Protein AF-A0A536T1V6-F1 (afdb_monomer)

Sequence (587 aa):
MHSRRGQPLRSVLGFARWPEGGEGLGCRGHSQREQPWLGTDVDAQSDALHQRVPHVQRCKLGYGRRRRRFHQRAQRRSPTVHGDVVHSRPTAVNYPSAQTVIYYGANDGTLRAVDSAAGKELWAYIAPEFYATLPRLRQDSPLVSYSFVNPLSISPPPIPKNYYFDGSIGVYQNSDSSKVWVYPTMRRGGRMIYALDVTTPSAPTLKWKVGCPDLTDDTNCTTGLTAIGQTWSTPNVATLKTGGTAAETPRPIVAVGGGYDNCEDGSPNAACSDAKGSIVYILDAADGSKLASFTTAGRVVMDVVFVDLDGDRIPDLAYAADTRGNIYRINFGYSKSAPLPAASWTSTLIAGTTGSNRKFLYPPALYPGYDSGTGKFYVYLALGTGDREQPLLTQYPYATPILNRFYVFVDDITSTAKADLDDSTAMSDFTAATSCNTSRVLPGSGKSGWFMDLNAYGRGEQTVTSAVIVNGFVAFSTNRAVPPNANVCAPAGEARGYAVNLLNASGVIGVQPNSCGGDRSGTFAGGGLPPSPVVSNVTVNGKVEMIGIGVIDLNGAPISVGVQSQKVFSLPPQPLKRVYWRQEGDN

pLDDT: mean 81.63, std 23.76, range [22.3, 98.75]

Solvent-accessible surface area (backbone atoms only — not comparable to full-atom values): 33266 Å² total; per-residue (Å²): 134,83,89,86,84,83,82,82,86,84,82,88,78,87,83,82,86,79,84,88,82,89,82,88,85,84,88,80,88,82,89,87,80,89,88,89,87,88,84,83,90,82,88,85,90,88,86,83,90,80,94,78,84,82,79,83,81,75,85,75,82,77,84,78,87,73,89,73,85,71,82,75,72,77,75,76,72,71,93,65,93,74,48,62,64,84,61,25,45,74,38,77,46,81,44,97,85,78,47,40,38,34,35,38,21,20,52,68,45,33,36,37,34,27,33,67,86,78,67,45,74,59,51,73,45,67,59,79,79,47,60,85,57,51,60,36,74,77,65,62,48,60,36,68,52,47,98,88,57,66,50,91,80,41,86,63,51,44,40,75,72,78,52,25,28,34,15,32,55,16,64,46,66,49,97,84,51,84,46,27,35,38,27,48,19,10,12,90,35,24,18,38,41,38,32,34,39,41,58,47,76,78,63,64,42,80,62,40,73,45,24,17,66,43,89,88,54,64,65,83,29,35,91,95,30,71,54,42,14,24,21,43,17,30,36,33,62,50,40,42,44,55,82,30,46,58,86,53,77,60,44,55,29,31,30,26,23,17,0,41,38,77,54,69,78,40,60,80,83,49,84,63,75,97,60,34,1,35,26,36,40,31,24,38,57,78,67,58,49,78,60,43,74,45,79,48,95,23,27,12,31,17,37,40,40,73,42,52,84,86,73,83,78,44,53,23,35,32,40,44,41,11,46,56,24,37,33,34,43,33,42,42,31,94,37,80,78,55,29,31,26,44,90,68,46,47,74,41,64,41,31,26,51,84,62,74,66,40,20,24,58,39,35,55,22,74,47,77,46,74,42,83,90,79,72,41,56,34,36,36,36,32,36,39,18,24,54,70,93,34,53,44,61,89,26,36,32,40,58,54,77,29,86,21,37,41,36,34,39,48,43,52,76,86,61,76,64,64,42,54,66,69,38,65,80,45,18,44,78,48,56,62,92,38,40,72,84,45,75,64,56,41,91,86,65,76,37,47,26,35,34,27,60,42,49,92,92,42,76,22,26,26,29,57,32,30,33,35,71,52,81,66,21,34,30,28,35,29,30,22,39,57,88,66,58,88,98,52,95,62,54,75,12,48,14,36,17,33,34,22,16,65,43,43,55,7,5,16,23,55,32,89,78,38,60,42,61,29,44,43,63,47,50,30,63,76,30,20,81,53,56,52,32,47,76,48,77,43,75,56,96,89,38,83,40,41,31,20,31,20,35,45,47,49,78,52,58,92,68,22,48,41,81,41,77,28,80,63,60,71,77,74,90,71,85,84,74,86,81,85,85,80,85,84,76,88,130

Nearest PDB structures (foldseek):
  8ptz-assembly1_B  TM=3.498E-01  e=1.211E-05  Homo sapiens
  5ic7-assembly1_A  TM=4.150E-01  e=1.551E-04  Thermochaetoides thermophila DSM 1495
  5wbl-assembly1_A  TM=5.268E-01  e=3.609E-03  Arabidopsis thaliana
  8pu0-assembly1_B  TM=2.579E-01  e=4.219E-05  Homo sapiens

Radius of gyration: 29.31 Å; Cα contacts (8 Å, |Δi|>4): 1395; chains: 1; bounding box: 100×62×100 Å

Foldseek 3Di:
DDDDDDDDDDDDDDDDDDDDDDDDDDDDDDDDDDDDDDDDDDDDDDDDDDDDDDDDDDPDDDDDDDDPDDPPPPPPPPPDDFADQDQEDWDWDADPVRWIWTWTDGLLQWTWIATPPPRHTLDIDHDPLCPVPNVCVVVCPPPADDPPDDQVVDPPGHDHRAFHQNEYKEWDADPNLCWIKIWTFGQRNDQKIWIWTCSPVNDIDTQDMATASDQPARPPHDPPRSQAHGFQAHFYKAWAQQQFALPGDTFIKTKGFSHDFCQPLDALPRDQPPTHRQKIFIAGPRRRHTLDMGGHPAHFNEYWAFDDQPPPRHGQWIWTFHQQFWIKIWGQHNDSRGGDHSVPIDIAGAEGEPDFSWGFNYFFAWDWDADPVVRFIKIWTWGKTDDLSFQACCGPPNVVPGWIKIWIFIDGVPDRDYYHRPDCQQAPECQDADFPPADWADVVPSHRTYMHTPDPPHTGKTFQAYWHDDPQKIKGKIFHHDDDDPPDPDASGWIKMFIAGRTGRAGQAQDPPSHHGDDGMATEPRGDRAYHKDWDWDQDPNDTFIWIAQHAARNPDNYGHNGDIHRRGDDDDDPDDDDDDDDDDDD

Secondary structure (DSSP, 8-state):
----PPPPPPP-PPP-PPPP-----PPPP-------------------------------------------------SS-----SS---EEEE-TTS-EEEEEE-TTS-EEEEETTT--EEEEE--GGGTTTHHHHHHT-SPBP-TTS-GGGSSSPPBPPP--S-S-EEEEE-TTSS-EEEEEB-BTT-EEEEEEE-SSTTS-EEEEEEEES-SS--TTPPTT-TT--BB-S--EEEEE-SS--TTPPPEEEEEEE--B-GGGGS-TT----S-S--EEEEEETTT--EEEEEE-SS---SPPEEE-SSSSSS-SEEEEE-TTSEEEEEES-S-TTSPPPGGG-EEEEEEE--STT----SPPEEEEEEETTTTEEEEEEEEE---TT--STTSTTTTTT---EEEEEEEETT----EETT-TTTSEE--S---TTSPP--TTSS--EEEEETTTT-TTEEE-S--EEETTEEEEEEEE--PPPTT----SSEEEEEEEETTT--B-BTSTTSSSSBBSEEEBTT-S-PPPPEEEEEEETTEEEEEEES---TT--SSB-TTSEEE---------PPPP---PPP-

Structure (mmCIF, N/CA/C/O backbone):
data_AF-A0A536T1V6-F1
#
_entry.id   AF-A0A536T1V6-F1
#
loop_
_atom_site.group_PDB
_atom_site.id
_atom_site.type_symbol
_atom_site.label_atom_id
_atom_site.label_alt_id
_atom_site.label_comp_id
_atom_site.label_asym_id
_atom_site.label_entity_id
_atom_site.label_seq_id
_atom_site.pdbx_PDB_ins_code
_atom_site.Cartn_x
_atom_site.Cartn_y
_atom_site.Cartn_z
_atom_site.occupancy
_atom_site.B_iso_or_equiv
_atom_site.auth_seq_id
_atom_site.auth_comp_id
_atom_site.auth_asym_id
_atom_site.auth_atom_id
_atom_site.pdbx_PDB_model_num
ATOM 1 N N . MET A 1 1 ? -12.304 -34.717 45.866 1.00 31.33 1 MET A N 1
ATOM 2 C CA . MET A 1 1 ? -12.628 -36.049 45.307 1.00 31.33 1 MET A CA 1
ATOM 3 C C . MET A 1 1 ? -13.192 -35.861 43.898 1.00 31.33 1 MET A C 1
ATOM 5 O O . MET A 1 1 ? -14.054 -35.015 43.746 1.00 31.33 1 MET A O 1
ATOM 9 N N . HIS A 1 2 ? -12.597 -36.561 42.916 1.00 29.30 2 HIS A N 1
ATOM 10 C CA . HIS A 1 2 ? -12.910 -36.752 41.472 1.00 29.30 2 HIS A CA 1
ATOM 11 C C . HIS A 1 2 ? -13.669 -35.646 40.697 1.00 29.30 2 HIS A C 1
ATOM 13 O O . HIS A 1 2 ? -14.827 -35.393 40.976 1.00 29.30 2 HIS A O 1
ATOM 19 N N . SER A 1 3 ? -13.121 -34.915 39.709 1.00 26.44 3 SER A N 1
ATOM 20 C CA . SER A 1 3 ? -12.400 -35.257 38.456 1.00 26.44 3 SER A CA 1
ATOM 21 C C . SER A 1 3 ? -13.133 -36.214 37.505 1.00 26.44 3 SER A C 1
ATOM 23 O O . SER A 1 3 ? -13.015 -37.428 37.655 1.00 26.44 3 SER A O 1
ATOM 25 N N . ARG A 1 4 ? -13.696 -35.671 36.414 1.00 26.98 4 ARG A N 1
ATOM 26 C CA . ARG A 1 4 ? -13.674 -36.311 35.086 1.00 26.98 4 ARG A CA 1
ATOM 27 C C . ARG A 1 4 ? -13.329 -35.284 34.005 1.00 26.98 4 ARG A C 1
ATOM 29 O O . ARG A 1 4 ? -14.087 -34.361 33.736 1.00 26.98 4 ARG A O 1
ATOM 36 N N . ARG A 1 5 ? -12.145 -35.473 33.419 1.00 29.16 5 ARG A N 1
ATOM 37 C CA . ARG A 1 5 ? -11.655 -34.836 32.193 1.00 29.16 5 ARG A CA 1
ATOM 38 C C . ARG A 1 5 ? -12.197 -35.612 30.989 1.00 29.16 5 ARG A C 1
ATOM 40 O O . ARG A 1 5 ? -12.070 -36.834 30.966 1.00 29.16 5 ARG A O 1
ATOM 47 N N . GLY A 1 6 ? -12.736 -34.909 29.997 1.00 25.55 6 GLY A N 1
ATOM 48 C CA . GLY A 1 6 ? -12.929 -35.427 28.641 1.00 25.55 6 GLY A CA 1
ATOM 49 C C . GLY A 1 6 ? -11.661 -35.203 27.814 1.00 25.55 6 GLY A C 1
ATOM 50 O O . GLY A 1 6 ? -11.099 -34.110 27.829 1.00 25.55 6 GLY A O 1
ATOM 51 N N . GLN A 1 7 ? -11.177 -36.255 27.156 1.00 24.48 7 GLN A N 1
ATOM 52 C CA . GLN A 1 7 ? -10.039 -36.226 26.231 1.00 24.48 7 GLN A CA 1
ATOM 53 C C . GLN A 1 7 ? -10.417 -35.564 24.894 1.00 24.48 7 GLN A C 1
ATOM 55 O O . GLN A 1 7 ? -11.545 -35.759 24.444 1.00 24.48 7 GLN A O 1
ATOM 60 N N . PRO A 1 8 ? -9.483 -34.898 24.189 1.00 26.80 8 PRO A N 1
ATOM 61 C CA . PRO A 1 8 ? -9.619 -34.658 22.762 1.00 26.80 8 PRO A CA 1
ATOM 62 C C . PRO A 1 8 ? -8.976 -35.785 21.934 1.00 26.80 8 PRO A C 1
ATOM 64 O O . PRO A 1 8 ? -7.931 -36.344 22.280 1.00 26.80 8 PRO A O 1
ATOM 67 N N . LEU A 1 9 ? -9.655 -36.097 20.831 1.00 24.67 9 LEU A N 1
ATOM 68 C CA . LEU A 1 9 ? -9.325 -37.091 19.814 1.00 24.67 9 LEU A CA 1
ATOM 69 C C . LEU A 1 9 ? -7.958 -36.835 19.160 1.00 24.67 9 LEU A C 1
ATOM 71 O O . LEU A 1 9 ? -7.630 -35.720 18.761 1.00 24.67 9 LEU A O 1
ATOM 75 N N . ARG A 1 10 ? -7.179 -37.912 19.025 1.00 23.83 10 ARG A N 1
ATOM 76 C CA . ARG A 1 10 ? -5.906 -37.974 18.298 1.00 23.83 10 ARG A CA 1
ATOM 77 C C . ARG A 1 10 ? -6.163 -38.062 16.790 1.00 23.83 10 ARG A C 1
ATOM 79 O O . ARG A 1 10 ? -6.783 -39.023 16.344 1.00 23.83 10 ARG A O 1
ATOM 86 N N . SER A 1 11 ? -5.611 -37.140 16.006 1.00 25.17 11 SER A N 1
ATOM 87 C CA . SER A 1 11 ? -5.416 -37.320 14.562 1.00 25.17 11 SER A CA 1
ATOM 88 C C . SER A 1 11 ? -4.045 -37.950 14.304 1.00 25.17 11 SER A C 1
ATOM 90 O O . SER A 1 11 ? -3.013 -37.421 14.718 1.00 25.17 11 SER A O 1
ATOM 92 N N . VAL A 1 12 ? -4.044 -39.099 13.634 1.00 23.59 12 VAL A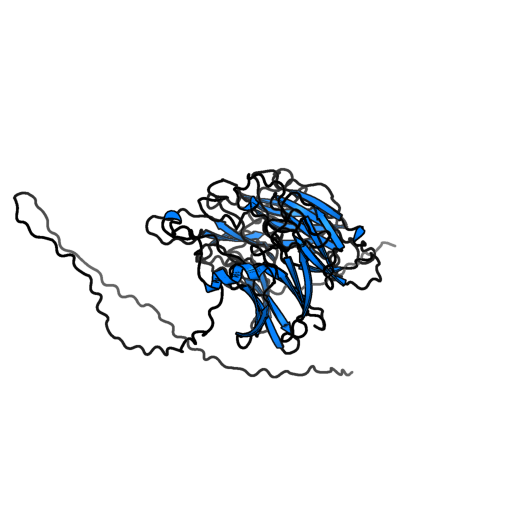 N 1
ATOM 93 C CA . VAL A 1 12 ? -2.853 -39.844 13.212 1.00 23.59 12 VAL A CA 1
ATOM 94 C C . VAL A 1 12 ? -2.268 -39.170 11.966 1.00 23.59 12 VAL A C 1
ATOM 96 O O . VAL A 1 12 ? -2.893 -39.183 10.912 1.00 23.59 12 VAL A O 1
ATOM 99 N N . LEU A 1 13 ? -1.072 -38.588 12.080 1.00 26.09 13 LEU A N 1
ATOM 100 C CA . LEU A 1 13 ? -0.254 -38.142 10.946 1.00 26.09 13 LEU A CA 1
ATOM 101 C C . LEU A 1 13 ? 0.862 -39.169 10.723 1.00 26.09 13 LEU A C 1
ATOM 103 O O . LEU A 1 13 ? 1.678 -39.422 11.610 1.00 26.09 13 LEU A O 1
ATOM 107 N N . GLY A 1 14 ? 0.855 -39.798 9.548 1.00 23.98 14 GLY A N 1
ATOM 108 C CA . GLY A 1 14 ? 1.884 -40.737 9.112 1.00 23.98 14 GLY A CA 1
ATOM 109 C C . GLY A 1 14 ? 3.200 -40.019 8.815 1.00 23.98 14 GLY A C 1
ATOM 110 O O . GLY A 1 14 ? 3.243 -39.073 8.033 1.00 23.98 14 GLY A O 1
ATOM 111 N N . PHE A 1 15 ? 4.273 -40.483 9.451 1.00 23.47 15 PHE A N 1
ATOM 112 C CA . PHE A 1 15 ? 5.637 -39.992 9.281 1.00 23.47 15 PHE A CA 1
ATOM 113 C C . PHE A 1 15 ? 6.278 -40.543 8.001 1.00 23.47 15 PHE A C 1
ATOM 115 O O . PHE A 1 15 ? 6.351 -41.758 7.820 1.00 23.47 15 PHE A O 1
ATOM 122 N N . ALA A 1 16 ? 6.856 -39.666 7.178 1.00 23.84 16 ALA A N 1
ATOM 123 C CA . ALA A 1 16 ? 7.917 -40.033 6.244 1.00 23.84 16 ALA A CA 1
ATOM 124 C C . ALA A 1 16 ? 9.272 -39.663 6.874 1.00 23.84 16 ALA A C 1
ATOM 126 O O . ALA A 1 16 ? 9.569 -38.488 7.088 1.00 23.84 16 ALA A O 1
ATOM 127 N N . ARG A 1 17 ? 10.072 -40.681 7.218 1.00 22.30 17 ARG A N 1
ATOM 128 C CA . ARG A 1 17 ? 11.453 -40.540 7.709 1.00 22.30 17 ARG A CA 1
ATOM 129 C C . ARG A 1 17 ? 12.366 -40.037 6.587 1.00 22.30 17 ARG A C 1
ATOM 131 O O . ARG A 1 17 ? 12.397 -40.635 5.515 1.00 22.30 17 ARG A O 1
ATOM 138 N N . TRP A 1 18 ? 13.167 -39.018 6.880 1.00 23.06 18 TRP A N 1
ATOM 139 C CA . TRP A 1 18 ? 14.381 -38.683 6.132 1.00 23.06 18 TRP A CA 1
ATOM 140 C C . TRP A 1 18 ? 15.593 -39.306 6.847 1.00 23.06 18 TRP A C 1
ATOM 142 O O . TRP A 1 18 ? 15.627 -39.252 8.078 1.00 23.06 18 TRP A O 1
ATOM 152 N N . PRO A 1 19 ? 16.568 -39.913 6.144 1.00 24.73 19 PRO A N 1
ATOM 153 C CA . PRO A 1 19 ? 17.786 -40.401 6.777 1.00 24.73 19 PRO A CA 1
ATOM 154 C C . PRO A 1 19 ? 18.788 -39.262 6.998 1.00 24.73 19 PRO A C 1
ATOM 156 O O . PRO A 1 19 ? 19.098 -38.504 6.079 1.00 24.73 19 PRO A O 1
ATOM 159 N N . GLU A 1 20 ? 19.315 -39.196 8.218 1.00 25.69 20 GLU A N 1
ATOM 160 C CA . GLU A 1 20 ? 20.529 -38.468 8.576 1.00 25.69 20 GLU A CA 1
ATOM 161 C C . GLU A 1 20 ? 21.751 -39.110 7.898 1.00 25.69 20 GLU A C 1
ATOM 163 O O . GLU A 1 20 ? 21.897 -40.332 7.873 1.00 25.69 20 GLU A O 1
ATOM 168 N N . GLY A 1 21 ? 22.644 -38.276 7.371 1.00 24.03 21 GLY A N 1
ATOM 169 C CA . GLY A 1 21 ? 23.949 -38.680 6.857 1.00 24.03 21 GLY A CA 1
ATOM 170 C C . GLY A 1 21 ? 24.900 -37.494 6.930 1.00 24.03 21 GLY A C 1
ATOM 171 O O . GLY A 1 21 ? 24.902 -36.645 6.042 1.00 24.03 21 GLY A O 1
ATOM 172 N N . GLY A 1 22 ? 25.654 -37.409 8.025 1.00 23.33 22 GLY A N 1
ATOM 173 C CA . GLY A 1 22 ? 26.748 -36.461 8.192 1.00 23.33 22 GLY A CA 1
ATOM 174 C C . GLY A 1 22 ? 28.057 -37.051 7.677 1.00 23.33 22 GLY A C 1
ATOM 175 O O . GLY A 1 22 ? 28.428 -38.153 8.064 1.00 23.33 22 GLY A O 1
ATOM 176 N N . GLU A 1 23 ? 28.780 -36.291 6.860 1.00 25.61 23 GLU A N 1
ATOM 177 C CA . GLU A 1 23 ? 30.211 -36.492 6.626 1.00 25.61 23 GLU A CA 1
ATOM 178 C C . GLU A 1 23 ? 30.909 -35.132 6.730 1.00 25.61 23 GLU A C 1
ATOM 180 O O . GLU A 1 23 ? 30.697 -34.230 5.920 1.00 25.61 23 GLU A O 1
ATOM 185 N N . GLY A 1 24 ? 31.710 -34.974 7.786 1.00 24.53 24 GLY A N 1
ATOM 186 C CA . GLY A 1 24 ? 32.626 -33.855 7.961 1.00 24.53 24 GLY A CA 1
ATOM 187 C C . GLY A 1 24 ? 33.925 -34.101 7.197 1.00 24.53 24 GLY A C 1
ATOM 188 O O . GLY A 1 24 ? 34.479 -35.197 7.239 1.00 24.53 24 GLY A O 1
ATOM 189 N N . LEU A 1 25 ? 34.437 -33.069 6.528 1.00 25.69 25 LEU A N 1
ATOM 190 C CA . LEU A 1 25 ? 35.763 -33.075 5.914 1.00 25.69 25 LEU A CA 1
ATOM 191 C C . LEU A 1 25 ? 36.636 -32.036 6.620 1.00 25.69 25 LEU A C 1
ATOM 193 O O . LEU A 1 25 ? 36.442 -30.832 6.471 1.00 25.69 25 LEU A O 1
ATOM 197 N N . GLY A 1 26 ? 37.579 -32.531 7.424 1.00 23.33 26 GLY A N 1
ATOM 198 C CA . GLY A 1 26 ? 38.635 -31.744 8.053 1.00 23.33 26 GLY A CA 1
ATOM 199 C C . GLY A 1 26 ? 39.822 -31.534 7.112 1.00 23.33 26 GLY A C 1
ATOM 200 O O . GLY A 1 26 ? 40.245 -32.452 6.410 1.00 23.33 26 GLY A O 1
ATOM 201 N N . CYS A 1 27 ? 40.390 -30.330 7.133 1.00 22.64 27 CYS A N 1
ATOM 202 C CA . CYS A 1 27 ? 41.631 -29.994 6.440 1.00 22.64 27 CYS A CA 1
ATOM 203 C C . CYS A 1 27 ? 42.835 -30.258 7.361 1.00 22.64 27 CYS A C 1
ATOM 205 O O . CYS A 1 27 ? 42.951 -29.639 8.418 1.00 22.64 27 CYS A O 1
ATOM 207 N N . ARG A 1 28 ? 43.755 -31.143 6.952 1.00 23.27 28 ARG A N 1
ATOM 208 C CA . ARG A 1 28 ? 45.126 -31.208 7.490 1.00 23.27 28 ARG A CA 1
ATOM 209 C C . ARG A 1 28 ? 46.084 -30.562 6.496 1.00 23.27 28 ARG A C 1
ATOM 211 O O . ARG A 1 28 ? 46.051 -30.880 5.311 1.00 23.27 28 ARG A O 1
ATOM 218 N N . GLY A 1 29 ? 46.924 -29.666 7.005 1.00 22.69 29 GLY A N 1
ATOM 219 C CA . GLY A 1 29 ? 48.015 -29.050 6.263 1.00 22.69 29 GLY A CA 1
ATOM 220 C C . GLY A 1 29 ? 49.234 -29.961 6.145 1.00 22.69 29 GLY A C 1
ATOM 221 O O . GLY A 1 29 ? 49.446 -30.852 6.965 1.00 22.69 29 GLY A O 1
ATOM 222 N N . HIS A 1 30 ? 50.059 -29.675 5.143 1.00 25.84 30 HIS A N 1
ATOM 223 C CA . HIS A 1 30 ? 51.461 -30.064 5.122 1.00 25.84 30 HIS A CA 1
ATOM 224 C C . HIS A 1 30 ? 52.290 -28.885 4.618 1.00 25.84 30 HIS A C 1
ATOM 226 O O . HIS A 1 30 ? 52.092 -28.379 3.517 1.00 25.84 30 HIS A O 1
ATOM 232 N N . SER A 1 31 ? 53.203 -28.452 5.480 1.00 24.36 31 SER A N 1
ATOM 233 C CA . SER A 1 31 ? 54.316 -27.559 5.197 1.00 24.36 31 SER A CA 1
ATOM 234 C C . SER A 1 31 ? 55.451 -28.332 4.530 1.00 24.36 31 SER A C 1
ATOM 236 O O . SER A 1 31 ? 55.789 -29.414 5.012 1.00 24.36 31 SER A O 1
ATOM 238 N N . GLN A 1 32 ? 56.122 -27.731 3.551 1.00 26.33 32 GLN A N 1
ATOM 239 C CA . GLN A 1 32 ? 57.576 -27.835 3.423 1.00 26.33 32 GLN A CA 1
ATOM 240 C C . GLN A 1 32 ? 58.155 -26.488 2.984 1.00 26.33 32 GLN A C 1
ATOM 242 O O . GLN A 1 32 ? 57.480 -25.669 2.364 1.00 26.33 32 GLN A O 1
ATOM 247 N N . ARG A 1 33 ? 59.382 -26.256 3.441 1.00 22.73 33 ARG A N 1
ATOM 248 C CA . ARG A 1 33 ? 60.121 -24.998 3.539 1.00 22.73 33 ARG A CA 1
ATOM 249 C C . ARG A 1 33 ? 61.457 -25.176 2.806 1.00 22.73 33 ARG A C 1
ATOM 251 O O . ARG A 1 33 ? 61.941 -26.300 2.760 1.00 22.73 33 ARG A O 1
ATOM 258 N N . GLU A 1 34 ? 62.043 -24.036 2.420 1.00 24.53 34 GLU A N 1
ATOM 259 C CA . GLU A 1 34 ? 63.474 -23.786 2.118 1.00 24.53 34 GLU A CA 1
ATOM 260 C C . GLU A 1 34 ? 63.975 -24.234 0.726 1.00 24.53 34 GLU A C 1
ATOM 262 O O . GLU A 1 34 ? 63.581 -25.286 0.250 1.00 24.53 34 GLU A O 1
ATOM 267 N N . GLN A 1 35 ? 64.847 -23.542 -0.027 1.00 24.95 35 GLN A N 1
ATOM 268 C CA . GLN A 1 35 ? 65.570 -22.245 -0.006 1.00 24.95 35 GLN A CA 1
ATOM 269 C C . GLN A 1 35 ? 66.270 -22.092 -1.408 1.00 24.95 35 GLN A C 1
ATOM 271 O O . GLN A 1 35 ? 66.162 -23.011 -2.222 1.00 24.95 35 GLN A O 1
ATOM 276 N N . PRO A 1 36 ? 66.921 -20.954 -1.743 1.00 35.34 36 PRO A N 1
ATOM 277 C CA . PRO A 1 36 ? 67.066 -20.397 -3.103 1.00 35.34 36 PRO A CA 1
ATOM 278 C C . PRO A 1 36 ? 68.478 -20.519 -3.720 1.00 35.34 36 PRO A C 1
ATOM 280 O O . PRO A 1 36 ? 69.429 -20.833 -3.014 1.00 35.34 36 PRO A O 1
ATOM 283 N N . TRP A 1 37 ? 68.630 -20.165 -5.008 1.00 23.62 37 TRP A N 1
ATOM 284 C CA . TRP A 1 37 ? 69.928 -19.838 -5.628 1.00 23.62 37 TRP A CA 1
ATOM 285 C C . TRP A 1 37 ? 69.848 -18.649 -6.606 1.00 23.62 37 TRP A C 1
ATOM 287 O O . TRP A 1 37 ? 68.852 -18.456 -7.299 1.00 23.62 37 TRP A O 1
ATOM 297 N N . LEU A 1 38 ? 70.924 -17.855 -6.570 1.00 24.12 38 LEU A N 1
ATOM 298 C CA . LEU A 1 38 ? 71.220 -16.550 -7.183 1.00 24.12 38 LEU A CA 1
ATOM 299 C C . LEU A 1 38 ? 71.761 -16.620 -8.632 1.00 24.12 38 LEU A C 1
ATOM 301 O O . LEU A 1 38 ? 72.288 -17.653 -9.034 1.00 24.12 38 LEU A O 1
ATOM 305 N N . GLY A 1 39 ? 71.760 -15.465 -9.324 1.00 24.84 39 GLY A N 1
ATOM 306 C CA . GLY A 1 39 ? 72.655 -15.107 -10.453 1.00 24.84 39 GLY A CA 1
ATOM 307 C C . GLY A 1 39 ? 71.955 -14.246 -11.527 1.00 24.84 39 GLY A C 1
ATOM 308 O O . GLY A 1 39 ? 71.130 -14.785 -12.254 1.00 24.84 39 GLY A O 1
ATOM 309 N N . THR A 1 40 ? 71.983 -12.902 -11.478 1.00 25.14 40 THR A N 1
ATOM 310 C CA . THR A 1 40 ? 72.966 -11.916 -12.029 1.00 25.14 40 THR A CA 1
ATOM 311 C C . THR A 1 40 ? 72.985 -11.752 -13.560 1.00 25.14 40 THR A C 1
ATOM 313 O O . THR A 1 40 ? 73.383 -12.696 -14.232 1.00 25.14 40 THR A O 1
ATOM 316 N N . ASP A 1 41 ? 72.611 -10.531 -14.005 1.00 24.80 41 ASP A N 1
ATOM 317 C CA . ASP A 1 41 ? 73.060 -9.650 -15.125 1.00 24.80 41 ASP A CA 1
ATOM 318 C C . ASP A 1 41 ? 73.313 -10.255 -16.543 1.00 24.80 41 ASP A C 1
ATOM 320 O O . ASP A 1 41 ? 73.619 -11.428 -16.672 1.00 24.80 41 ASP A O 1
ATOM 324 N N . VAL A 1 42 ? 73.230 -9.594 -17.713 1.00 26.09 42 VAL A N 1
ATOM 325 C CA . VAL A 1 42 ? 73.382 -8.193 -18.164 1.00 26.09 42 VAL A CA 1
ATOM 326 C C . VAL A 1 42 ? 72.798 -8.041 -19.603 1.00 26.09 42 VAL A C 1
ATOM 328 O O . VAL A 1 42 ? 72.875 -8.975 -20.395 1.00 26.09 42 VAL A O 1
ATOM 331 N N . ASP A 1 43 ? 72.257 -6.855 -19.908 1.00 24.62 43 ASP A N 1
ATOM 332 C CA . ASP A 1 43 ? 72.293 -6.009 -21.131 1.00 24.62 43 ASP A CA 1
ATOM 333 C C . ASP A 1 43 ? 72.284 -6.478 -22.621 1.00 24.62 43 ASP A C 1
ATOM 335 O O . ASP A 1 43 ? 73.082 -7.282 -23.087 1.00 24.62 43 ASP A O 1
ATOM 339 N N . ALA A 1 44 ? 71.474 -5.701 -23.375 1.00 24.78 44 ALA A N 1
ATOM 340 C CA . ALA A 1 44 ? 71.719 -5.008 -24.664 1.00 24.78 44 ALA A CA 1
ATOM 341 C C . ALA A 1 44 ? 71.514 -5.667 -26.062 1.00 24.78 44 ALA A C 1
ATOM 343 O O . ALA A 1 44 ? 72.297 -6.473 -26.541 1.00 24.78 44 ALA A O 1
ATOM 344 N N . GLN A 1 45 ? 70.488 -5.118 -26.741 1.00 22.88 45 GLN A N 1
ATOM 345 C CA . GLN A 1 45 ? 70.411 -4.535 -28.105 1.00 22.88 45 GLN A CA 1
ATOM 346 C C . GLN A 1 45 ? 70.703 -5.315 -29.421 1.00 22.88 45 GLN A C 1
ATOM 348 O O . GLN A 1 45 ? 71.779 -5.841 -29.653 1.00 22.88 45 GLN A O 1
ATOM 353 N N . SER A 1 46 ? 69.723 -5.118 -30.327 1.00 23.39 46 SER A N 1
ATOM 354 C CA . SER A 1 46 ? 69.754 -4.836 -31.784 1.00 23.39 46 SER A CA 1
ATOM 355 C C . SER A 1 46 ? 69.504 -5.930 -32.846 1.00 23.39 46 SER A C 1
ATOM 357 O O . SER A 1 46 ? 70.071 -7.014 -32.840 1.00 23.39 46 SER A O 1
ATOM 359 N N . ASP A 1 47 ? 68.678 -5.499 -33.81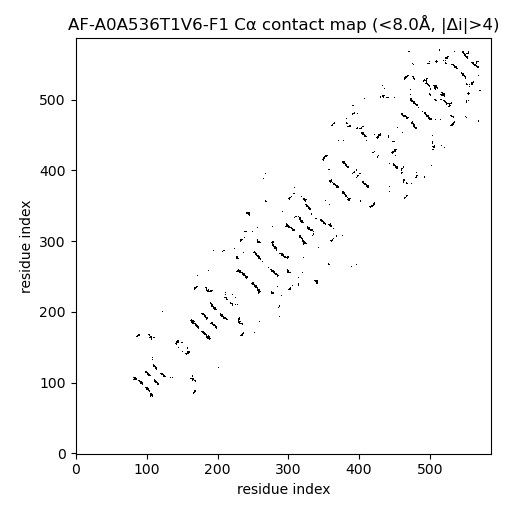3 1.00 25.16 47 ASP A N 1
ATOM 360 C CA . ASP A 1 47 ? 68.523 -5.898 -35.223 1.00 25.16 47 ASP A CA 1
ATOM 361 C C . ASP A 1 47 ? 67.473 -6.937 -35.697 1.00 25.16 47 ASP A C 1
ATOM 363 O O . ASP A 1 47 ? 67.624 -8.150 -35.641 1.00 25.16 47 ASP A O 1
ATOM 367 N N . ALA A 1 48 ? 66.418 -6.346 -36.283 1.00 25.16 48 ALA A N 1
ATOM 368 C CA . ALA A 1 48 ? 65.916 -6.515 -37.654 1.00 25.16 48 ALA A CA 1
ATOM 369 C C . ALA A 1 48 ? 65.246 -7.832 -38.125 1.00 25.16 48 ALA A C 1
ATOM 371 O O . ALA A 1 48 ? 65.872 -8.840 -38.424 1.00 25.16 48 ALA A O 1
ATOM 372 N N . LEU A 1 49 ? 63.937 -7.676 -38.389 1.00 23.16 49 LEU A N 1
ATOM 373 C CA . LEU A 1 49 ? 63.173 -8.158 -39.556 1.00 23.16 49 LEU A CA 1
ATOM 374 C C . LEU A 1 49 ? 63.249 -9.650 -39.925 1.00 23.16 49 LEU A C 1
ATOM 376 O O . LEU A 1 49 ? 64.094 -10.062 -40.711 1.00 23.16 49 LEU A O 1
ATOM 380 N N . HIS A 1 50 ? 62.203 -10.399 -39.550 1.00 25.72 50 HIS A N 1
ATOM 381 C CA . HIS A 1 50 ? 61.546 -11.372 -40.438 1.00 25.72 50 HIS A CA 1
ATOM 382 C C . HIS A 1 50 ? 60.060 -11.529 -40.069 1.00 25.72 50 HIS A C 1
ATOM 384 O O . HIS A 1 50 ? 59.701 -11.803 -38.925 1.00 25.72 50 HIS A O 1
ATOM 390 N N . GLN A 1 51 ? 59.188 -11.354 -41.063 1.00 25.42 51 GLN A N 1
ATOM 391 C CA . GLN A 1 51 ? 57.741 -11.559 -40.981 1.00 25.42 51 GLN A CA 1
ATOM 392 C C . GLN A 1 51 ? 57.397 -12.987 -40.526 1.00 25.42 51 GLN A C 1
ATOM 394 O O . GLN A 1 51 ? 57.743 -13.936 -41.226 1.00 25.42 51 GLN A O 1
ATOM 399 N N . ARG A 1 52 ? 56.634 -13.146 -39.430 1.00 25.48 52 ARG A N 1
ATOM 400 C CA . ARG A 1 52 ? 55.750 -14.307 -39.194 1.00 25.48 52 ARG A CA 1
ATOM 401 C C . ARG A 1 52 ? 54.503 -13.895 -38.407 1.00 25.48 52 ARG A C 1
ATOM 403 O O . ARG A 1 52 ? 54.577 -13.250 -37.369 1.00 25.48 52 ARG A O 1
ATOM 410 N N . VAL A 1 53 ? 53.358 -14.298 -38.941 1.00 26.08 53 VAL A N 1
ATOM 411 C CA . VAL A 1 53 ? 52.000 -14.160 -38.398 1.00 26.08 53 VAL A CA 1
ATOM 412 C C . VAL A 1 53 ? 51.873 -14.902 -37.052 1.00 26.08 53 VAL A C 1
ATOM 414 O O . VAL A 1 53 ? 52.247 -16.076 -37.006 1.00 26.08 53 VAL A O 1
ATOM 417 N N . PRO A 1 54 ? 51.307 -14.320 -35.973 1.00 28.38 54 PRO A N 1
ATOM 418 C CA . PRO A 1 54 ? 51.003 -15.086 -34.769 1.00 28.38 54 PRO A CA 1
ATOM 419 C C . PRO A 1 54 ? 49.673 -15.832 -34.918 1.00 28.38 54 PRO A C 1
ATOM 421 O O . PRO A 1 54 ? 48.594 -15.244 -35.000 1.00 28.38 54 PRO A O 1
ATOM 424 N N . HIS A 1 55 ? 49.763 -17.159 -34.915 1.00 25.12 55 HIS A N 1
ATOM 425 C CA . HIS A 1 55 ? 48.647 -18.054 -34.646 1.00 25.12 55 HIS A CA 1
ATOM 426 C C . HIS A 1 55 ? 48.037 -17.741 -33.271 1.00 25.12 55 HIS A C 1
ATOM 428 O O . HIS A 1 55 ? 48.695 -17.875 -32.241 1.00 25.12 55 HIS A O 1
ATOM 434 N N . VAL A 1 56 ? 46.748 -17.402 -33.250 1.00 26.27 56 VAL A N 1
ATOM 435 C CA . VAL A 1 56 ? 45.935 -17.373 -32.030 1.00 26.27 56 VAL A CA 1
ATOM 436 C C . VAL A 1 56 ? 45.826 -18.802 -31.487 1.00 26.27 56 VAL A C 1
ATOM 438 O O . VAL A 1 56 ? 45.164 -19.662 -32.077 1.00 26.27 56 VAL A O 1
ATOM 441 N N . GLN A 1 57 ? 46.489 -19.066 -30.360 1.00 24.25 57 GLN A N 1
ATOM 442 C CA . GLN A 1 57 ? 46.332 -20.293 -29.584 1.00 24.25 57 GLN A CA 1
ATOM 443 C C . GLN A 1 57 ? 44.888 -20.389 -29.072 1.00 24.25 57 GLN A C 1
ATOM 445 O O . GLN A 1 57 ? 44.462 -19.676 -28.167 1.00 24.25 57 GLN A O 1
ATOM 450 N N . ARG A 1 58 ? 44.118 -21.303 -29.666 1.00 24.38 58 ARG A N 1
ATOM 451 C CA . ARG A 1 58 ? 42.833 -21.752 -29.127 1.00 24.38 58 ARG A CA 1
ATOM 452 C C . ARG A 1 58 ? 43.092 -22.616 -27.891 1.00 24.38 58 ARG A C 1
ATOM 454 O O . ARG A 1 58 ? 43.564 -23.744 -28.027 1.00 24.38 58 ARG A O 1
ATOM 461 N N . CYS A 1 59 ? 42.701 -22.143 -26.711 1.00 23.23 59 CYS A N 1
ATOM 462 C CA . CYS A 1 59 ? 42.516 -23.003 -25.542 1.00 23.23 59 CYS A CA 1
ATOM 463 C C . CYS A 1 59 ? 41.364 -23.988 -25.808 1.00 23.23 59 CYS A C 1
ATOM 465 O O . CYS A 1 59 ? 40.190 -23.668 -25.634 1.00 23.23 59 CYS A O 1
ATOM 467 N N . LYS A 1 60 ? 41.698 -25.205 -26.253 1.00 23.28 60 LYS A N 1
ATOM 468 C CA . LYS A 1 60 ? 40.799 -26.364 -26.203 1.00 23.28 60 LYS A CA 1
ATOM 469 C C . LYS A 1 60 ? 40.798 -26.900 -24.770 1.00 23.28 60 LYS A C 1
ATOM 471 O O . LYS A 1 60 ? 41.741 -27.578 -24.373 1.00 23.28 60 LYS A O 1
ATOM 476 N N . LEU A 1 61 ? 39.739 -26.635 -24.004 1.00 25.02 61 LEU A N 1
ATOM 477 C CA . LEU A 1 61 ? 39.475 -27.392 -22.778 1.00 25.02 61 LEU A CA 1
ATOM 478 C C . LEU A 1 61 ? 39.061 -28.822 -23.157 1.00 25.02 61 LEU A C 1
ATOM 480 O O . LEU A 1 61 ? 37.995 -29.050 -23.732 1.00 25.02 61 LEU A O 1
ATOM 484 N N . GLY A 1 62 ? 39.927 -29.786 -22.846 1.00 23.98 62 GLY A N 1
ATOM 485 C CA . GLY A 1 62 ? 39.635 -31.209 -22.956 1.00 23.98 62 GLY A CA 1
ATOM 486 C C . GLY A 1 62 ? 38.593 -31.632 -21.921 1.00 23.98 62 GLY A C 1
ATOM 487 O O . GLY A 1 62 ? 38.828 -31.560 -20.718 1.00 23.98 62 GLY A O 1
ATOM 488 N N . TYR A 1 63 ? 37.442 -32.109 -22.391 1.00 25.59 63 TYR A N 1
ATOM 489 C CA . TYR A 1 63 ? 36.444 -32.774 -21.556 1.00 25.59 63 TYR A CA 1
ATOM 490 C C . TYR A 1 63 ? 36.961 -34.154 -21.122 1.00 25.59 63 TYR A C 1
ATOM 492 O O . TYR A 1 63 ? 36.846 -35.143 -21.848 1.00 25.59 63 TYR A O 1
ATOM 500 N N . GLY A 1 64 ? 37.506 -34.237 -19.909 1.00 25.17 64 GLY A N 1
ATOM 501 C CA . GLY A 1 64 ? 37.730 -35.503 -19.218 1.00 25.17 64 GLY A CA 1
ATOM 502 C C . GLY A 1 64 ? 36.393 -36.140 -18.827 1.00 25.17 64 GLY A C 1
ATOM 503 O O . GLY A 1 64 ? 35.701 -35.665 -17.928 1.00 25.17 64 GLY A O 1
ATOM 504 N N . ARG A 1 65 ? 36.014 -37.237 -19.495 1.00 30.06 65 ARG A N 1
ATOM 505 C CA . ARG A 1 65 ? 34.837 -38.048 -19.146 1.00 30.06 65 ARG A CA 1
ATOM 506 C C . ARG A 1 65 ? 35.058 -38.775 -17.812 1.00 30.06 65 ARG A C 1
ATOM 508 O O . ARG A 1 65 ? 35.508 -39.916 -17.795 1.00 30.06 65 ARG A O 1
ATOM 515 N N . ARG A 1 66 ? 34.643 -38.174 -16.694 1.00 25.84 66 ARG A N 1
ATOM 516 C CA . ARG A 1 66 ? 34.250 -38.930 -15.490 1.00 25.84 66 ARG A CA 1
ATOM 517 C C . ARG A 1 66 ? 32.729 -39.043 -15.457 1.00 25.84 66 ARG A C 1
ATOM 519 O O . ARG A 1 66 ? 32.027 -38.091 -15.135 1.00 25.84 66 ARG A O 1
ATOM 526 N N . ARG A 1 67 ? 32.214 -40.226 -15.810 1.00 28.67 67 ARG A N 1
ATOM 527 C CA . ARG A 1 67 ? 30.796 -40.590 -15.674 1.00 28.67 67 ARG A CA 1
ATOM 528 C C . ARG A 1 67 ? 30.429 -40.675 -14.186 1.00 28.67 67 ARG A C 1
ATOM 530 O O . ARG A 1 67 ? 30.462 -41.753 -13.604 1.00 28.67 67 ARG A O 1
ATOM 537 N N . ARG A 1 68 ? 30.048 -39.553 -13.572 1.00 29.91 68 ARG A N 1
ATOM 538 C CA . ARG A 1 68 ? 29.163 -39.575 -12.400 1.00 29.91 68 ARG A CA 1
ATOM 539 C C . ARG A 1 68 ? 27.736 -39.678 -12.930 1.00 29.91 68 ARG A C 1
ATOM 541 O O . ARG A 1 68 ? 27.282 -38.791 -13.647 1.00 29.91 68 ARG A O 1
ATOM 548 N N . ARG A 1 69 ? 27.062 -40.797 -12.649 1.00 26.42 69 ARG A N 1
ATOM 549 C CA . ARG A 1 69 ? 25.639 -40.982 -12.961 1.00 26.42 69 ARG A CA 1
ATOM 550 C C . ARG A 1 69 ? 24.842 -39.990 -12.114 1.00 26.42 69 ARG A C 1
ATOM 552 O O . ARG A 1 69 ? 24.505 -40.281 -10.975 1.00 26.42 69 ARG A O 1
ATOM 559 N N . PHE A 1 70 ? 24.564 -38.815 -12.663 1.00 27.94 70 PHE A N 1
ATOM 560 C CA . PHE A 1 70 ? 23.459 -38.002 -12.185 1.00 27.94 70 PHE A CA 1
ATOM 561 C C . PHE A 1 70 ? 22.174 -38.721 -12.591 1.00 27.94 70 PHE A C 1
ATOM 563 O O . PHE A 1 70 ? 21.907 -38.897 -13.781 1.00 27.94 70 PHE A O 1
ATOM 570 N N . HIS A 1 71 ? 21.387 -39.158 -11.609 1.00 28.72 71 HIS A N 1
ATOM 571 C CA . HIS A 1 71 ? 19.978 -39.439 -11.835 1.00 28.72 71 HIS A CA 1
ATOM 572 C C . HIS A 1 71 ? 19.315 -38.126 -12.262 1.00 28.72 71 HIS A C 1
ATOM 574 O O . HIS A 1 71 ? 18.912 -37.318 -11.430 1.00 28.72 71 HIS A O 1
ATOM 580 N N . GLN A 1 72 ? 19.229 -37.896 -13.573 1.00 31.94 72 GLN A N 1
ATOM 581 C CA . GLN A 1 72 ? 18.294 -36.934 -14.134 1.00 31.94 72 GLN A CA 1
ATOM 582 C C . GLN A 1 72 ? 16.892 -37.431 -13.773 1.00 31.94 72 GLN A C 1
ATOM 584 O O . GLN A 1 72 ? 16.325 -38.284 -14.453 1.00 31.94 72 GLN A O 1
ATOM 589 N N . ARG A 1 73 ? 16.319 -36.909 -12.683 1.00 32.91 73 ARG A N 1
ATOM 590 C CA . ARG A 1 73 ? 14.864 -36.785 -12.627 1.00 32.91 73 ARG A CA 1
ATOM 591 C C . ARG A 1 73 ? 14.504 -35.931 -13.831 1.00 32.91 73 ARG A C 1
ATOM 593 O O . ARG A 1 73 ? 14.916 -34.776 -13.902 1.00 32.91 73 ARG A O 1
ATOM 600 N N . ALA A 1 74 ? 13.810 -36.527 -14.794 1.00 34.00 74 ALA A N 1
ATOM 601 C CA . ALA A 1 74 ? 13.195 -35.791 -15.877 1.00 34.00 74 ALA A CA 1
ATOM 602 C C . ALA A 1 74 ? 12.379 -34.657 -15.245 1.00 34.00 74 ALA A C 1
ATOM 604 O O . ALA A 1 74 ? 11.359 -34.907 -14.600 1.00 34.00 74 ALA A O 1
ATOM 605 N N . GLN A 1 75 ? 12.854 -33.417 -15.378 1.00 40.78 75 GLN A N 1
ATOM 606 C CA . GLN A 1 75 ? 11.983 -32.263 -15.249 1.00 40.78 75 GLN A CA 1
ATOM 607 C C . GLN A 1 75 ? 10.870 -32.515 -16.257 1.00 40.78 75 GLN A C 1
ATOM 609 O O . GLN A 1 75 ? 11.113 -32.524 -17.465 1.00 40.78 75 GLN A O 1
ATOM 614 N N . ARG A 1 76 ? 9.660 -32.799 -15.767 1.00 39.31 76 ARG A N 1
ATOM 615 C CA . ARG A 1 76 ? 8.467 -32.682 -16.594 1.00 39.31 76 ARG A CA 1
ATOM 616 C C . ARG A 1 76 ? 8.494 -31.250 -17.117 1.00 39.31 76 ARG A C 1
ATOM 618 O O . ARG A 1 76 ? 8.241 -30.322 -16.357 1.00 39.31 76 ARG A O 1
ATOM 625 N N . ARG A 1 77 ? 8.871 -31.057 -18.385 1.00 38.59 77 ARG A N 1
ATOM 626 C CA . ARG A 1 77 ? 8.532 -29.828 -19.100 1.00 38.59 77 ARG A CA 1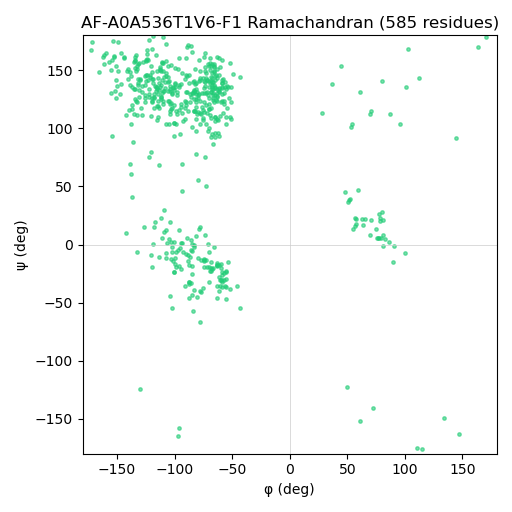
ATOM 627 C C . ARG A 1 77 ? 7.022 -29.709 -18.965 1.00 38.59 77 ARG A C 1
ATOM 629 O O . ARG A 1 77 ? 6.321 -30.617 -19.410 1.00 38.59 77 ARG A O 1
ATOM 636 N N . SER A 1 78 ? 6.537 -28.658 -18.310 1.00 42.72 78 SER A N 1
ATOM 637 C CA . SER A 1 78 ? 5.119 -28.342 -18.420 1.00 42.72 78 SER A CA 1
ATOM 638 C C . SER A 1 78 ? 4.848 -28.117 -19.912 1.00 42.72 78 SER A C 1
ATOM 640 O O . SER A 1 78 ? 5.555 -27.311 -20.520 1.00 42.72 78 SER A O 1
ATOM 642 N N . PRO A 1 79 ? 3.915 -28.846 -20.547 1.00 49.03 79 PRO A N 1
ATOM 643 C CA . PRO A 1 79 ? 3.595 -28.651 -21.960 1.00 49.03 79 PRO A CA 1
ATOM 644 C C . PRO A 1 79 ? 2.849 -27.329 -22.217 1.00 49.03 79 PRO A C 1
ATOM 646 O O . PRO A 1 79 ? 2.518 -27.027 -23.358 1.00 49.03 79 PRO A O 1
ATOM 649 N N . THR A 1 80 ? 2.588 -26.535 -21.176 1.00 55.94 80 THR A N 1
ATOM 650 C CA . THR A 1 80 ? 1.880 -25.259 -21.248 1.00 55.94 80 THR A CA 1
ATOM 651 C C . THR A 1 80 ? 2.855 -24.095 -21.097 1.00 55.94 80 THR A C 1
ATOM 653 O O . THR A 1 80 ? 3.564 -23.992 -20.093 1.00 55.94 80 THR A O 1
ATOM 656 N N . VAL A 1 81 ? 2.872 -23.200 -22.086 1.00 69.69 81 VAL A N 1
ATOM 657 C CA . VAL A 1 81 ? 3.504 -21.881 -21.959 1.00 69.69 81 VAL A CA 1
ATOM 658 C C . VAL A 1 81 ? 2.689 -21.084 -20.941 1.00 69.69 81 VAL A C 1
ATOM 660 O O . VAL A 1 81 ? 1.474 -20.978 -21.074 1.00 69.69 81 VAL A O 1
ATOM 663 N N . HIS A 1 82 ? 3.353 -20.590 -19.901 1.00 81.81 82 HIS A N 1
ATOM 664 C CA . HIS A 1 82 ? 2.760 -19.785 -18.836 1.00 81.81 82 HIS A CA 1
ATOM 665 C C . HIS A 1 82 ? 3.281 -18.352 -18.981 1.00 81.81 82 HIS A C 1
ATOM 667 O O . HIS A 1 82 ? 4.489 -18.169 -19.145 1.00 81.81 82 HIS A O 1
ATOM 673 N N . GLY A 1 83 ? 2.396 -17.353 -18.938 1.00 86.00 83 GLY A N 1
ATOM 674 C CA . GLY A 1 83 ? 2.780 -15.941 -18.999 1.00 86.00 83 GLY A CA 1
ATOM 675 C C . GLY A 1 83 ? 3.647 -15.519 -17.813 1.00 86.00 83 GLY A C 1
ATOM 676 O O . GLY A 1 83 ? 3.690 -16.184 -16.777 1.00 86.00 83 GLY A O 1
ATOM 677 N N . ASP A 1 84 ? 4.356 -14.403 -17.938 1.00 88.88 84 ASP A N 1
ATOM 678 C CA . ASP A 1 84 ? 5.126 -13.853 -16.827 1.00 88.88 84 ASP A CA 1
ATOM 679 C C . ASP A 1 84 ? 4.203 -13.376 -15.695 1.00 88.88 84 ASP A C 1
ATOM 681 O O . ASP A 1 84 ? 3.209 -12.682 -15.919 1.00 88.88 84 ASP A O 1
ATOM 685 N N . VAL A 1 85 ? 4.564 -13.745 -14.464 1.00 90.75 85 VAL A N 1
ATOM 686 C CA . VAL A 1 85 ? 3.985 -13.216 -13.223 1.00 90.75 85 VAL A CA 1
ATOM 687 C C . VAL A 1 85 ? 4.970 -12.184 -12.697 1.00 90.75 85 VAL A C 1
ATOM 689 O O . VAL A 1 85 ? 6.046 -12.544 -12.221 1.00 90.75 85 VAL A O 1
ATOM 692 N N . VAL A 1 86 ? 4.650 -10.901 -12.862 1.00 87.62 86 VAL A N 1
ATOM 693 C CA . VAL A 1 86 ? 5.608 -9.814 -12.599 1.00 87.62 86 VAL A CA 1
ATOM 694 C C . VAL A 1 86 ? 5.326 -9.148 -11.273 1.00 87.62 86 VAL A C 1
ATOM 696 O O . VAL A 1 86 ? 6.214 -9.061 -10.425 1.00 87.62 86 VAL A O 1
ATOM 699 N N . HIS A 1 87 ? 4.094 -8.679 -11.092 1.00 89.75 87 HIS A N 1
ATOM 700 C CA . HIS A 1 87 ? 3.704 -7.977 -9.881 1.00 89.75 87 HIS A CA 1
ATOM 701 C C . HIS A 1 87 ? 2.581 -8.655 -9.114 1.00 89.75 87 HIS A C 1
ATOM 703 O O . HIS A 1 87 ? 2.452 -8.394 -7.915 1.00 89.75 87 HIS A O 1
ATOM 709 N N . SER A 1 88 ? 1.818 -9.538 -9.764 1.00 87.62 88 SER A N 1
ATOM 710 C CA . SER A 1 88 ? 0.803 -10.312 -9.064 1.00 87.62 88 SER A CA 1
ATOM 711 C C . SER A 1 88 ? 1.458 -11.128 -7.951 1.00 87.62 88 SER A C 1
ATOM 713 O O . SER A 1 88 ? 2.463 -11.815 -8.153 1.00 87.62 88 SER A O 1
ATOM 715 N N . ARG A 1 89 ? 0.896 -11.014 -6.749 1.00 86.94 89 ARG A N 1
ATOM 716 C CA . ARG A 1 89 ? 1.310 -11.777 -5.574 1.00 86.94 89 ARG A CA 1
ATOM 717 C C . ARG A 1 89 ? 0.386 -12.984 -5.458 1.00 86.94 89 ARG A C 1
ATOM 719 O O . ARG A 1 89 ? -0.805 -12.773 -5.244 1.00 86.94 89 ARG A O 1
ATOM 726 N N . PRO A 1 90 ? 0.893 -14.224 -5.594 1.00 91.38 90 PRO A N 1
ATOM 727 C CA . PRO A 1 90 ? 0.054 -15.398 -5.435 1.00 91.38 90 PRO A CA 1
ATOM 728 C C . PRO A 1 90 ? -0.577 -15.452 -4.047 1.00 91.38 90 PRO A C 1
ATOM 730 O O . PRO A 1 90 ? 0.120 -15.463 -3.033 1.00 91.38 90 PRO A O 1
ATOM 733 N N . THR A 1 91 ? -1.902 -15.503 -4.020 1.00 94.69 91 THR A N 1
ATOM 734 C CA . THR A 1 91 ? -2.701 -15.480 -2.801 1.00 94.69 91 THR A CA 1
ATOM 735 C C . THR A 1 91 ? -3.219 -16.878 -2.512 1.00 94.69 91 THR A C 1
ATOM 737 O O . THR A 1 91 ? -4.042 -17.415 -3.252 1.00 94.69 91 THR A O 1
ATOM 740 N N . ALA A 1 92 ? -2.727 -17.478 -1.429 1.00 94.81 92 ALA A N 1
ATOM 741 C CA . ALA A 1 92 ? -3.181 -18.782 -0.964 1.00 94.81 92 ALA A CA 1
ATOM 742 C C . ALA A 1 92 ? -4.426 -18.641 -0.077 1.00 94.81 92 ALA A C 1
ATOM 744 O O . ALA A 1 92 ? -4.429 -17.864 0.877 1.00 94.81 92 ALA A O 1
ATOM 745 N N . VAL A 1 93 ? -5.459 -19.431 -0.363 1.00 95.88 93 VAL A N 1
ATOM 746 C CA . VAL A 1 93 ? -6.694 -19.514 0.424 1.00 95.88 93 VAL A CA 1
ATOM 747 C C . VAL A 1 93 ? -6.897 -20.954 0.876 1.00 95.88 93 VAL A C 1
ATOM 749 O O . VAL A 1 93 ? -6.865 -21.876 0.059 1.00 95.88 93 VAL A O 1
ATOM 752 N N . ASN A 1 94 ? -7.095 -21.143 2.179 1.00 94.31 94 ASN A N 1
ATOM 753 C CA . ASN A 1 94 ? -7.248 -22.457 2.801 1.00 94.31 94 ASN A CA 1
ATOM 754 C C . ASN A 1 94 ? -8.731 -22.782 2.997 1.00 94.31 94 ASN A C 1
ATOM 756 O O . ASN A 1 94 ? -9.457 -22.001 3.607 1.00 94.31 94 ASN A O 1
ATOM 760 N N . TYR A 1 95 ? -9.164 -23.952 2.537 1.00 93.00 95 TYR A N 1
ATOM 761 C CA . TYR A 1 95 ? -10.536 -24.441 2.657 1.00 93.00 95 TYR A CA 1
ATOM 762 C C . TYR A 1 95 ? -10.634 -25.541 3.730 1.00 93.00 95 TYR A C 1
ATOM 764 O O . TYR A 1 95 ? -9.656 -26.257 3.969 1.00 93.00 95 TYR A O 1
ATOM 772 N N . PRO A 1 96 ? -11.813 -25.736 4.360 1.00 86.00 96 PRO A N 1
ATOM 773 C CA . PRO A 1 96 ? -12.002 -26.716 5.438 1.00 86.00 96 PRO A CA 1
ATOM 774 C C . PRO A 1 96 ? -11.614 -28.166 5.095 1.00 86.00 96 PRO A C 1
ATOM 776 O O . PRO A 1 96 ? -11.299 -28.946 5.989 1.00 86.00 96 PRO A O 1
ATOM 779 N N . SER A 1 97 ? -11.589 -28.535 3.812 1.00 80.75 97 SER A N 1
ATOM 780 C CA . SER A 1 97 ? -11.200 -29.861 3.304 1.00 80.75 97 SER A CA 1
ATOM 781 C C . SER A 1 97 ? -9.682 -30.108 3.258 1.00 80.75 97 SER A C 1
ATOM 783 O O . SER A 1 97 ? -9.238 -31.031 2.578 1.00 80.75 97 SER A O 1
ATOM 785 N N . ALA A 1 98 ? -8.878 -29.279 3.937 1.00 81.81 98 ALA A N 1
ATOM 786 C CA . ALA A 1 98 ? -7.416 -29.222 3.801 1.00 81.81 98 ALA A CA 1
ATOM 787 C C . ALA A 1 98 ? -6.937 -28.943 2.362 1.00 81.81 98 ALA A C 1
ATOM 789 O O . ALA A 1 98 ? -5.775 -29.175 2.028 1.00 81.81 98 ALA A O 1
ATOM 790 N N . GLN A 1 99 ? -7.830 -28.433 1.512 1.00 90.31 99 GLN A N 1
ATOM 791 C CA . GLN A 1 99 ? -7.484 -27.934 0.195 1.00 90.31 99 GLN A CA 1
ATOM 792 C C . GLN A 1 99 ? -6.984 -26.496 0.319 1.00 90.31 99 GLN A C 1
ATOM 794 O O . GLN A 1 99 ? -7.653 -25.651 0.911 1.00 90.31 99 GLN A O 1
ATOM 799 N N . THR A 1 100 ? -5.844 -26.202 -0.295 1.00 95.44 100 THR A N 1
ATOM 800 C CA . THR A 1 100 ? -5.356 -24.834 -0.464 1.00 95.44 100 THR A CA 1
ATOM 801 C C . THR A 1 100 ? -5.357 -24.501 -1.948 1.00 95.44 100 THR A C 1
ATOM 803 O O . THR A 1 100 ? -4.839 -25.259 -2.771 1.00 95.44 100 THR A O 1
ATOM 806 N N . VAL A 1 101 ? -5.953 -23.363 -2.296 1.00 96.88 101 VAL A N 1
ATOM 807 C CA . VAL A 1 101 ? -5.998 -22.862 -3.673 1.00 96.88 101 VAL A CA 1
ATOM 808 C C . VAL A 1 101 ? -5.215 -21.568 -3.758 1.00 96.88 101 VAL A C 1
ATOM 810 O O . VAL A 1 101 ? -5.345 -20.695 -2.902 1.00 96.88 101 VAL A O 1
ATOM 813 N N . ILE A 1 102 ? -4.378 -21.468 -4.782 1.00 97.00 102 ILE A N 1
ATOM 814 C CA . ILE A 1 102 ? -3.539 -20.312 -5.058 1.00 97.00 102 ILE A CA 1
ATOM 815 C C . ILE A 1 102 ? -4.176 -19.533 -6.204 1.00 97.00 102 ILE A C 1
ATOM 817 O O . ILE A 1 102 ? -4.347 -20.070 -7.300 1.00 97.00 102 ILE A O 1
ATOM 821 N N . TYR A 1 103 ? -4.494 -18.269 -5.947 1.00 97.62 103 TYR A N 1
ATOM 822 C CA . TYR A 1 103 ? -5.015 -17.328 -6.931 1.00 97.62 103 TYR A CA 1
ATOM 823 C C . TYR A 1 103 ? -3.923 -16.352 -7.347 1.00 97.62 103 TYR A C 1
ATOM 825 O O . TYR A 1 103 ? -3.241 -15.790 -6.491 1.00 97.62 103 TYR A O 1
ATOM 833 N N . TYR A 1 104 ? -3.742 -16.143 -8.646 1.00 96.38 104 TYR A N 1
ATOM 834 C CA . TYR A 1 104 ? -2.786 -15.164 -9.166 1.00 96.38 104 TYR A CA 1
ATOM 835 C C . TYR A 1 104 ? -3.107 -14.818 -10.613 1.00 96.38 104 TYR A C 1
ATOM 837 O O . TYR A 1 104 ? -3.714 -15.615 -11.329 1.00 96.38 104 TYR A O 1
ATOM 845 N N . GLY A 1 105 ? -2.695 -13.635 -11.052 1.00 95.50 105 GLY A N 1
ATOM 846 C CA . GLY A 1 105 ? -2.787 -13.254 -12.453 1.00 95.50 105 GLY A CA 1
ATOM 847 C C . GLY A 1 105 ? -1.445 -13.341 -13.171 1.00 95.50 105 GLY A C 1
ATOM 848 O O . GLY A 1 105 ? -0.375 -13.278 -12.560 1.00 95.50 105 GLY A O 1
ATOM 849 N N . ALA A 1 106 ? -1.514 -13.528 -14.484 1.00 92.44 106 ALA A N 1
ATOM 850 C CA . ALA A 1 106 ? -0.361 -13.599 -15.367 1.00 92.44 106 ALA A CA 1
ATOM 851 C C . ALA A 1 106 ? -0.566 -12.706 -16.596 1.00 92.44 106 ALA A C 1
ATOM 853 O O . ALA A 1 106 ? -1.691 -12.434 -17.027 1.00 92.44 106 ALA A O 1
ATOM 854 N N . ASN A 1 107 ? 0.539 -12.277 -17.207 1.00 91.19 107 ASN A N 1
ATOM 855 C CA . ASN A 1 107 ? 0.504 -11.413 -18.389 1.00 91.19 107 ASN A CA 1
ATOM 856 C C . ASN A 1 107 ? 0.193 -12.159 -19.704 1.00 91.19 107 ASN A C 1
ATOM 858 O O . ASN A 1 107 ? 0.344 -11.610 -20.792 1.00 91.19 107 ASN A O 1
ATOM 862 N N . ASP A 1 108 ? -0.278 -13.402 -19.608 1.00 90.38 108 ASP A N 1
ATOM 863 C CA . ASP A 1 108 ? -0.954 -14.109 -20.700 1.00 90.38 108 ASP A CA 1
ATOM 864 C C . ASP A 1 108 ? -2.467 -13.812 -20.756 1.00 90.38 108 ASP A C 1
ATOM 866 O O . ASP A 1 108 ? -3.183 -14.383 -21.577 1.00 90.38 108 ASP A O 1
ATOM 870 N N . GLY A 1 109 ? -2.952 -12.911 -19.895 1.00 91.62 109 GLY A N 1
ATOM 871 C CA . GLY A 1 109 ? -4.335 -12.438 -19.868 1.00 91.62 109 GLY A CA 1
ATOM 872 C C . GLY A 1 109 ? -5.217 -13.083 -18.813 1.00 91.62 109 GLY A C 1
ATOM 873 O O . GLY A 1 109 ? -6.347 -12.636 -18.613 1.00 91.62 109 GLY A O 1
ATOM 874 N N . THR A 1 110 ? -4.717 -14.108 -18.127 1.00 93.31 110 THR A N 1
ATOM 875 C CA . THR A 1 110 ? -5.540 -14.929 -17.242 1.00 93.31 110 THR A CA 1
ATOM 876 C C . THR A 1 110 ? -5.320 -14.612 -15.768 1.00 93.31 110 THR A C 1
ATOM 878 O O . THR A 1 110 ? -4.193 -14.485 -15.290 1.00 93.31 110 THR A O 1
ATOM 881 N N . LEU A 1 111 ? -6.422 -14.535 -15.025 1.00 96.50 111 LEU A N 1
ATOM 882 C CA . LEU A 1 111 ? -6.453 -14.810 -13.594 1.00 96.50 111 LEU A CA 1
ATOM 883 C C . LEU A 1 111 ? -6.646 -16.314 -13.411 1.00 96.50 111 LEU A C 1
ATOM 885 O O . LEU A 1 111 ? -7.587 -16.878 -13.964 1.00 96.50 111 LEU A O 1
ATOM 889 N N . ARG A 1 112 ? -5.785 -16.959 -12.635 1.00 95.75 112 ARG A N 1
ATOM 890 C CA . ARG A 1 112 ? -5.754 -18.412 -12.468 1.00 95.75 112 ARG A CA 1
ATOM 891 C C . ARG A 1 112 ? -6.084 -18.803 -11.037 1.00 95.75 112 ARG A C 1
ATOM 893 O O . ARG A 1 112 ? -5.738 -18.091 -10.094 1.00 95.75 112 ARG A O 1
ATOM 900 N N . ALA A 1 113 ? -6.688 -19.976 -10.897 1.00 97.06 113 ALA A N 1
ATOM 901 C CA . ALA A 1 113 ? -6.797 -20.699 -9.641 1.00 97.06 113 ALA A CA 1
ATOM 902 C C . ALA A 1 113 ? -6.117 -22.053 -9.774 1.00 97.06 113 ALA A C 1
ATOM 904 O O . ALA A 1 113 ? -6.436 -22.833 -10.673 1.00 97.06 113 ALA A O 1
ATOM 905 N N . VAL A 1 114 ? -5.187 -22.341 -8.872 1.00 95.44 114 VAL A N 1
ATOM 906 C CA . VAL A 1 114 ? -4.361 -23.546 -8.927 1.00 95.44 114 VAL A CA 1
ATOM 907 C C . VAL A 1 114 ? -4.423 -24.272 -7.592 1.00 95.44 114 VAL A C 1
ATOM 909 O O . VAL A 1 114 ? -4.229 -23.676 -6.536 1.00 95.44 114 VAL A O 1
ATOM 912 N N . ASP A 1 115 ? -4.677 -25.574 -7.638 1.00 93.62 115 ASP A N 1
ATOM 913 C CA . ASP A 1 115 ? -4.586 -26.444 -6.470 1.00 93.62 115 ASP A CA 1
ATOM 914 C C . ASP A 1 115 ? -3.128 -26.561 -6.006 1.00 93.62 115 ASP A C 1
ATOM 916 O O . ASP A 1 115 ? -2.245 -26.924 -6.790 1.00 93.62 115 ASP A O 1
ATOM 920 N N . SER A 1 116 ? -2.858 -26.270 -4.732 1.00 92.75 116 SER A N 1
ATOM 921 C CA . SER A 1 116 ? -1.485 -26.225 -4.222 1.00 92.75 116 SER A CA 1
ATOM 922 C C . SER A 1 116 ? -0.831 -27.603 -4.084 1.00 92.75 116 SER A C 1
ATOM 924 O O . SER A 1 116 ? 0.392 -27.675 -3.979 1.00 92.75 116 SER A O 1
ATOM 926 N N . ALA A 1 117 ? -1.608 -28.691 -4.033 1.00 89.56 117 ALA A N 1
ATOM 927 C CA . ALA A 1 117 ? -1.075 -30.033 -3.813 1.00 89.56 117 ALA A CA 1
ATOM 928 C C . ALA A 1 117 ? -0.512 -30.628 -5.108 1.00 89.56 117 ALA A C 1
ATOM 930 O O . ALA A 1 117 ? 0.583 -31.192 -5.113 1.00 89.56 117 ALA A O 1
ATOM 931 N N . ALA A 1 118 ? -1.250 -30.490 -6.211 1.00 87.50 118 ALA A N 1
ATOM 932 C CA . ALA A 1 118 ? -0.845 -31.027 -7.510 1.00 87.50 118 ALA A CA 1
ATOM 933 C C . ALA A 1 118 ? -0.286 -29.970 -8.477 1.00 87.50 118 ALA A C 1
ATOM 935 O O . ALA A 1 118 ? 0.252 -30.338 -9.523 1.00 87.50 118 ALA A O 1
ATOM 936 N N . GLY A 1 119 ? -0.446 -28.676 -8.178 1.00 89.06 119 GLY A N 1
ATOM 937 C CA . GLY A 1 119 ? -0.196 -27.602 -9.144 1.00 89.06 119 GLY A CA 1
ATOM 938 C C . GLY A 1 119 ? -1.175 -27.639 -10.323 1.00 89.06 119 GLY A C 1
ATOM 939 O O . GLY A 1 119 ? -0.853 -27.166 -11.411 1.00 89.06 119 GLY A O 1
ATOM 940 N N . LYS A 1 120 ? -2.345 -28.267 -10.142 1.00 91.00 120 LYS A N 1
ATOM 941 C CA . LYS A 1 120 ? -3.356 -28.418 -11.190 1.00 91.00 120 LYS A CA 1
ATOM 942 C C . LYS A 1 120 ? -4.198 -27.149 -11.260 1.00 91.00 120 LYS A C 1
ATOM 944 O O . LYS A 1 120 ? -4.798 -26.757 -10.263 1.00 91.00 120 LYS A O 1
ATOM 949 N N . GLU A 1 121 ? -4.289 -26.553 -12.443 1.00 93.06 121 GLU A N 1
ATOM 950 C CA . GLU A 1 121 ? -5.231 -25.463 -12.693 1.00 93.06 121 GLU A CA 1
ATOM 951 C C . GLU A 1 121 ? -6.677 -25.949 -12.526 1.00 93.06 121 GLU A C 1
ATOM 953 O O . GLU A 1 121 ? -7.079 -26.968 -13.095 1.00 93.06 121 GLU A O 1
ATOM 958 N N . LEU A 1 122 ? -7.439 -25.226 -11.710 1.00 95.06 122 LEU A N 1
ATOM 959 C CA . LEU A 1 122 ? -8.866 -25.441 -11.493 1.00 95.06 122 LEU A CA 1
ATOM 960 C C . LEU A 1 122 ? -9.679 -24.672 -12.531 1.00 95.06 122 LEU A C 1
ATOM 962 O O . LEU A 1 122 ? -10.602 -25.227 -13.123 1.00 95.06 122 LEU A O 1
ATOM 966 N N . TRP A 1 123 ? -9.316 -23.410 -12.756 1.00 96.25 123 TRP A N 1
ATOM 967 C CA . TRP A 1 123 ? -9.936 -22.532 -13.739 1.00 96.25 123 TRP A CA 1
ATOM 968 C C . TRP A 1 123 ? -9.022 -21.351 -14.078 1.00 96.25 123 TRP A C 1
ATOM 970 O O . TRP A 1 123 ? -8.102 -21.011 -13.328 1.00 96.25 123 TRP A O 1
ATOM 980 N N . ALA A 1 124 ? -9.337 -20.701 -15.197 1.00 95.44 124 ALA A N 1
ATOM 981 C CA . ALA A 1 124 ? -8.763 -19.435 -15.622 1.00 95.44 124 ALA A CA 1
ATOM 982 C C . ALA A 1 124 ? -9.885 -18.468 -16.035 1.00 95.44 124 ALA A C 1
ATOM 984 O O . ALA A 1 124 ? -10.877 -18.878 -16.638 1.00 95.44 124 ALA A O 1
ATOM 985 N N . TYR A 1 125 ? -9.725 -17.187 -15.716 1.00 96.44 125 TYR A N 1
ATOM 986 C CA . TYR A 1 125 ? -10.657 -16.112 -16.043 1.00 96.44 125 TYR A CA 1
ATOM 987 C C . TYR A 1 125 ? -9.951 -15.029 -16.860 1.00 96.44 125 TYR A C 1
ATOM 989 O O . TYR A 1 125 ? -8.855 -14.598 -16.504 1.00 96.44 125 TYR A O 1
ATOM 997 N N . ILE A 1 126 ? -10.589 -14.569 -17.938 1.00 96.12 126 ILE A N 1
ATOM 998 C CA . ILE A 1 126 ? -10.106 -13.465 -18.774 1.00 96.12 126 ILE A CA 1
ATOM 999 C C . ILE A 1 126 ? -11.153 -12.357 -18.743 1.00 96.12 126 ILE A C 1
ATOM 1001 O O . ILE A 1 126 ? -12.308 -12.571 -19.124 1.00 96.12 126 ILE A O 1
ATOM 1005 N N . ALA A 1 127 ? -10.730 -11.171 -18.315 1.00 96.69 127 ALA A N 1
ATOM 1006 C CA . ALA A 1 127 ? -11.584 -9.997 -18.256 1.00 96.69 127 ALA A CA 1
ATOM 1007 C C . ALA A 1 127 ? -11.862 -9.437 -19.671 1.00 96.69 127 ALA A C 1
ATOM 1009 O O . ALA A 1 127 ? -10.952 -9.446 -20.507 1.00 96.69 127 ALA A O 1
ATOM 1010 N N . PRO A 1 128 ? -13.075 -8.928 -19.964 1.00 95.75 128 PRO A N 1
ATOM 1011 C CA . PRO A 1 128 ? -13.401 -8.350 -21.271 1.00 95.75 128 PRO A CA 1
ATOM 1012 C C . PRO A 1 128 ? -12.492 -7.198 -21.702 1.00 95.75 128 PRO A C 1
ATOM 1014 O O . PRO A 1 128 ? -12.225 -7.049 -22.893 1.00 95.75 128 PRO A O 1
ATOM 1017 N N . GLU A 1 129 ? -11.967 -6.433 -20.741 1.00 95.50 129 GLU A N 1
ATOM 1018 C CA . GLU A 1 129 ? -11.043 -5.314 -20.970 1.00 95.50 129 GLU A CA 1
ATOM 1019 C C . GLU A 1 129 ? -9.746 -5.765 -21.676 1.00 95.50 129 GLU A C 1
ATOM 1021 O O . GLU A 1 129 ? -9.025 -4.964 -22.265 1.00 95.50 129 GLU A O 1
ATOM 1026 N N . PHE A 1 130 ? -9.456 -7.068 -21.673 1.00 95.19 130 PHE A N 1
ATOM 1027 C CA . PHE A 1 130 ? -8.240 -7.644 -22.234 1.00 95.19 130 PHE A CA 1
ATOM 1028 C C . PHE A 1 130 ? -8.416 -8.243 -23.632 1.00 95.19 130 PHE A C 1
ATOM 1030 O O . PHE A 1 130 ? -7.427 -8.550 -24.292 1.00 95.19 130 PHE A O 1
ATOM 1037 N N . TYR A 1 131 ? -9.643 -8.409 -24.134 1.00 94.94 131 TYR A N 1
ATOM 1038 C CA . TYR A 1 131 ? -9.882 -9.148 -25.383 1.00 94.94 131 TYR A CA 1
ATOM 1039 C C . TYR A 1 131 ? -9.191 -8.527 -26.601 1.00 94.94 131 TYR A C 1
ATOM 1041 O O . TYR A 1 131 ? -8.692 -9.256 -27.458 1.00 94.94 131 TYR A O 1
ATOM 1049 N N . ALA A 1 132 ? -9.106 -7.197 -26.655 1.00 93.12 132 ALA A N 1
ATOM 1050 C CA . ALA A 1 132 ? -8.467 -6.484 -27.758 1.00 93.12 132 ALA A CA 1
ATOM 1051 C C . ALA A 1 132 ? -6.941 -6.685 -27.811 1.00 93.12 132 ALA A C 1
ATOM 1053 O O . ALA A 1 132 ? -6.338 -6.538 -28.874 1.00 93.12 132 ALA A O 1
ATOM 1054 N N . THR A 1 133 ? -6.301 -7.040 -26.692 1.00 92.12 133 THR A N 1
ATOM 1055 C CA . THR A 1 133 ? -4.838 -7.154 -26.594 1.00 92.12 133 THR A CA 1
ATOM 1056 C C . THR A 1 133 ? -4.324 -8.589 -26.726 1.00 92.12 133 THR A C 1
ATOM 1058 O O . THR A 1 133 ? -3.165 -8.782 -27.104 1.00 92.12 133 THR A O 1
ATOM 1061 N N . LEU A 1 134 ? -5.177 -9.602 -26.524 1.00 92.75 134 LEU A N 1
ATOM 1062 C CA . LEU A 1 134 ? -4.817 -11.019 -26.684 1.00 92.75 134 LEU A CA 1
ATOM 1063 C C . LEU A 1 134 ? -4.307 -11.404 -28.088 1.00 92.75 134 LEU A C 1
ATOM 1065 O O . LEU A 1 134 ? -3.379 -12.216 -28.160 1.00 92.75 134 LEU A O 1
ATOM 1069 N N . PRO A 1 135 ? -4.825 -10.856 -29.212 1.00 94.19 135 PRO A N 1
ATOM 1070 C CA . PRO A 1 135 ? -4.294 -11.172 -30.538 1.00 94.19 135 PRO A CA 1
ATOM 1071 C C . PRO A 1 135 ? -2.793 -10.896 -30.668 1.00 94.19 135 PRO A C 1
ATOM 1073 O O . PRO A 1 135 ? -2.091 -11.693 -31.291 1.00 94.19 135 PRO A O 1
ATOM 1076 N N . ARG A 1 136 ? -2.280 -9.843 -30.011 1.00 93.19 136 ARG A N 1
ATOM 1077 C CA . ARG A 1 136 ? -0.845 -9.517 -30.001 1.00 93.19 136 ARG A CA 1
ATOM 1078 C C . ARG A 1 136 ? -0.011 -10.629 -29.368 1.00 93.19 136 ARG A C 1
ATOM 1080 O O . ARG A 1 136 ? 1.044 -10.949 -29.900 1.00 93.19 136 ARG A O 1
ATOM 1087 N N . LEU A 1 137 ? -0.485 -11.250 -28.281 1.00 90.38 137 LEU A N 1
ATOM 1088 C CA . LEU A 1 137 ? 0.220 -12.366 -27.630 1.00 90.38 137 LEU A CA 1
ATOM 1089 C C . LEU A 1 137 ? 0.352 -13.581 -28.555 1.00 90.38 137 LEU A C 1
ATOM 1091 O O . LEU A 1 137 ? 1.358 -14.281 -28.523 1.00 90.38 137 LEU A O 1
ATOM 1095 N N . ARG A 1 138 ? -0.666 -13.836 -29.385 1.00 90.25 138 ARG A N 1
ATOM 1096 C CA . ARG A 1 138 ? -0.660 -14.949 -30.342 1.00 90.25 138 ARG A CA 1
ATOM 1097 C C . ARG A 1 138 ? 0.206 -14.659 -31.566 1.00 90.25 138 ARG A C 1
ATOM 1099 O O . ARG A 1 138 ? 0.835 -15.571 -32.091 1.00 90.25 138 ARG A O 1
ATOM 1106 N N . GLN A 1 139 ? 0.143 -13.429 -32.067 1.00 92.75 139 GLN A N 1
ATOM 1107 C CA . GLN A 1 139 ? 0.800 -13.021 -33.309 1.00 92.75 139 GLN A CA 1
ATOM 1108 C C . GLN A 1 139 ? 2.261 -12.613 -33.104 1.00 92.75 139 GLN A C 1
ATOM 1110 O O . GLN A 1 139 ? 2.997 -12.559 -34.084 1.00 92.75 139 GLN A O 1
ATOM 1115 N N . ASP A 1 140 ? 2.657 -12.307 -31.864 1.00 89.88 140 ASP A N 1
ATOM 1116 C CA . ASP A 1 140 ? 3.960 -11.733 -31.511 1.00 89.88 140 ASP A CA 1
ATOM 1117 C C . ASP A 1 140 ? 4.286 -10.470 -32.333 1.00 89.88 140 ASP A C 1
ATOM 1119 O O . ASP A 1 140 ? 5.396 -10.254 -32.811 1.00 89.88 140 ASP A O 1
ATOM 1123 N N . SER A 1 141 ? 3.267 -9.635 -32.567 1.00 91.12 141 SER A N 1
ATOM 1124 C CA . SER A 1 141 ? 3.385 -8.425 -33.382 1.00 91.12 141 SER A CA 1
ATOM 1125 C C . SER A 1 141 ? 2.372 -7.352 -32.955 1.00 91.12 141 SER A C 1
ATOM 1127 O O . SER A 1 141 ? 1.192 -7.677 -32.793 1.00 91.12 141 SER A O 1
ATOM 1129 N N . PRO A 1 142 ? 2.788 -6.079 -32.769 1.00 91.94 142 PRO A N 1
ATOM 1130 C CA . PRO A 1 142 ? 4.177 -5.606 -32.729 1.00 91.94 142 PRO A CA 1
ATOM 1131 C C . PRO A 1 142 ? 4.966 -6.210 -31.558 1.00 91.94 142 PRO A C 1
ATOM 1133 O O . PRO A 1 142 ? 4.401 -6.497 -30.495 1.00 91.94 142 PRO A O 1
ATOM 1136 N N . LEU A 1 143 ? 6.283 -6.356 -31.737 1.00 90.88 143 LEU A N 1
ATOM 1137 C CA . LEU A 1 143 ? 7.181 -6.901 -30.714 1.00 90.88 143 LEU A CA 1
ATOM 1138 C C . LEU A 1 143 ? 7.152 -6.074 -29.420 1.00 90.88 143 LEU A C 1
ATOM 1140 O O . LEU A 1 143 ? 6.751 -4.905 -29.400 1.00 90.88 143 LEU A O 1
ATOM 1144 N N . VAL A 1 144 ? 7.569 -6.687 -28.313 1.00 90.25 144 VAL A N 1
ATOM 1145 C CA . VAL A 1 144 ? 7.752 -5.984 -27.038 1.00 90.25 144 VAL A CA 1
ATOM 1146 C C . VAL A 1 144 ? 8.998 -5.103 -27.109 1.00 90.25 144 VAL A C 1
ATOM 1148 O O . VAL A 1 144 ? 10.072 -5.550 -27.508 1.00 90.25 144 VAL A O 1
ATOM 1151 N N . SER A 1 145 ? 8.853 -3.841 -26.712 1.00 89.38 145 SER A N 1
ATOM 1152 C CA . SER A 1 145 ? 9.971 -2.908 -26.605 1.00 89.38 145 SER A CA 1
ATOM 1153 C C . SER A 1 145 ? 10.870 -3.266 -25.420 1.00 89.38 145 SER A C 1
ATOM 1155 O O . SER A 1 145 ? 10.402 -3.416 -24.290 1.00 89.38 145 SER A O 1
ATOM 1157 N N . TYR A 1 146 ? 12.170 -3.371 -25.688 1.00 82.38 146 TYR A N 1
ATOM 1158 C CA . TYR A 1 146 ? 13.229 -3.515 -24.692 1.00 82.38 146 TYR A CA 1
ATOM 1159 C C . TYR A 1 146 ? 14.337 -2.505 -24.991 1.00 82.38 146 TYR A C 1
ATOM 1161 O O . TYR A 1 146 ? 14.529 -2.110 -26.139 1.00 82.38 146 TYR A O 1
ATOM 1169 N N . SER A 1 147 ? 15.122 -2.132 -23.978 1.00 73.69 147 SER A N 1
ATOM 1170 C CA . SER A 1 147 ? 16.184 -1.119 -24.098 1.00 73.69 147 SER A CA 1
ATOM 1171 C C . SER A 1 147 ? 17.270 -1.442 -25.133 1.00 73.69 147 SER A C 1
ATOM 1173 O O . SER A 1 147 ? 17.934 -0.535 -25.624 1.00 73.69 147 SER A O 1
ATOM 1175 N N . PHE A 1 148 ? 17.458 -2.718 -25.473 1.00 73.44 148 PHE A N 1
ATOM 1176 C CA . PHE A 1 148 ? 18.435 -3.182 -26.464 1.00 73.44 148 PHE A CA 1
ATOM 1177 C C . PHE A 1 148 ? 17.846 -3.376 -27.870 1.00 73.44 148 PHE A C 1
ATOM 1179 O O . PHE A 1 148 ? 18.574 -3.738 -28.793 1.00 73.44 148 PHE A O 1
ATOM 1186 N N . VAL A 1 149 ? 16.539 -3.170 -28.048 1.00 75.44 149 VAL A N 1
ATOM 1187 C CA . VAL A 1 149 ? 15.878 -3.298 -29.347 1.00 75.44 149 VAL A CA 1
ATOM 1188 C C . VAL A 1 149 ? 15.827 -1.920 -29.994 1.00 75.44 149 VAL A C 1
ATOM 1190 O O . VAL A 1 149 ? 15.209 -1.008 -29.455 1.00 75.44 149 VAL A O 1
ATOM 1193 N N . ASN A 1 150 ? 16.466 -1.758 -31.156 1.00 76.12 150 ASN A N 1
ATOM 1194 C CA . ASN A 1 150 ? 16.379 -0.510 -31.910 1.00 76.12 150 ASN A CA 1
ATOM 1195 C C . ASN A 1 150 ? 15.020 -0.447 -32.640 1.00 76.12 150 ASN A C 1
ATOM 1197 O O . ASN A 1 150 ? 14.794 -1.232 -33.568 1.00 76.12 150 ASN A O 1
ATOM 1201 N N . PRO A 1 151 ? 14.110 0.468 -32.257 1.00 73.81 151 PRO A N 1
ATOM 1202 C CA . PRO A 1 151 ? 12.774 0.523 -32.840 1.00 73.81 151 PRO A CA 1
ATOM 1203 C C . PRO A 1 151 ? 12.783 0.969 -34.306 1.00 73.81 151 PRO A C 1
ATOM 1205 O O . PRO A 1 151 ? 11.835 0.686 -35.028 1.00 73.81 151 PRO A O 1
ATOM 1208 N N . LEU A 1 152 ? 13.856 1.624 -34.764 1.00 76.19 152 LEU A N 1
ATOM 1209 C CA . LEU A 1 152 ? 13.990 2.108 -36.140 1.00 76.19 152 LEU A CA 1
ATOM 1210 C C . LEU A 1 152 ? 14.339 0.995 -37.141 1.00 76.19 152 LEU A C 1
ATOM 1212 O O . LEU A 1 152 ? 14.245 1.214 -38.345 1.00 76.19 152 LEU A O 1
ATOM 1216 N N . SER A 1 153 ? 14.745 -0.188 -36.666 1.00 82.56 153 SER A N 1
ATOM 1217 C CA . SER A 1 153 ? 15.137 -1.324 -37.517 1.00 82.56 153 SER A CA 1
ATOM 1218 C C . SER A 1 153 ? 14.097 -2.447 -37.589 1.00 82.56 153 SER A C 1
ATOM 1220 O O . SER A 1 153 ? 14.374 -3.490 -38.175 1.00 82.56 153 SER A O 1
ATOM 1222 N N . ILE A 1 154 ? 12.923 -2.276 -36.974 1.00 85.19 154 ILE A N 1
ATOM 1223 C CA . ILE A 1 154 ? 11.880 -3.308 -36.881 1.00 85.19 154 ILE A CA 1
ATOM 1224 C C . ILE A 1 154 ? 10.538 -2.704 -37.298 1.00 85.19 154 ILE A C 1
ATOM 1226 O O . ILE A 1 154 ? 10.171 -1.628 -36.835 1.00 85.19 154 ILE A O 1
ATOM 1230 N N . SER A 1 155 ? 9.804 -3.410 -38.163 1.00 87.44 155 SER A N 1
ATOM 1231 C CA . SER A 1 155 ? 8.473 -3.009 -38.625 1.00 87.44 155 SER A CA 1
ATOM 1232 C C . SER A 1 155 ? 7.451 -4.128 -38.378 1.00 87.44 155 SER A C 1
ATOM 1234 O O . SER A 1 155 ? 7.684 -5.248 -38.841 1.00 87.44 155 SER A O 1
ATOM 1236 N N . PRO A 1 156 ? 6.329 -3.856 -37.686 1.00 91.19 156 PRO A N 1
ATOM 1237 C CA . PRO A 1 156 ? 5.994 -2.592 -37.019 1.00 91.19 156 PRO A CA 1
ATOM 1238 C C . PRO A 1 156 ? 6.935 -2.288 -35.833 1.00 91.19 156 PRO A C 1
ATOM 1240 O O . PRO A 1 156 ? 7.465 -3.227 -35.231 1.00 91.19 156 PRO A O 1
ATOM 1243 N N . PRO A 1 157 ? 7.140 -1.003 -35.473 1.00 90.50 157 PRO A N 1
ATOM 1244 C CA . PRO A 1 157 ? 7.984 -0.637 -34.342 1.00 90.50 157 PRO A CA 1
ATOM 1245 C C . PRO A 1 157 ? 7.550 -1.354 -33.053 1.00 90.50 157 PRO A C 1
ATOM 1247 O O . PRO A 1 157 ? 6.349 -1.419 -32.769 1.00 90.50 157 PRO A O 1
ATOM 1250 N N . PRO A 1 158 ? 8.492 -1.884 -32.253 1.00 91.75 158 PRO A N 1
ATOM 1251 C CA . PRO A 1 158 ? 8.185 -2.488 -30.965 1.00 91.75 158 PRO A CA 1
ATOM 1252 C C . PRO A 1 158 ? 7.510 -1.487 -30.025 1.00 91.75 158 PRO A C 1
ATOM 1254 O O . PRO A 1 158 ? 7.910 -0.325 -29.951 1.00 91.75 158 PRO A O 1
ATOM 1257 N N . ILE A 1 159 ? 6.535 -1.954 -29.247 1.00 92.19 159 ILE A N 1
ATOM 1258 C CA . ILE A 1 159 ? 5.808 -1.137 -28.260 1.00 92.19 159 ILE A CA 1
ATOM 1259 C C . ILE A 1 159 ? 5.888 -1.781 -26.869 1.00 92.19 159 ILE A C 1
ATOM 1261 O O . ILE A 1 159 ? 6.114 -2.996 -26.779 1.00 92.19 159 ILE A O 1
ATOM 1265 N N . PRO A 1 160 ? 5.695 -1.029 -25.768 1.00 90.19 160 PRO A N 1
ATOM 1266 C CA . PRO A 1 160 ? 5.647 -1.603 -24.423 1.00 90.19 160 PRO A CA 1
ATOM 1267 C C . PRO A 1 160 ? 4.697 -2.803 -24.341 1.00 90.19 160 PRO A C 1
ATOM 1269 O O . PRO A 1 160 ? 3.703 -2.875 -25.068 1.00 90.19 160 PRO A O 1
ATOM 1272 N N . LYS A 1 161 ? 5.016 -3.786 -23.498 1.00 90.56 161 LYS A N 1
ATOM 1273 C CA . LYS A 1 161 ? 4.133 -4.944 -23.311 1.00 90.56 161 LYS A CA 1
ATOM 1274 C C . LYS A 1 161 ? 2.806 -4.524 -22.674 1.00 90.56 161 LYS A C 1
ATOM 1276 O O . LYS A 1 161 ? 2.755 -3.551 -21.926 1.00 90.56 161 LYS A O 1
ATOM 1281 N N . ASN A 1 162 ? 1.761 -5.303 -22.938 1.00 91.44 162 ASN A N 1
ATOM 1282 C CA . ASN A 1 162 ? 0.499 -5.169 -22.219 1.00 91.44 162 ASN A CA 1
ATOM 1283 C C . ASN A 1 162 ? 0.612 -5.819 -20.836 1.00 91.44 162 ASN A C 1
ATOM 1285 O O . ASN A 1 162 ? 1.332 -6.804 -20.662 1.00 91.44 162 ASN A O 1
ATOM 1289 N N . TYR A 1 163 ? -0.128 -5.268 -19.882 1.00 93.88 163 TYR A N 1
ATOM 1290 C CA . TYR A 1 163 ? -0.343 -5.849 -18.562 1.00 93.88 163 TYR A CA 1
ATOM 1291 C C . TYR A 1 163 ? -1.798 -6.305 -18.454 1.00 93.88 163 TYR A C 1
ATOM 1293 O O . TYR A 1 163 ? -2.662 -5.789 -19.162 1.00 93.88 163 TYR A O 1
ATOM 1301 N N . TYR A 1 164 ? -2.056 -7.268 -17.573 1.00 95.31 164 TYR A N 1
ATOM 1302 C CA . TYR A 1 164 ? -3.377 -7.875 -17.403 1.00 95.31 164 TYR A CA 1
ATOM 1303 C C . TYR A 1 164 ? -3.768 -7.882 -15.918 1.00 95.31 164 TYR A C 1
ATOM 1305 O O . TYR A 1 164 ? -3.746 -6.831 -15.283 1.00 95.31 164 TYR A O 1
ATOM 1313 N N . PHE A 1 165 ? -4.094 -9.033 -15.323 1.00 95.88 165 PHE A N 1
ATOM 1314 C CA . PHE A 1 165 ? -4.218 -9.156 -13.867 1.00 95.88 165 PHE A CA 1
ATOM 1315 C C . PHE A 1 165 ? -2.832 -9.148 -13.206 1.00 95.88 165 PHE A C 1
ATOM 1317 O O . PHE A 1 165 ? -2.302 -10.176 -12.805 1.00 95.88 165 PHE A O 1
ATOM 1324 N N . ASP A 1 166 ? -2.218 -7.974 -13.125 1.00 93.50 166 ASP A N 1
ATOM 1325 C CA . ASP A 1 166 ? -0.867 -7.800 -12.582 1.00 93.50 166 ASP A CA 1
ATOM 1326 C C . ASP A 1 166 ? -0.880 -7.270 -11.132 1.00 93.50 166 ASP A C 1
ATOM 1328 O O . ASP A 1 166 ? 0.162 -7.012 -10.538 1.00 93.50 166 ASP A O 1
ATOM 1332 N N . GLY A 1 167 ? -2.062 -7.086 -10.540 1.00 92.56 167 GLY A N 1
ATOM 1333 C CA . GLY A 1 167 ? -2.224 -6.600 -9.172 1.00 92.56 167 GLY A CA 1
ATOM 1334 C C . GLY A 1 167 ? -2.244 -7.691 -8.102 1.00 92.56 167 GLY A C 1
ATOM 1335 O O . GLY A 1 167 ? -2.305 -8.894 -8.381 1.00 92.56 167 GLY A O 1
ATOM 1336 N N . SER A 1 168 ? -2.181 -7.241 -6.848 1.00 92.25 168 SER A N 1
ATOM 1337 C CA . SER A 1 168 ? -2.438 -8.068 -5.667 1.00 92.25 168 SER A CA 1
ATOM 1338 C C . SER A 1 168 ? -3.923 -8.427 -5.565 1.00 92.25 168 SER A C 1
ATOM 1340 O O . SER A 1 168 ? -4.790 -7.685 -6.021 1.00 92.25 168 SER A O 1
ATOM 1342 N N . ILE A 1 169 ? -4.226 -9.550 -4.918 1.00 97.06 169 ILE A N 1
ATOM 1343 C CA . ILE A 1 169 ? -5.599 -10.033 -4.744 1.00 97.06 169 ILE A CA 1
ATOM 1344 C C . ILE A 1 169 ? -6.001 -9.890 -3.277 1.00 97.06 169 ILE A C 1
ATOM 1346 O O . ILE A 1 169 ? -5.376 -10.498 -2.406 1.00 97.06 169 ILE A O 1
ATOM 1350 N N . GLY A 1 170 ? -7.061 -9.122 -3.020 1.00 97.31 170 GLY A N 1
ATOM 1351 C CA . GLY A 1 170 ? -7.711 -9.064 -1.710 1.00 97.31 170 GLY A CA 1
ATOM 1352 C C . GLY A 1 170 ? -8.521 -10.330 -1.428 1.00 97.31 170 GLY A C 1
ATOM 1353 O O . GLY A 1 170 ? -9.014 -10.964 -2.361 1.00 97.31 170 GLY A O 1
ATOM 1354 N N . VAL A 1 171 ? -8.709 -10.692 -0.156 1.00 97.62 171 VAL A N 1
ATOM 1355 C CA . VAL A 1 171 ? -9.495 -11.875 0.238 1.00 97.62 171 VAL A CA 1
ATOM 1356 C C . VAL A 1 171 ? -10.436 -11.537 1.379 1.00 97.62 171 VAL A C 1
ATOM 1358 O O . VAL A 1 171 ? -10.031 -10.953 2.380 1.00 97.62 171 VAL A O 1
ATOM 1361 N N . TYR A 1 172 ? -11.684 -11.973 1.250 1.00 97.62 172 TYR A N 1
ATOM 1362 C CA . TYR A 1 172 ? -12.604 -12.113 2.367 1.00 97.62 172 TYR A CA 1
ATOM 1363 C C . TYR A 1 172 ? -12.872 -13.595 2.598 1.00 97.62 172 TYR A C 1
ATOM 1365 O O . TYR A 1 172 ? -13.314 -14.293 1.690 1.00 97.62 172 TYR A O 1
ATOM 1373 N N . GLN A 1 173 ? -12.642 -14.062 3.818 1.00 96.25 173 GLN A N 1
ATOM 1374 C CA . GLN A 1 173 ? -13.043 -15.390 4.259 1.00 96.25 173 GLN A CA 1
ATOM 1375 C C . GLN A 1 173 ? -13.623 -15.254 5.660 1.00 96.25 173 GLN A C 1
ATOM 1377 O O . GLN A 1 173 ? -12.932 -14.823 6.584 1.00 96.25 173 GLN A O 1
ATOM 1382 N N . ASN A 1 174 ? -14.904 -15.576 5.820 1.00 93.81 174 ASN A N 1
ATOM 1383 C CA . ASN A 1 174 ? -15.516 -15.584 7.143 1.00 93.81 174 ASN A CA 1
ATOM 1384 C C . ASN A 1 174 ? -15.046 -16.799 7.966 1.00 93.81 174 ASN A C 1
ATOM 1386 O O . ASN A 1 174 ? -14.472 -17.754 7.444 1.00 93.81 174 ASN A O 1
ATOM 1390 N N . SER A 1 175 ? -15.280 -16.761 9.279 1.00 90.06 175 SER A N 1
ATOM 1391 C CA . SER A 1 175 ? -14.707 -17.720 10.235 1.00 90.06 175 SER A CA 1
ATOM 1392 C C . SER A 1 175 ? -15.066 -19.185 9.975 1.00 90.06 175 SER A C 1
ATOM 1394 O O . SER A 1 175 ? -14.270 -20.067 10.279 1.00 90.06 175 SER A O 1
ATOM 1396 N N . ASP A 1 176 ? -16.255 -19.452 9.439 1.00 91.62 176 ASP A N 1
ATOM 1397 C CA . ASP A 1 176 ? -16.725 -20.800 9.096 1.00 91.62 176 ASP A CA 1
ATOM 1398 C C . ASP A 1 176 ? -16.461 -21.167 7.624 1.00 91.62 176 ASP A C 1
ATOM 1400 O O . ASP A 1 176 ? -16.794 -22.269 7.193 1.00 91.62 176 ASP A O 1
ATOM 1404 N N . SER A 1 177 ? -15.828 -20.269 6.858 1.00 93.38 177 SER A N 1
ATOM 1405 C CA . SER A 1 177 ? -15.578 -20.408 5.418 1.00 93.38 177 SER A CA 1
ATOM 1406 C C . SER A 1 177 ? -16.839 -20.620 4.572 1.00 93.38 177 SER A C 1
ATOM 1408 O O . SER A 1 177 ? -16.745 -21.127 3.455 1.00 93.38 177 SER A O 1
ATOM 1410 N N . SER A 1 178 ? -18.019 -20.220 5.061 1.00 95.00 178 SER A N 1
ATOM 1411 C CA . SER A 1 178 ? -19.261 -20.254 4.283 1.00 95.00 178 SER A CA 1
ATOM 1412 C C . SER A 1 178 ? -19.313 -19.177 3.191 1.00 95.00 178 SER A C 1
ATOM 1414 O O . SER A 1 178 ? -20.217 -19.191 2.358 1.00 95.00 178 SER A O 1
ATOM 1416 N N . LYS A 1 179 ? -18.403 -18.198 3.238 1.00 96.25 179 LYS A N 1
ATOM 1417 C CA . LYS A 1 179 ? -18.224 -17.135 2.247 1.00 96.25 179 LYS A CA 1
ATOM 1418 C C . LYS A 1 179 ? -16.735 -16.914 2.034 1.00 96.25 179 LYS A C 1
ATOM 1420 O O . L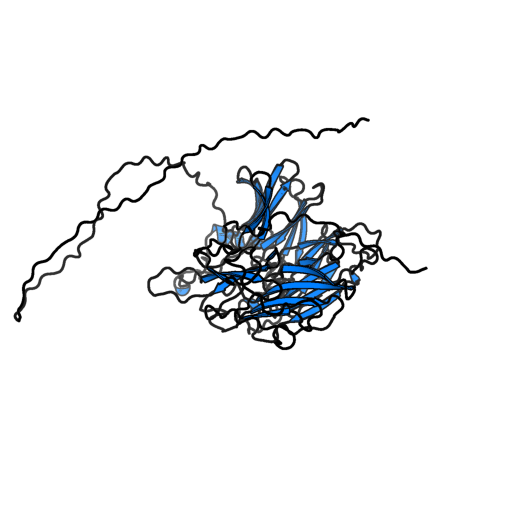YS A 1 179 ? -16.037 -16.476 2.951 1.00 96.25 179 LYS A O 1
ATOM 1425 N N . VAL A 1 180 ? -16.270 -17.189 0.821 1.00 97.94 180 VAL A N 1
ATOM 1426 C CA . VAL A 1 180 ? -14.884 -16.960 0.409 1.00 97.94 180 VAL A CA 1
ATOM 1427 C C . VAL A 1 180 ? -14.883 -16.162 -0.883 1.00 97.94 180 VAL A C 1
ATOM 1429 O O . VAL A 1 180 ? -15.302 -16.661 -1.925 1.00 97.94 180 VAL A O 1
ATOM 1432 N N . TRP A 1 181 ? -14.439 -14.912 -0.820 1.00 98.56 181 TRP A N 1
ATOM 1433 C CA . TRP A 1 181 ? -14.442 -13.982 -1.946 1.00 98.56 181 TRP A CA 1
ATOM 1434 C C . TRP A 1 181 ? -13.030 -13.472 -2.209 1.00 98.56 181 TRP A C 1
ATOM 1436 O O . TRP A 1 181 ? -12.278 -13.203 -1.271 1.00 98.56 181 TRP A O 1
ATOM 1446 N N . VAL A 1 182 ? -12.679 -13.322 -3.483 1.00 98.56 182 VAL A N 1
ATOM 1447 C CA . VAL A 1 182 ? -11.398 -12.746 -3.908 1.00 98.56 182 VAL A CA 1
ATOM 1448 C C . VAL A 1 182 ? -11.626 -11.492 -4.736 1.00 98.56 182 VAL A C 1
ATOM 1450 O O . VAL A 1 182 ? -12.556 -11.444 -5.544 1.00 98.56 182 VAL A O 1
ATOM 1453 N N . TYR A 1 183 ? -10.752 -10.504 -4.552 1.00 98.62 183 TYR A N 1
ATOM 1454 C CA . TYR A 1 183 ? -10.831 -9.193 -5.191 1.00 98.62 183 TYR A CA 1
ATOM 1455 C C . TYR A 1 183 ? -9.582 -8.922 -6.031 1.00 98.62 183 TYR A C 1
ATOM 1457 O O . TYR A 1 183 ? -8.639 -8.284 -5.551 1.00 98.62 183 TYR A O 1
ATOM 1465 N N . PRO A 1 184 ? -9.501 -9.473 -7.250 1.00 97.81 184 PRO A N 1
ATOM 1466 C CA . PRO A 1 184 ? -8.354 -9.258 -8.115 1.00 97.81 184 PRO A CA 1
ATOM 1467 C C . PRO A 1 184 ? -8.352 -7.847 -8.711 1.00 97.81 184 PRO A C 1
ATOM 1469 O O . PRO A 1 184 ? -9.384 -7.325 -9.145 1.00 97.81 184 PRO A O 1
ATOM 1472 N N . THR A 1 185 ? -7.158 -7.258 -8.770 1.00 96.75 185 THR A N 1
ATOM 1473 C CA . THR A 1 185 ? -6.888 -5.968 -9.412 1.00 96.75 185 THR A CA 1
ATOM 1474 C C . THR A 1 185 ? -5.934 -6.124 -10.590 1.00 96.75 185 THR A C 1
ATOM 1476 O O . THR A 1 185 ? -5.262 -7.145 -10.764 1.00 96.75 185 THR A O 1
ATOM 1479 N N . MET A 1 186 ? -5.899 -5.110 -11.448 1.00 96.62 186 MET A N 1
ATOM 1480 C CA . MET A 1 186 ? -5.168 -5.159 -12.713 1.00 96.62 186 MET A CA 1
ATOM 1481 C C . MET A 1 186 ? -3.813 -4.458 -12.643 1.00 96.62 186 MET A C 1
ATOM 1483 O O . MET A 1 186 ? -2.964 -4.676 -13.505 1.00 96.62 186 MET A O 1
ATOM 1487 N N . ARG A 1 187 ? -3.575 -3.617 -11.628 1.00 95.38 187 ARG A N 1
ATOM 1488 C CA . ARG A 1 187 ? -2.385 -2.762 -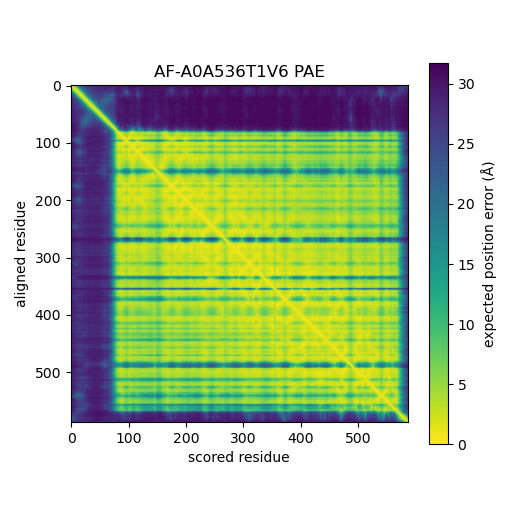11.564 1.00 95.38 187 ARG A CA 1
ATOM 1489 C C . ARG A 1 187 ? -2.203 -2.004 -12.891 1.00 95.38 187 ARG A C 1
ATOM 1491 O O . ARG A 1 187 ? -3.134 -1.332 -13.321 1.00 95.38 187 ARG A O 1
ATOM 1498 N N . ARG A 1 188 ? -1.056 -2.136 -13.575 1.00 94.12 188 ARG A N 1
ATOM 1499 C CA . ARG A 1 188 ? -0.792 -1.497 -14.880 1.00 94.12 188 ARG A CA 1
ATOM 1500 C C . ARG A 1 188 ? -1.725 -1.977 -15.994 1.00 94.12 188 ARG A C 1
ATOM 1502 O O . ARG A 1 188 ? -1.828 -1.307 -17.015 1.00 94.12 188 ARG A O 1
ATOM 1509 N N . GLY A 1 189 ? -2.396 -3.114 -15.813 1.00 94.75 189 GLY A N 1
ATOM 1510 C CA . GLY A 1 189 ? -3.299 -3.677 -16.811 1.00 94.75 189 GLY A CA 1
ATOM 1511 C C . GLY A 1 189 ? -4.637 -2.958 -16.936 1.00 94.75 189 GLY A C 1
ATOM 1512 O O . GLY A 1 189 ? -5.284 -3.100 -17.966 1.00 94.75 189 GLY A O 1
ATOM 1513 N N . GLY A 1 190 ? -5.069 -2.177 -15.939 1.00 95.81 190 GLY A N 1
ATOM 1514 C CA . GLY A 1 190 ? -6.385 -1.546 -16.021 1.00 95.81 190 GLY A CA 1
ATOM 1515 C C . GLY A 1 190 ? -6.883 -0.863 -14.753 1.00 95.81 190 GLY A C 1
ATOM 1516 O O . GLY A 1 190 ? -6.245 -0.867 -13.697 1.00 95.81 190 GLY A O 1
ATOM 1517 N N . ARG A 1 191 ? -8.075 -0.274 -14.877 1.00 97.31 191 ARG A N 1
ATOM 1518 C CA . ARG A 1 191 ? -8.725 0.562 -13.855 1.00 97.31 191 ARG A CA 1
ATOM 1519 C C . ARG A 1 191 ? -9.973 -0.105 -13.262 1.00 97.31 191 ARG A C 1
ATOM 1521 O O . ARG A 1 191 ? -10.853 0.573 -12.737 1.00 97.31 191 ARG A O 1
ATOM 1528 N N . MET A 1 192 ? -10.052 -1.435 -13.356 1.00 97.75 192 MET A N 1
ATOM 1529 C CA . MET A 1 192 ? -11.166 -2.242 -12.853 1.00 97.75 192 MET A CA 1
ATOM 1530 C C . MET A 1 192 ? -10.761 -3.064 -11.629 1.00 97.75 192 MET A C 1
ATOM 1532 O O . MET A 1 192 ? -9.651 -3.597 -11.559 1.00 97.75 192 MET A O 1
ATOM 1536 N N . ILE A 1 193 ? -11.699 -3.207 -10.698 1.00 98.19 193 ILE A N 1
ATOM 1537 C CA . ILE A 1 193 ? -11.658 -4.136 -9.569 1.00 98.19 193 ILE A CA 1
ATOM 1538 C C . ILE A 1 193 ? -12.762 -5.162 -9.789 1.00 98.19 193 ILE A C 1
ATOM 1540 O O . ILE A 1 193 ? -13.902 -4.814 -10.105 1.00 98.19 193 ILE A O 1
ATOM 1544 N N . TYR A 1 194 ? -12.419 -6.429 -9.618 1.00 98.44 194 TYR A N 1
ATOM 1545 C CA . TYR A 1 194 ? -13.343 -7.546 -9.751 1.00 98.44 194 TYR A CA 1
ATOM 1546 C C . TYR A 1 194 ? -13.605 -8.173 -8.385 1.00 98.44 194 TYR A C 1
ATOM 1548 O O . TYR A 1 194 ? -12.757 -8.092 -7.503 1.00 98.44 194 TYR A O 1
ATOM 1556 N N . ALA A 1 195 ? -14.745 -8.841 -8.231 1.00 98.62 195 ALA A N 1
ATOM 1557 C CA . ALA A 1 195 ? -15.012 -9.726 -7.107 1.00 98.62 195 ALA A CA 1
ATOM 1558 C C . ALA A 1 195 ? -15.550 -11.065 -7.599 1.00 98.62 195 ALA A C 1
ATOM 1560 O O . ALA A 1 195 ? -16.539 -11.126 -8.334 1.00 98.62 195 ALA A O 1
ATOM 1561 N N . LEU A 1 196 ? -14.909 -12.145 -7.166 1.00 98.69 196 LEU A N 1
ATOM 1562 C CA . LEU A 1 196 ? -15.312 -13.512 -7.472 1.00 98.69 196 LEU A CA 1
ATOM 1563 C C . LEU A 1 196 ? -15.700 -14.211 -6.175 1.00 98.69 196 LEU A C 1
ATOM 1565 O O . LEU A 1 196 ? -14.957 -14.175 -5.194 1.00 98.69 196 LEU A O 1
ATOM 1569 N N . ASP A 1 197 ? -16.851 -14.870 -6.186 1.00 98.50 197 ASP A N 1
ATOM 1570 C CA . ASP A 1 197 ? -17.204 -15.835 -5.161 1.00 98.50 197 ASP A CA 1
ATOM 1571 C C . ASP A 1 197 ? -16.492 -17.146 -5.470 1.00 98.50 197 ASP A C 1
ATOM 1573 O O . ASP A 1 197 ? -16.750 -17.768 -6.501 1.00 98.50 197 ASP A O 1
ATOM 1577 N N . VAL A 1 198 ? -15.570 -17.530 -4.595 1.00 98.00 198 VAL A N 1
ATOM 1578 C CA . VAL A 1 198 ? -14.754 -18.740 -4.711 1.00 98.00 198 VAL A CA 1
ATOM 1579 C C . VAL A 1 198 ? -15.018 -19.708 -3.560 1.00 98.00 198 VAL A C 1
ATOM 1581 O O . VAL A 1 198 ? -14.224 -20.611 -3.316 1.00 98.00 198 VAL A O 1
ATOM 1584 N N . THR A 1 199 ? -16.158 -19.562 -2.874 1.00 97.25 199 THR A N 1
ATOM 1585 C CA . THR A 1 199 ? -16.584 -20.465 -1.792 1.00 97.25 199 THR A CA 1
ATOM 1586 C C . THR A 1 199 ? -16.550 -21.928 -2.241 1.00 97.25 199 THR A C 1
ATOM 1588 O O . THR A 1 199 ? -16.128 -22.799 -1.485 1.00 97.25 199 THR A O 1
ATOM 1591 N N . THR A 1 200 ? -16.931 -22.188 -3.498 1.00 95.75 200 THR A N 1
ATOM 1592 C CA . THR A 1 200 ? -16.669 -23.462 -4.178 1.00 95.75 200 THR A CA 1
ATOM 1593 C C . THR A 1 200 ? -15.464 -23.291 -5.111 1.00 95.75 200 THR A C 1
ATOM 1595 O O . THR A 1 200 ? -15.622 -22.712 -6.188 1.00 95.75 200 THR A O 1
ATOM 1598 N N . PRO A 1 201 ? -14.267 -23.806 -4.764 1.00 94.25 201 PRO A N 1
ATOM 1599 C CA . PRO A 1 201 ? -13.039 -23.469 -5.490 1.00 94.25 201 PRO A CA 1
ATOM 1600 C C . PRO A 1 201 ? -13.034 -23.867 -6.968 1.00 94.25 201 PRO A C 1
ATOM 1602 O O . PRO A 1 201 ? -12.354 -23.240 -7.776 1.00 94.25 201 PRO A O 1
ATOM 1605 N N . SER A 1 202 ? -13.775 -24.916 -7.332 1.00 93.94 202 SER A N 1
ATOM 1606 C CA . SER A 1 202 ? -13.876 -25.427 -8.704 1.00 93.94 202 SER A CA 1
ATOM 1607 C C . SER A 1 202 ? -14.952 -24.746 -9.554 1.00 93.94 202 SER A C 1
ATOM 1609 O O . SER A 1 202 ? -14.997 -24.987 -10.758 1.00 93.94 202 SER A O 1
ATOM 1611 N N . ALA A 1 203 ? -15.825 -23.934 -8.956 1.00 95.62 203 ALA A N 1
ATOM 1612 C CA . ALA A 1 203 ? -16.971 -23.324 -9.625 1.00 95.62 203 ALA A CA 1
ATOM 1613 C C . ALA A 1 203 ? -17.131 -21.862 -9.173 1.00 95.62 203 ALA A C 1
ATOM 1615 O O . ALA A 1 203 ? -18.064 -21.545 -8.432 1.00 95.62 203 ALA A O 1
ATOM 1616 N N . PRO A 1 204 ? -16.203 -20.973 -9.571 1.00 97.12 204 PRO A N 1
ATOM 1617 C CA . PRO A 1 204 ? -16.262 -19.573 -9.184 1.00 97.12 204 PRO A CA 1
ATOM 1618 C C . PRO A 1 204 ? -17.437 -18.865 -9.867 1.00 97.12 204 PRO A C 1
ATOM 1620 O O . PRO A 1 204 ? -17.795 -19.180 -11.004 1.00 97.12 204 PRO A O 1
ATOM 1623 N N . THR A 1 205 ? -17.988 -17.842 -9.216 1.00 98.00 205 THR A N 1
ATOM 1624 C CA . THR A 1 205 ? -18.994 -16.957 -9.826 1.00 98.00 205 THR A CA 1
ATOM 1625 C C . THR A 1 205 ? -18.575 -15.499 -9.720 1.00 98.00 205 THR A C 1
ATOM 1627 O O . THR A 1 205 ? -18.128 -15.062 -8.662 1.00 98.00 205 THR A O 1
ATOM 1630 N N . LEU A 1 206 ? -18.752 -14.720 -10.790 1.00 98.19 206 LEU A N 1
ATOM 1631 C CA . LEU A 1 206 ? -18.577 -13.268 -10.741 1.00 98.19 206 LEU A CA 1
ATOM 1632 C C . LEU A 1 206 ? -19.648 -12.645 -9.841 1.00 98.19 206 LEU A C 1
ATOM 1634 O O . LEU A 1 206 ? -20.836 -12.820 -10.097 1.00 98.19 206 LEU A O 1
ATOM 1638 N N . LYS A 1 207 ? -19.226 -11.911 -8.806 1.00 97.75 207 LYS A N 1
ATOM 1639 C CA . LYS A 1 207 ? -20.132 -11.133 -7.950 1.00 97.75 207 LYS A CA 1
ATOM 1640 C C . LYS A 1 207 ? -20.413 -9.784 -8.586 1.00 97.75 207 LYS A C 1
ATOM 1642 O O . LYS A 1 207 ? -21.556 -9.444 -8.861 1.00 97.75 207 LYS A O 1
ATOM 1647 N N . TRP A 1 208 ? -19.345 -9.037 -8.836 1.00 98.38 208 TRP A N 1
ATOM 1648 C CA . TRP A 1 208 ? -19.402 -7.695 -9.386 1.00 98.38 208 TRP A CA 1
ATOM 1649 C C . TRP A 1 208 ? -18.063 -7.324 -10.018 1.00 98.38 208 TRP A C 1
ATOM 1651 O O . TRP A 1 208 ? -17.031 -7.960 -9.786 1.00 98.38 208 TRP A O 1
ATOM 1661 N N . LYS A 1 209 ? -18.100 -6.268 -10.825 1.00 97.88 209 LYS A N 1
ATOM 1662 C CA . LYS A 1 209 ? -16.924 -5.547 -11.296 1.00 97.88 209 LYS A CA 1
ATOM 1663 C C . LYS A 1 209 ? -17.225 -4.057 -11.264 1.00 97.88 209 LYS A C 1
ATOM 1665 O O . LYS A 1 209 ? -18.318 -3.656 -11.658 1.00 97.88 209 LYS A O 1
ATOM 1670 N N . VAL A 1 210 ? -16.276 -3.259 -10.795 1.00 98.44 210 VAL A N 1
ATOM 1671 C CA . VAL A 1 210 ? -16.430 -1.807 -10.685 1.00 98.44 210 VAL A CA 1
ATOM 1672 C C . VAL A 1 210 ? -15.139 -1.099 -11.076 1.00 98.44 210 VAL A C 1
ATOM 1674 O O . VAL A 1 210 ? -14.050 -1.646 -10.914 1.00 98.44 210 VAL A O 1
ATOM 1677 N N . GLY A 1 211 ? -15.254 0.118 -11.596 1.00 97.81 211 GLY A N 1
ATOM 1678 C CA . GLY A 1 211 ? -14.120 0.936 -12.022 1.00 97.81 211 GLY A CA 1
ATOM 1679 C C . GLY A 1 211 ? -14.346 1.559 -13.395 1.00 97.81 211 GLY A C 1
ATOM 1680 O O . GLY A 1 211 ? -15.492 1.837 -13.752 1.00 97.81 211 GLY A O 1
ATOM 1681 N N . CYS A 1 212 ? -13.267 1.766 -14.147 1.00 97.31 212 CYS A N 1
ATOM 1682 C CA . CYS A 1 212 ? -13.305 2.257 -15.524 1.00 97.31 212 CYS A CA 1
ATOM 1683 C C . CYS A 1 212 ? -12.717 1.213 -16.490 1.00 97.31 212 CYS A C 1
ATOM 1685 O O . CYS A 1 212 ? -11.599 0.745 -16.255 1.00 97.31 212 CYS A O 1
ATOM 1687 N N . PRO A 1 213 ? -13.441 0.816 -17.551 1.00 95.88 213 PRO A N 1
ATOM 1688 C CA . PRO A 1 213 ? -12.977 -0.232 -18.459 1.00 95.88 213 PRO A CA 1
ATOM 1689 C C . PRO A 1 213 ? -11.795 0.220 -19.325 1.00 95.88 213 PRO A C 1
ATOM 1691 O O . PRO A 1 213 ? -10.909 -0.586 -19.605 1.00 95.88 213 PRO A O 1
ATOM 1694 N N . ASP A 1 214 ? -11.746 1.504 -19.684 1.00 92.00 214 ASP A N 1
ATOM 1695 C CA . ASP A 1 214 ? -10.725 2.064 -20.563 1.00 92.00 214 ASP A CA 1
ATOM 1696 C C . ASP A 1 214 ? -9.617 2.778 -19.780 1.00 92.00 214 ASP A C 1
ATOM 1698 O O . ASP A 1 214 ? -9.854 3.549 -18.846 1.00 92.00 214 ASP A O 1
ATOM 1702 N N . LEU A 1 215 ? -8.364 2.530 -20.171 1.00 89.50 215 LEU A N 1
ATOM 1703 C CA . LEU A 1 215 ? -7.189 3.156 -19.554 1.00 89.50 215 LEU A CA 1
ATOM 1704 C C . LEU A 1 215 ? -7.074 4.656 -19.863 1.00 89.50 215 LEU A C 1
ATOM 1706 O O . LEU A 1 215 ? -6.398 5.364 -19.121 1.00 89.50 215 LEU A O 1
ATOM 1710 N N . THR A 1 216 ? -7.694 5.124 -20.948 1.00 88.62 216 THR A N 1
ATOM 1711 C CA . THR A 1 216 ? -7.455 6.454 -21.533 1.00 88.62 216 THR A CA 1
ATOM 1712 C C . THR A 1 216 ? -8.640 7.408 -21.455 1.00 88.62 216 THR A C 1
ATOM 1714 O O . THR A 1 216 ? -8.468 8.591 -21.733 1.00 88.62 216 THR A O 1
ATOM 1717 N N . ASP A 1 217 ? -9.826 6.929 -21.086 1.00 91.44 217 ASP A N 1
ATOM 1718 C CA . ASP A 1 217 ? -11.025 7.755 -20.955 1.00 91.44 217 ASP A CA 1
ATOM 1719 C C . ASP A 1 217 ? -11.970 7.209 -19.874 1.00 91.44 217 ASP A C 1
ATOM 1721 O O . ASP A 1 217 ? -11.702 6.179 -19.257 1.00 91.44 217 ASP A O 1
ATOM 1725 N N . ASP A 1 218 ? -13.044 7.944 -19.583 1.00 94.94 218 ASP A N 1
ATOM 1726 C CA . ASP A 1 218 ? -14.004 7.596 -18.529 1.00 94.94 218 ASP A CA 1
ATOM 1727 C C . ASP A 1 218 ? -15.324 7.013 -19.073 1.00 94.94 218 ASP A C 1
ATOM 1729 O O . ASP A 1 218 ? -16.358 7.018 -18.391 1.00 94.94 218 ASP A O 1
ATOM 1733 N N . THR A 1 219 ? -15.322 6.517 -20.310 1.00 94.94 219 THR A N 1
ATOM 1734 C CA . THR A 1 219 ? -16.509 5.919 -20.923 1.00 94.94 219 THR A CA 1
ATOM 1735 C C . THR A 1 219 ? -16.891 4.649 -20.166 1.00 94.94 219 THR A C 1
ATOM 1737 O O . THR A 1 219 ? -16.052 3.819 -19.829 1.00 94.94 219 THR A O 1
ATOM 1740 N N . ASN A 1 220 ? -18.184 4.487 -19.871 1.00 95.81 220 ASN A N 1
ATOM 1741 C CA . ASN A 1 220 ? -18.722 3.323 -19.155 1.00 95.81 220 ASN A CA 1
ATOM 1742 C C . ASN A 1 220 ? -18.104 3.066 -17.763 1.00 95.81 220 ASN A C 1
ATOM 1744 O O . ASN A 1 220 ? -18.196 1.948 -17.248 1.00 95.81 220 ASN A O 1
ATOM 1748 N N . CYS A 1 221 ? -17.507 4.077 -17.120 1.00 97.38 221 CYS A N 1
ATOM 1749 C CA . CYS A 1 221 ? -17.106 3.952 -15.722 1.00 97.38 221 CYS A CA 1
ATOM 1750 C C . CYS A 1 221 ? -18.317 3.692 -14.819 1.00 97.38 221 CYS A C 1
ATOM 1752 O O . CYS A 1 221 ? -19.402 4.248 -15.001 1.00 97.38 221 CYS A O 1
ATOM 1754 N N . THR A 1 222 ? -18.103 2.903 -13.769 1.00 97.94 222 THR A N 1
ATOM 1755 C CA . THR A 1 222 ? -19.087 2.724 -12.697 1.00 97.94 222 THR A CA 1
ATOM 1756 C C . THR A 1 222 ? -19.404 4.072 -12.049 1.00 97.94 222 THR A C 1
ATOM 1758 O O . THR A 1 222 ? -18.502 4.864 -11.754 1.00 97.94 222 THR A O 1
ATOM 1761 N N . THR A 1 223 ? -20.688 4.343 -11.803 1.00 96.06 223 THR A N 1
ATOM 1762 C CA . THR A 1 223 ? -21.140 5.600 -11.196 1.00 96.06 223 THR A CA 1
ATOM 1763 C C . THR A 1 223 ? -20.401 5.882 -9.887 1.00 96.06 223 THR A C 1
ATOM 1765 O O . THR A 1 223 ? -20.376 5.064 -8.972 1.00 96.06 223 THR A O 1
ATOM 1768 N N . GLY A 1 224 ? -19.800 7.071 -9.791 1.00 95.19 224 GLY A N 1
ATOM 1769 C CA . GLY A 1 224 ? -19.054 7.503 -8.610 1.00 95.19 224 GLY A CA 1
ATOM 1770 C C . GLY A 1 224 ? -17.604 7.011 -8.526 1.00 95.19 224 GLY A C 1
ATOM 1771 O O . GLY A 1 224 ? -16.969 7.297 -7.508 1.00 95.19 224 GLY A O 1
ATOM 1772 N N . LEU A 1 225 ? -17.091 6.316 -9.554 1.00 97.31 225 LEU A N 1
ATOM 1773 C CA . LEU A 1 225 ? -15.722 5.782 -9.633 1.00 97.31 225 LEU A CA 1
ATOM 1774 C C . LEU A 1 225 ? -14.887 6.362 -10.799 1.00 97.31 225 LEU A C 1
ATOM 1776 O O . LEU A 1 225 ? -13.823 5.845 -11.104 1.00 97.31 225 LEU A O 1
ATOM 1780 N N . THR A 1 226 ? -15.296 7.466 -11.431 1.00 96.44 226 THR A N 1
ATOM 1781 C CA . THR A 1 226 ? -14.553 8.096 -12.554 1.00 96.44 226 THR A CA 1
ATOM 1782 C C . THR A 1 226 ? -13.153 8.613 -12.186 1.00 96.44 226 THR A C 1
ATOM 1784 O O . THR A 1 226 ? -12.327 8.877 -13.061 1.00 96.44 226 THR A O 1
ATOM 1787 N N . ALA A 1 227 ? -12.856 8.765 -10.891 1.00 96.25 227 ALA A N 1
ATOM 1788 C CA . ALA A 1 227 ? -11.535 9.159 -10.401 1.00 96.25 227 ALA A CA 1
ATOM 1789 C C . ALA A 1 227 ? -10.571 7.971 -10.212 1.00 96.25 227 ALA A C 1
ATOM 1791 O O . ALA A 1 227 ? -9.402 8.196 -9.901 1.00 96.25 227 ALA A O 1
ATOM 1792 N N . ILE A 1 228 ? -11.022 6.724 -10.407 1.00 97.62 228 ILE A N 1
ATOM 1793 C CA . ILE A 1 228 ? -10.170 5.539 -10.271 1.00 97.62 228 ILE A CA 1
ATOM 1794 C C . ILE A 1 228 ? -9.089 5.524 -11.359 1.00 97.62 228 ILE A C 1
ATOM 1796 O O . ILE A 1 228 ? -9.363 5.732 -12.543 1.00 97.62 228 ILE A O 1
ATOM 1800 N N . GLY A 1 229 ? -7.846 5.321 -10.944 1.00 97.19 229 GLY A N 1
ATOM 1801 C CA . GLY A 1 229 ? -6.694 5.090 -11.804 1.00 97.19 229 GLY A CA 1
ATOM 1802 C C . GLY A 1 229 ? -6.409 3.601 -11.948 1.00 97.19 229 GLY A C 1
ATOM 1803 O O . GLY A 1 229 ? -7.273 2.747 -11.752 1.00 97.19 229 GLY A O 1
ATOM 1804 N N . GLN A 1 230 ? -5.175 3.276 -12.303 1.00 97.19 230 GLN A N 1
ATOM 1805 C CA . GLN A 1 230 ? -4.703 1.900 -12.347 1.00 97.19 230 GLN A CA 1
ATOM 1806 C C . GLN A 1 230 ? -4.772 1.266 -10.957 1.00 97.19 230 GLN A C 1
ATOM 1808 O O . GLN A 1 230 ? -4.263 1.824 -9.985 1.00 97.19 230 GLN A O 1
ATOM 1813 N N . THR A 1 231 ? -5.345 0.073 -10.848 1.00 97.31 231 THR A N 1
ATOM 1814 C CA . THR A 1 231 ? -5.703 -0.532 -9.553 1.00 97.31 231 THR A CA 1
ATOM 1815 C C . THR A 1 231 ? -4.506 -1.209 -8.874 1.00 97.31 231 THR A C 1
ATOM 1817 O O . THR A 1 231 ? -4.327 -2.420 -8.940 1.00 97.31 231 THR A O 1
ATOM 1820 N N . TRP A 1 232 ? -3.626 -0.406 -8.266 1.00 96.38 232 TRP A N 1
ATOM 1821 C CA . TRP A 1 232 ? -2.368 -0.874 -7.656 1.00 96.38 232 TRP A CA 1
ATOM 1822 C C . TRP A 1 232 ? -2.522 -1.321 -6.204 1.00 96.38 232 TRP A C 1
ATOM 1824 O O . TRP A 1 232 ? -1.844 -2.254 -5.780 1.00 96.38 232 TRP A O 1
ATOM 1834 N N . SER A 1 233 ? -3.419 -0.660 -5.474 1.00 96.94 233 SER A N 1
ATOM 1835 C CA . SER A 1 233 ? -3.725 -0.954 -4.078 1.00 96.94 233 SER A CA 1
ATOM 1836 C C . SER A 1 233 ? -4.404 -2.317 -3.963 1.00 96.94 233 SER A C 1
ATOM 1838 O O . SER A 1 233 ? -5.325 -2.627 -4.726 1.00 96.94 233 SER A O 1
ATOM 1840 N N . THR A 1 234 ? -3.960 -3.137 -3.013 1.00 97.00 234 THR A N 1
ATOM 1841 C CA . THR A 1 234 ? -4.646 -4.380 -2.657 1.00 97.00 234 THR A CA 1
ATOM 1842 C C . THR A 1 234 ? -6.013 -4.026 -2.066 1.00 97.00 234 THR A C 1
ATOM 1844 O O . THR A 1 234 ? -6.068 -3.216 -1.138 1.00 97.00 234 THR A O 1
ATOM 1847 N N . PRO A 1 235 ? -7.122 -4.615 -2.552 1.00 98.00 235 PRO A N 1
ATOM 1848 C CA . PRO A 1 235 ? -8.433 -4.403 -1.949 1.00 98.00 235 PRO A CA 1
ATOM 1849 C C . PRO A 1 235 ? -8.481 -5.036 -0.550 1.00 98.00 235 PRO A C 1
ATOM 1851 O O . PRO A 1 235 ? -8.711 -6.237 -0.398 1.00 98.00 235 PRO A O 1
ATOM 1854 N N . ASN A 1 236 ? -8.220 -4.236 0.482 1.00 97.56 236 ASN A N 1
ATOM 1855 C CA . ASN A 1 236 ? -8.132 -4.716 1.855 1.00 97.56 236 ASN A CA 1
ATOM 1856 C C . ASN A 1 236 ? -9.518 -4.809 2.479 1.00 97.56 236 ASN A C 1
ATOM 1858 O O . ASN A 1 236 ? -10.315 -3.873 2.407 1.00 97.56 236 ASN A O 1
ATOM 1862 N N . VAL A 1 237 ? -9.792 -5.946 3.113 1.00 97.56 237 VAL A N 1
ATOM 1863 C CA . VAL A 1 237 ? -11.104 -6.243 3.682 1.00 97.56 237 VAL A CA 1
ATOM 1864 C C . VAL A 1 237 ? -11.103 -6.018 5.186 1.00 97.56 237 VAL A C 1
ATOM 1866 O O . VAL A 1 237 ? -10.219 -6.498 5.891 1.00 97.56 237 VAL A O 1
ATOM 1869 N N . ALA A 1 238 ? -12.146 -5.356 5.674 1.00 95.25 238 ALA A N 1
ATOM 1870 C CA . ALA A 1 238 ? -12.469 -5.250 7.091 1.00 95.25 238 ALA A CA 1
ATOM 1871 C C . ALA A 1 238 ? -13.963 -5.498 7.306 1.00 95.25 238 ALA A C 1
ATOM 1873 O O . ALA A 1 238 ? -14.756 -5.394 6.373 1.00 95.25 238 ALA A O 1
ATOM 1874 N N . THR A 1 239 ? -14.368 -5.815 8.533 1.00 94.38 239 THR A N 1
ATOM 1875 C CA . THR A 1 239 ? -15.784 -5.867 8.918 1.00 94.38 239 THR A CA 1
ATOM 1876 C C . THR A 1 239 ? -16.137 -4.633 9.731 1.00 94.38 239 THR A C 1
ATOM 1878 O O . THR A 1 239 ? -15.546 -4.432 10.786 1.00 94.38 239 THR A O 1
ATOM 1881 N N . LEU A 1 240 ? -17.099 -3.835 9.260 1.00 93.81 240 LEU A N 1
ATOM 1882 C CA . LEU A 1 240 ? -17.516 -2.578 9.893 1.00 93.81 240 LEU A CA 1
ATOM 1883 C C . LEU A 1 240 ? -19.027 -2.531 10.134 1.00 93.81 240 LEU A C 1
ATOM 1885 O O . LEU A 1 240 ? -19.809 -3.194 9.448 1.00 93.81 240 LEU A O 1
ATOM 1889 N N . LYS A 1 241 ? -19.432 -1.697 11.095 1.00 93.44 241 LYS A N 1
ATOM 1890 C CA . LYS A 1 241 ? -20.821 -1.266 11.298 1.00 93.44 241 LYS A CA 1
ATOM 1891 C C . LYS A 1 241 ? -21.041 0.012 10.494 1.00 93.44 241 LYS A C 1
ATOM 1893 O O . LYS A 1 241 ? -20.484 1.054 10.810 1.00 93.44 241 LYS A O 1
ATOM 1898 N N . THR A 1 242 ? -21.794 -0.089 9.410 1.00 94.19 242 THR A N 1
ATOM 1899 C CA . THR A 1 242 ? -21.945 0.968 8.396 1.00 94.19 242 THR A CA 1
ATOM 1900 C C . THR A 1 242 ? -23.182 1.842 8.600 1.00 94.19 242 THR A C 1
ATOM 1902 O O . THR A 1 242 ? -23.251 2.944 8.061 1.00 94.19 242 THR A O 1
ATOM 1905 N N . GLY A 1 243 ? -24.155 1.372 9.375 1.00 92.88 243 GLY A N 1
ATOM 1906 C CA . GLY A 1 243 ? -25.353 2.097 9.792 1.00 92.88 243 GLY A CA 1
ATOM 1907 C C . GLY A 1 243 ? -25.185 2.876 11.099 1.00 92.88 243 GLY A C 1
ATOM 1908 O O . GLY A 1 243 ? -26.068 3.655 11.445 1.00 92.88 243 GLY A O 1
ATOM 1909 N N . GLY A 1 244 ? -24.066 2.705 11.813 1.00 89.38 244 GLY A N 1
ATOM 1910 C CA . GLY A 1 244 ? -23.706 3.536 12.968 1.00 89.38 244 GLY A CA 1
ATOM 1911 C C . GLY A 1 244 ? -24.458 3.202 14.256 1.00 89.38 244 GLY A C 1
ATOM 1912 O O . GLY A 1 244 ? -24.643 4.067 15.107 1.00 89.38 244 GLY A O 1
ATOM 1913 N N . THR A 1 245 ? -24.920 1.957 14.419 1.00 88.75 245 THR A N 1
ATOM 1914 C CA . THR A 1 245 ? -25.594 1.526 15.657 1.00 88.75 245 THR A CA 1
ATOM 1915 C C . THR A 1 245 ? -24.842 0.391 16.338 1.00 88.75 245 THR A C 1
ATOM 1917 O O . THR A 1 245 ? -24.329 -0.514 15.685 1.00 88.75 245 THR A O 1
ATOM 1920 N N . ALA A 1 246 ? -24.799 0.391 17.673 1.00 86.62 246 ALA A N 1
ATOM 1921 C CA . ALA A 1 246 ? -24.065 -0.625 18.430 1.00 86.62 246 ALA A CA 1
ATOM 1922 C C . ALA A 1 246 ? -24.579 -2.061 18.191 1.00 86.62 246 ALA A C 1
ATOM 1924 O O . ALA A 1 246 ? -23.782 -3.000 18.240 1.00 86.62 246 ALA A O 1
ATOM 1925 N N . ALA A 1 247 ? -25.877 -2.225 17.909 1.00 88.75 247 ALA A N 1
ATOM 1926 C CA . ALA A 1 247 ? -26.530 -3.514 17.661 1.00 88.75 247 ALA A CA 1
ATOM 1927 C C . ALA A 1 247 ? -26.423 -4.002 16.202 1.00 88.75 247 ALA A C 1
ATOM 1929 O O . ALA A 1 247 ? -26.848 -5.117 15.899 1.00 88.75 247 ALA A O 1
ATOM 1930 N N . GLU A 1 248 ? -25.875 -3.189 15.295 1.00 91.12 248 GLU A N 1
ATOM 1931 C CA . GLU A 1 248 ? -25.690 -3.569 13.896 1.00 91.12 248 GLU A CA 1
ATOM 1932 C C . GLU A 1 248 ? -24.762 -4.782 13.774 1.00 91.12 248 GLU A C 1
ATOM 1934 O O . GLU A 1 248 ? -23.695 -4.841 14.393 1.00 91.12 248 GLU A O 1
ATOM 1939 N N . THR A 1 249 ? -25.160 -5.741 12.935 1.00 91.19 249 THR A N 1
ATOM 1940 C CA . THR A 1 249 ? -24.276 -6.839 12.534 1.00 91.19 249 THR A CA 1
ATOM 1941 C C . THR A 1 249 ? -23.221 -6.293 11.570 1.00 91.19 249 THR A C 1
ATOM 1943 O O . THR A 1 249 ? -23.602 -5.800 10.507 1.00 91.19 249 THR A O 1
ATOM 1946 N N . PRO A 1 250 ? -21.916 -6.380 11.893 1.00 91.94 250 PRO A N 1
ATOM 1947 C CA . PRO A 1 250 ? -20.871 -5.886 11.008 1.00 91.94 250 PRO A CA 1
ATOM 1948 C C . PRO A 1 250 ? -20.916 -6.581 9.643 1.00 91.94 250 PRO A C 1
ATOM 1950 O O . PRO A 1 250 ? -21.084 -7.801 9.562 1.00 91.94 250 PRO A O 1
ATOM 1953 N N . ARG A 1 251 ? -20.721 -5.812 8.571 1.00 93.81 251 ARG A N 1
ATOM 1954 C CA . ARG A 1 251 ? -20.637 -6.317 7.191 1.00 93.81 251 ARG A CA 1
ATOM 1955 C C . ARG A 1 251 ? -19.212 -6.156 6.655 1.00 93.81 251 ARG A C 1
ATOM 1957 O O . ARG A 1 251 ? -18.519 -5.223 7.068 1.00 93.81 251 ARG A O 1
ATOM 1964 N N . PRO A 1 252 ? -18.752 -7.044 5.758 1.00 97.06 252 PRO A N 1
ATOM 1965 C CA . PRO A 1 252 ? -17.465 -6.866 5.105 1.00 97.06 252 PRO A CA 1
ATOM 1966 C C . PRO A 1 252 ? -17.497 -5.661 4.164 1.00 97.06 252 PRO A C 1
ATOM 1968 O O . PRO A 1 252 ? -18.443 -5.485 3.399 1.00 97.06 252 PRO A O 1
ATOM 1971 N N . ILE A 1 253 ? -16.433 -4.871 4.195 1.00 97.94 253 ILE A N 1
ATOM 1972 C CA . ILE A 1 253 ? -16.157 -3.775 3.268 1.00 97.94 253 ILE A CA 1
ATOM 1973 C C . ILE A 1 253 ? -14.795 -3.989 2.619 1.00 97.94 253 ILE A C 1
ATOM 1975 O O . ILE A 1 253 ? -13.960 -4.720 3.148 1.00 97.94 253 ILE A O 1
ATOM 1979 N N . VAL A 1 254 ? -14.574 -3.349 1.477 1.00 98.56 254 VAL A N 1
ATOM 1980 C CA . VAL A 1 254 ? -13.284 -3.283 0.788 1.00 98.56 254 VAL A CA 1
ATOM 1981 C C . VAL A 1 254 ? -12.817 -1.835 0.802 1.00 98.56 254 VAL A C 1
ATOM 1983 O O . VAL A 1 254 ? -13.489 -0.970 0.245 1.00 98.56 254 VAL A O 1
ATOM 1986 N N . ALA A 1 255 ? -11.665 -1.566 1.412 1.00 98.62 255 ALA A N 1
ATOM 1987 C CA . ALA A 1 255 ? -10.976 -0.290 1.271 1.00 98.62 255 ALA A CA 1
ATOM 1988 C C . ALA A 1 255 ? -9.826 -0.425 0.275 1.00 98.62 255 ALA A C 1
ATOM 1990 O O . ALA A 1 255 ? -9.031 -1.365 0.333 1.00 98.62 255 ALA A O 1
ATOM 1991 N N . VAL A 1 256 ? -9.744 0.526 -0.648 1.00 98.50 256 VAL A N 1
ATOM 1992 C CA . VAL A 1 256 ? -8.773 0.492 -1.738 1.00 98.50 256 VAL A CA 1
ATOM 1993 C C . VAL A 1 256 ? -8.328 1.904 -2.097 1.00 98.50 256 VAL A C 1
ATOM 1995 O O . VAL A 1 256 ? -9.125 2.845 -2.144 1.00 98.50 256 VAL A O 1
ATOM 1998 N N . GLY A 1 257 ? -7.030 2.058 -2.339 1.00 98.38 257 GLY A N 1
ATOM 1999 C CA . GLY A 1 257 ? -6.474 3.273 -2.912 1.00 98.38 257 GLY A CA 1
ATOM 2000 C C . GLY A 1 257 ? -6.984 3.492 -4.336 1.00 98.38 257 GLY A C 1
ATOM 2001 O O . GLY A 1 257 ? -7.188 2.550 -5.099 1.00 98.38 257 GLY A O 1
ATOM 2002 N N . GLY A 1 258 ? -7.193 4.749 -4.704 1.00 96.88 258 GLY A N 1
ATOM 2003 C CA . GLY A 1 258 ? -7.742 5.160 -5.990 1.00 96.88 258 GLY A CA 1
ATOM 2004 C C . GLY A 1 258 ? -6.862 4.782 -7.169 1.00 96.88 258 GLY A C 1
ATOM 2005 O O . GLY A 1 258 ? -7.368 4.726 -8.285 1.00 96.88 258 GLY A O 1
ATOM 2006 N N . GLY A 1 259 ? -5.581 4.491 -6.941 1.00 95.88 259 GLY A N 1
ATOM 2007 C CA . GLY A 1 259 ? -4.702 3.902 -7.936 1.00 95.88 259 GLY A CA 1
ATOM 2008 C C . GLY A 1 259 ? -3.614 4.829 -8.462 1.00 95.88 259 GLY A C 1
ATOM 2009 O O . GLY A 1 259 ? -3.427 5.943 -7.984 1.00 95.88 259 GLY A O 1
ATOM 2010 N N . TYR A 1 260 ? -2.871 4.325 -9.442 1.00 94.75 260 TYR A N 1
ATOM 2011 C CA . TYR A 1 260 ? -1.771 5.023 -10.108 1.00 94.75 260 TYR A CA 1
ATOM 2012 C C . TYR A 1 260 ? -2.239 5.693 -11.401 1.00 94.75 260 TYR A C 1
ATOM 2014 O O . TYR A 1 260 ? -3.247 5.298 -11.991 1.00 94.75 260 TYR A O 1
ATOM 2022 N N . ASP A 1 261 ? -1.468 6.662 -11.873 1.00 93.00 261 ASP A N 1
ATOM 2023 C CA . ASP A 1 261 ? -1.634 7.269 -13.188 1.00 93.00 261 ASP A CA 1
ATOM 2024 C C . ASP A 1 261 ? -0.280 7.288 -13.898 1.00 93.00 261 ASP A C 1
ATOM 2026 O O . ASP A 1 261 ? 0.738 7.540 -13.260 1.00 93.00 261 ASP A O 1
ATOM 2030 N N . ASN A 1 262 ? -0.257 7.047 -15.210 1.00 89.44 262 ASN A N 1
ATOM 2031 C CA . ASN A 1 262 ? 0.985 7.021 -15.988 1.00 89.44 262 ASN A CA 1
ATOM 2032 C C . ASN A 1 262 ? 1.753 8.352 -15.938 1.00 89.44 262 ASN A C 1
ATOM 2034 O O . ASN A 1 262 ? 2.954 8.362 -16.186 1.00 89.44 262 ASN A O 1
ATOM 2038 N N . CYS A 1 263 ? 1.112 9.474 -15.591 1.00 87.19 263 CYS A N 1
ATOM 2039 C CA . CYS A 1 263 ? 1.825 10.733 -15.372 1.00 87.19 263 CYS A CA 1
ATOM 2040 C C . CYS A 1 263 ? 2.887 10.623 -14.255 1.00 87.19 263 CYS A C 1
ATOM 2042 O O . CYS A 1 263 ? 3.884 11.345 -14.271 1.00 87.19 263 CYS A O 1
ATOM 2044 N N . GLU A 1 264 ? 2.709 9.697 -13.305 1.00 88.00 264 GLU A N 1
ATOM 2045 C CA . GLU A 1 264 ? 3.650 9.435 -12.214 1.00 88.00 264 GLU A CA 1
ATOM 2046 C C . GLU A 1 264 ? 4.907 8.671 -12.674 1.00 88.00 264 GLU A C 1
ATOM 2048 O O . GLU A 1 264 ? 5.870 8.620 -11.906 1.00 88.00 264 GLU A O 1
ATOM 2053 N N . ASP A 1 265 ? 4.924 8.113 -13.898 1.00 85.50 265 ASP A N 1
ATOM 2054 C CA . ASP A 1 265 ? 6.117 7.491 -14.502 1.00 85.50 265 ASP A CA 1
ATOM 2055 C C . ASP A 1 265 ? 7.135 8.557 -14.961 1.00 85.50 265 ASP A C 1
ATOM 2057 O O . ASP A 1 265 ? 8.296 8.248 -15.247 1.00 85.50 265 ASP A O 1
ATOM 2061 N N . GLY A 1 266 ? 6.717 9.827 -15.028 1.00 74.12 266 GLY A N 1
ATOM 2062 C CA . GLY A 1 266 ? 7.620 10.960 -15.187 1.00 74.12 266 GLY A CA 1
ATOM 2063 C C . GLY A 1 266 ? 8.470 11.202 -13.933 1.00 74.12 266 GLY A C 1
ATOM 2064 O O . GLY A 1 266 ? 8.127 10.783 -12.828 1.00 74.12 266 GLY A O 1
ATOM 2065 N N . SER A 1 267 ? 9.588 11.927 -14.091 1.00 65.69 267 SER A N 1
ATOM 2066 C CA . SER A 1 267 ? 10.375 12.469 -12.963 1.00 65.69 267 SER A CA 1
ATOM 2067 C C . SER A 1 267 ? 9.429 13.075 -11.904 1.00 65.69 267 SER A C 1
ATOM 2069 O O . SER A 1 267 ? 8.421 13.658 -12.301 1.00 65.69 267 SER A O 1
ATOM 2071 N N . PRO A 1 268 ? 9.700 12.983 -10.582 1.00 61.91 268 PRO A N 1
ATOM 2072 C CA . PRO A 1 268 ? 8.759 13.359 -9.504 1.00 61.91 268 PRO A CA 1
ATOM 2073 C C . PRO A 1 268 ? 8.171 14.782 -9.596 1.00 61.91 268 PRO A C 1
ATOM 2075 O O . PRO A 1 268 ? 7.173 15.082 -8.939 1.00 61.91 268 PRO A O 1
ATOM 2078 N N . ASN A 1 269 ? 8.771 15.644 -10.421 1.00 58.28 269 ASN A N 1
ATOM 2079 C CA . ASN A 1 269 ? 8.357 17.021 -10.682 1.00 58.28 269 ASN A CA 1
ATOM 2080 C C . ASN A 1 269 ? 7.428 17.163 -11.905 1.00 58.28 269 ASN A C 1
ATOM 2082 O O . ASN A 1 269 ? 7.087 18.285 -12.274 1.00 58.28 269 ASN A O 1
ATOM 2086 N N . ALA A 1 270 ? 7.062 16.068 -12.576 1.00 66.00 270 ALA A N 1
ATOM 2087 C CA . ALA A 1 270 ? 6.174 16.108 -13.728 1.00 66.00 270 ALA A CA 1
ATOM 2088 C C . ALA A 1 270 ? 4.794 16.633 -13.310 1.00 66.00 270 ALA A C 1
ATOM 2090 O O . ALA A 1 270 ? 4.202 16.174 -12.326 1.00 66.00 270 ALA A O 1
ATOM 2091 N N . ALA A 1 271 ? 4.288 17.612 -14.064 1.00 66.31 271 ALA A N 1
ATOM 2092 C CA . ALA A 1 271 ? 2.925 18.086 -13.905 1.00 66.31 271 ALA A CA 1
ATOM 2093 C C . ALA A 1 271 ? 1.966 16.939 -14.248 1.00 66.31 271 ALA A C 1
ATOM 2095 O O . ALA A 1 271 ? 2.026 16.353 -15.325 1.00 66.31 271 ALA A O 1
ATOM 2096 N N . CYS A 1 272 ? 1.098 16.620 -13.299 1.00 76.06 272 CYS A N 1
ATOM 2097 C CA . CYS A 1 272 ? 0.156 15.513 -13.372 1.00 76.06 272 CYS A CA 1
ATOM 2098 C C . CYS A 1 272 ? -1.268 16.095 -13.421 1.00 76.06 272 CYS A C 1
ATOM 2100 O O . CYS A 1 272 ? -2.008 16.009 -12.437 1.00 76.06 272 CYS A O 1
ATOM 2102 N N . SER A 1 273 ? -1.608 16.764 -14.529 1.00 75.81 273 SER A N 1
ATOM 2103 C CA . SER A 1 273 ? -2.931 17.360 -14.782 1.00 75.81 273 SER A CA 1
ATOM 2104 C C . SER A 1 273 ? -3.947 16.300 -15.207 1.00 75.81 273 SER A C 1
ATOM 2106 O O . SER A 1 273 ? -3.581 15.362 -15.907 1.00 75.81 273 SER A O 1
ATOM 2108 N N . ASP A 1 274 ? -5.202 16.438 -14.768 1.00 80.62 274 ASP A N 1
ATOM 2109 C CA . ASP A 1 274 ? -6.338 15.542 -15.078 1.00 80.62 274 ASP A CA 1
ATOM 2110 C C . ASP A 1 274 ? -6.127 14.050 -14.766 1.00 80.62 274 ASP A C 1
ATOM 2112 O O . ASP A 1 274 ? -6.911 13.186 -15.161 1.00 80.62 274 ASP A O 1
ATOM 2116 N N . ALA A 1 275 ? -5.076 13.740 -14.012 1.00 89.50 275 ALA A N 1
ATOM 2117 C CA . ALA A 1 275 ? -4.675 12.375 -13.750 1.00 89.50 275 ALA A CA 1
ATOM 2118 C C . ALA A 1 275 ? -5.485 11.742 -12.616 1.00 89.50 275 ALA A C 1
ATOM 2120 O O . ALA A 1 275 ? -5.943 12.403 -11.680 1.00 89.50 275 ALA A O 1
ATOM 2121 N N . LYS A 1 276 ? -5.631 10.426 -12.703 1.00 94.81 276 LYS A N 1
ATOM 2122 C CA . LYS A 1 276 ? -6.511 9.627 -11.854 1.00 94.81 276 LYS A CA 1
ATOM 2123 C C . LYS A 1 276 ? -5.811 9.163 -10.582 1.00 94.81 276 LYS A C 1
ATOM 2125 O O . LYS A 1 276 ? -4.608 9.346 -10.409 1.00 94.81 276 LYS A O 1
ATOM 2130 N N . GLY A 1 277 ? -6.587 8.579 -9.674 1.00 95.88 277 GLY A N 1
ATOM 2131 C CA . GLY A 1 277 ? -6.095 7.842 -8.513 1.00 95.88 277 GLY A CA 1
ATOM 2132 C C . GLY A 1 277 ? -5.874 8.635 -7.225 1.00 95.88 277 GLY A C 1
ATOM 2133 O O . GLY A 1 277 ? -5.537 8.038 -6.201 1.00 95.88 277 GLY A O 1
ATOM 2134 N N . SER A 1 278 ? -6.121 9.949 -7.230 1.00 95.88 278 SER A N 1
ATOM 2135 C CA . SER A 1 278 ? -6.048 10.809 -6.036 1.00 95.88 278 SER A CA 1
ATOM 2136 C C . SER A 1 278 ? -7.292 10.715 -5.144 1.00 95.88 278 SER A C 1
ATOM 2138 O O . SER A 1 278 ? -7.991 11.698 -4.885 1.00 95.88 278 SER A O 1
ATOM 2140 N N . ILE A 1 279 ? -7.624 9.499 -4.719 1.00 98.06 279 ILE A N 1
ATOM 2141 C CA . ILE A 1 279 ? -8.816 9.203 -3.925 1.00 98.06 279 ILE A CA 1
ATOM 2142 C C . ILE A 1 279 ? -8.621 7.898 -3.146 1.00 98.06 279 ILE A C 1
ATOM 2144 O O . ILE A 1 279 ? -7.826 7.059 -3.544 1.00 98.06 279 ILE A O 1
ATOM 2148 N N . VAL A 1 280 ? -9.347 7.696 -2.053 1.00 98.75 280 VAL A N 1
ATOM 2149 C CA . VAL A 1 280 ? -9.545 6.394 -1.399 1.00 98.75 280 VAL A CA 1
ATOM 2150 C C . VAL A 1 280 ? -11.005 6.003 -1.568 1.00 98.75 280 VAL A C 1
ATOM 2152 O O . VAL A 1 280 ? -11.881 6.841 -1.352 1.00 98.75 280 VAL A O 1
ATOM 2155 N N . TYR A 1 281 ? -11.276 4.751 -1.925 1.00 98.69 281 TYR A N 1
ATOM 2156 C CA . TYR A 1 281 ? -12.627 4.200 -2.005 1.00 98.69 281 TYR A CA 1
ATOM 2157 C C . TYR A 1 281 ? -12.882 3.215 -0.870 1.00 98.69 281 TYR A C 1
ATOM 2159 O O . TYR A 1 281 ? -12.025 2.393 -0.548 1.00 98.69 281 TYR A O 1
ATOM 2167 N N . ILE A 1 282 ? -14.091 3.274 -0.310 1.00 98.56 282 ILE A N 1
ATOM 2168 C CA . ILE A 1 282 ? -14.639 2.220 0.541 1.00 98.56 282 ILE A CA 1
ATOM 2169 C C . ILE A 1 282 ? -15.885 1.680 -0.145 1.00 98.56 282 ILE A C 1
ATOM 2171 O O . ILE A 1 282 ? -16.849 2.413 -0.383 1.00 98.56 282 ILE A O 1
ATOM 2175 N N . LEU A 1 283 ? -15.835 0.401 -0.487 1.00 98.62 283 LEU A N 1
ATOM 2176 C CA . LEU A 1 283 ? -16.863 -0.322 -1.216 1.00 98.62 283 LEU A CA 1
ATOM 2177 C C . LEU A 1 283 ? -17.504 -1.365 -0.307 1.00 98.62 283 LEU A C 1
ATOM 2179 O O . LEU A 1 283 ? -16.861 -1.892 0.605 1.00 98.62 283 LEU A O 1
ATOM 2183 N N . ASP A 1 284 ? -18.753 -1.706 -0.578 1.00 98.06 284 ASP A N 1
ATOM 2184 C CA . ASP A 1 284 ? -19.352 -2.880 0.024 1.00 98.06 284 ASP A CA 1
ATOM 2185 C C . ASP A 1 284 ? -18.708 -4.176 -0.487 1.00 98.06 284 ASP A C 1
ATOM 2187 O O . ASP A 1 284 ? -18.524 -4.385 -1.687 1.00 98.06 284 ASP A O 1
ATOM 2191 N N . ALA A 1 285 ? -18.448 -5.072 0.465 1.00 98.25 285 ALA A N 1
ATOM 2192 C CA . ALA A 1 285 ? -17.975 -6.435 0.291 1.00 98.25 285 ALA A CA 1
ATOM 2193 C C . ALA A 1 285 ? -18.653 -7.232 -0.836 1.00 98.25 285 ALA A C 1
ATOM 2195 O O . ALA A 1 285 ? -18.042 -7.867 -1.701 1.00 98.25 285 ALA A O 1
ATOM 2196 N N . ALA A 1 286 ? -19.976 -7.262 -0.739 1.00 97.31 286 ALA A N 1
ATOM 2197 C CA . ALA A 1 286 ? -20.829 -8.227 -1.396 1.00 97.31 286 ALA A CA 1
ATOM 2198 C C . ALA A 1 286 ? -21.297 -7.759 -2.773 1.00 97.31 286 ALA A C 1
ATOM 2200 O O . ALA A 1 286 ? -21.408 -8.608 -3.661 1.00 97.31 286 ALA A O 1
ATOM 2201 N N . ASP A 1 287 ? -21.546 -6.457 -2.950 1.00 97.44 287 ASP A N 1
ATOM 2202 C CA . ASP A 1 287 ? -22.115 -5.892 -4.183 1.00 97.44 287 ASP A CA 1
ATOM 2203 C C . ASP A 1 287 ? -21.243 -4.835 -4.891 1.00 97.44 287 ASP A C 1
ATOM 2205 O O . ASP A 1 287 ? -21.533 -4.477 -6.034 1.00 97.44 287 ASP A O 1
ATOM 2209 N N . GLY A 1 288 ? -20.156 -4.371 -4.265 1.00 97.81 288 GLY A N 1
ATOM 2210 C CA . GLY A 1 288 ? -19.233 -3.403 -4.861 1.00 97.81 288 GLY A CA 1
ATOM 2211 C C . GLY A 1 288 ? -19.757 -1.963 -4.887 1.00 97.81 288 GLY A C 1
ATOM 2212 O O . GLY A 1 288 ? -19.099 -1.086 -5.451 1.00 97.81 288 GLY A O 1
ATOM 2213 N N . SER A 1 289 ? -20.916 -1.686 -4.281 1.00 97.50 289 SER A N 1
ATOM 2214 C CA . SER A 1 289 ? -21.453 -0.331 -4.165 1.00 97.50 289 SER A CA 1
ATOM 2215 C C . SER A 1 289 ? -20.526 0.561 -3.339 1.00 97.50 289 SER A C 1
ATOM 2217 O O . SER A 1 289 ? -19.906 0.140 -2.363 1.00 97.50 289 SER A O 1
ATOM 2219 N N . LYS A 1 290 ? -20.413 1.831 -3.734 1.00 97.88 290 LYS A N 1
ATOM 2220 C CA . LYS A 1 290 ? -19.578 2.800 -3.022 1.00 97.88 290 LYS A CA 1
ATOM 2221 C C . LYS A 1 290 ? -20.258 3.238 -1.724 1.00 97.88 290 LYS A C 1
ATOM 2223 O O . LYS A 1 290 ? -21.279 3.917 -1.772 1.00 97.88 290 LYS A O 1
ATOM 2228 N N . LEU A 1 291 ? -19.637 2.923 -0.588 1.00 97.62 291 LEU A N 1
ATOM 2229 C CA . LEU A 1 291 ? -20.061 3.375 0.741 1.00 97.62 291 LEU A CA 1
ATOM 2230 C C . LEU A 1 291 ? -19.501 4.763 1.066 1.00 97.62 291 LEU A C 1
ATOM 2232 O O . LEU A 1 291 ? -20.225 5.622 1.560 1.00 97.62 291 LEU A O 1
ATOM 2236 N N . ALA A 1 292 ? -18.221 4.992 0.761 1.00 97.81 292 ALA A N 1
ATOM 2237 C CA . ALA A 1 292 ? -17.559 6.276 0.965 1.00 97.81 292 ALA A CA 1
ATOM 2238 C C . ALA A 1 292 ? -16.411 6.483 -0.030 1.00 97.81 292 ALA A C 1
ATOM 2240 O O . ALA A 1 292 ? -15.901 5.541 -0.644 1.00 97.81 292 ALA A O 1
ATOM 2241 N N . SER A 1 293 ? -15.986 7.736 -0.181 1.00 98.25 293 SER A N 1
ATOM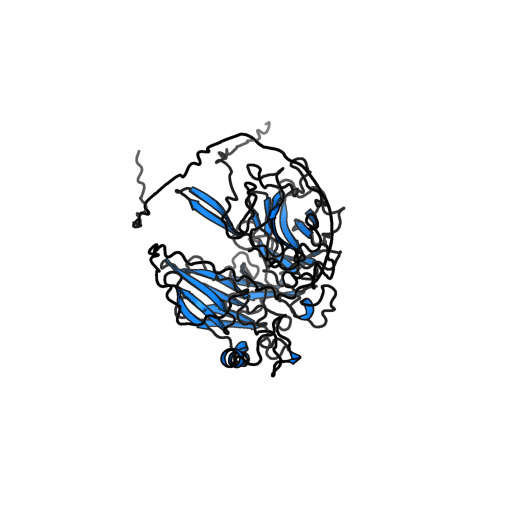 2242 C CA . SER A 1 293 ? -14.764 8.074 -0.905 1.00 98.25 293 SER A CA 1
ATOM 2243 C C . SER A 1 293 ? -14.131 9.351 -0.374 1.00 98.25 293 SER A C 1
ATOM 2245 O O . SER A 1 293 ? -14.851 10.306 -0.089 1.00 98.25 293 SER A O 1
ATOM 2247 N N . PHE A 1 294 ? -12.802 9.389 -0.313 1.00 98.38 294 PHE A N 1
ATOM 2248 C CA . PHE A 1 294 ? -12.042 10.505 0.252 1.00 98.38 294 PHE A CA 1
ATOM 2249 C C . PHE A 1 294 ? -10.959 10.966 -0.717 1.00 98.38 294 PHE A C 1
ATOM 2251 O O . PHE A 1 294 ? -10.067 10.192 -1.049 1.00 98.38 294 PHE A O 1
ATOM 2258 N N . THR A 1 295 ? -11.031 12.209 -1.185 1.00 97.62 295 THR A N 1
ATOM 2259 C CA . THR A 1 295 ? -10.030 12.780 -2.097 1.00 97.62 295 THR A CA 1
ATOM 2260 C C . THR A 1 295 ? -8.703 13.020 -1.383 1.00 97.62 295 THR A C 1
ATOM 2262 O O . THR A 1 295 ? -8.687 13.494 -0.246 1.00 97.62 295 THR A O 1
ATOM 2265 N N . THR A 1 296 ? -7.598 12.756 -2.071 1.00 96.00 296 THR A N 1
ATOM 2266 C CA . THR A 1 296 ? -6.228 12.991 -1.590 1.00 96.00 296 THR A CA 1
ATOM 2267 C C . THR A 1 296 ? -5.502 13.967 -2.515 1.00 96.00 296 THR A C 1
ATOM 2269 O O . THR A 1 296 ? -5.988 14.291 -3.597 1.00 96.00 296 THR A O 1
ATOM 2272 N N . ALA A 1 297 ? -4.345 14.480 -2.095 1.00 92.69 297 ALA A N 1
ATOM 2273 C CA . ALA A 1 297 ? -3.555 15.391 -2.921 1.00 92.69 297 ALA A CA 1
ATOM 2274 C C . ALA A 1 297 ? -2.772 14.625 -4.001 1.00 92.69 297 ALA A C 1
ATOM 2276 O O . ALA A 1 297 ? -2.668 15.067 -5.144 1.00 92.69 297 ALA A O 1
ATOM 2277 N N . GLY A 1 298 ? -2.231 13.463 -3.640 1.00 92.44 298 GLY A N 1
ATOM 2278 C CA . GLY A 1 298 ? -1.533 12.534 -4.521 1.00 92.44 298 GLY A CA 1
ATOM 2279 C C . GLY A 1 298 ? -2.297 11.246 -4.779 1.00 92.44 298 GLY A C 1
ATOM 2280 O O . GLY A 1 298 ? -3.355 11.007 -4.202 1.00 92.44 298 GLY A O 1
ATOM 2281 N N . ARG A 1 299 ? -1.703 10.381 -5.604 1.00 95.00 299 ARG A N 1
ATOM 2282 C CA . ARG A 1 299 ? -2.252 9.070 -5.971 1.00 95.00 299 ARG A CA 1
ATOM 2283 C C . ARG A 1 299 ? -2.117 8.128 -4.791 1.00 95.00 299 ARG A C 1
ATOM 2285 O O . ARG A 1 299 ? -1.053 8.074 -4.178 1.00 95.00 299 ARG A O 1
ATOM 2292 N N . VAL A 1 300 ? -3.156 7.355 -4.503 1.00 97.38 300 VAL A N 1
ATOM 2293 C CA . VAL A 1 300 ? -3.104 6.338 -3.448 1.00 97.38 300 VAL A CA 1
ATOM 2294 C C . VAL A 1 300 ? -2.890 4.980 -4.099 1.00 97.38 300 VAL A C 1
ATOM 2296 O O . VAL A 1 300 ? -3.841 4.324 -4.525 1.00 97.38 300 VAL A O 1
ATOM 2299 N N . VAL A 1 301 ? -1.626 4.567 -4.202 1.00 95.88 301 VAL A N 1
ATOM 2300 C CA . VAL A 1 301 ? -1.258 3.244 -4.738 1.00 95.88 301 VAL A CA 1
ATOM 2301 C C . VAL A 1 301 ? -1.064 2.182 -3.669 1.00 95.88 301 VAL A C 1
ATOM 2303 O O . VAL A 1 301 ? -1.124 0.998 -3.981 1.00 95.88 301 VAL A O 1
ATOM 2306 N N . MET A 1 302 ? -0.807 2.597 -2.428 1.00 94.75 302 MET A N 1
ATOM 2307 C CA . MET A 1 302 ? -0.602 1.677 -1.316 1.00 94.75 302 MET A CA 1
ATOM 2308 C C . MET A 1 302 ? -1.914 1.044 -0.850 1.00 94.75 302 MET A C 1
ATOM 2310 O O . MET A 1 302 ? -3.007 1.561 -1.094 1.00 94.75 302 MET A O 1
ATOM 2314 N N . ASP A 1 303 ? -1.792 -0.064 -0.131 1.00 96.44 303 ASP A N 1
ATOM 2315 C CA . ASP A 1 303 ? -2.906 -0.762 0.508 1.00 96.44 303 ASP A CA 1
ATOM 2316 C C . ASP A 1 303 ? -3.477 0.074 1.662 1.00 96.44 303 ASP A C 1
ATOM 2318 O O . ASP A 1 303 ? -2.719 0.514 2.515 1.00 96.44 303 ASP A O 1
ATOM 2322 N N . VAL A 1 304 ? -4.793 0.269 1.756 1.00 98.31 304 VAL A N 1
ATOM 2323 C CA . VAL A 1 304 ? -5.385 0.952 2.925 1.00 98.31 304 VAL A CA 1
ATOM 2324 C C . VAL A 1 304 ? -5.275 0.039 4.147 1.00 98.31 304 VAL A C 1
ATOM 2326 O O . VAL A 1 304 ? -5.785 -1.080 4.122 1.00 98.31 304 VAL A O 1
ATOM 2329 N N . VAL A 1 305 ? -4.607 0.483 5.212 1.00 97.69 305 VAL A N 1
ATOM 2330 C CA . VAL A 1 305 ? -4.344 -0.348 6.401 1.00 97.69 305 VAL A CA 1
ATOM 2331 C C . VAL A 1 305 ? -5.258 0.028 7.556 1.00 97.69 305 VAL A C 1
ATOM 2333 O O . VAL A 1 305 ? -5.421 1.203 7.861 1.00 97.69 305 VAL A O 1
ATOM 2336 N N . PHE A 1 306 ? -5.847 -0.974 8.202 1.00 96.44 306 PHE A N 1
ATOM 2337 C CA . PHE A 1 306 ? -6.800 -0.811 9.297 1.00 96.44 306 PHE A CA 1
ATOM 2338 C C . PHE A 1 306 ? -6.123 -0.952 10.661 1.00 96.44 306 PHE A C 1
ATOM 2340 O O . PHE A 1 306 ? -5.164 -1.712 10.802 1.00 96.44 306 PHE A O 1
ATOM 2347 N N . VAL A 1 307 ? -6.662 -0.277 11.674 1.00 94.44 30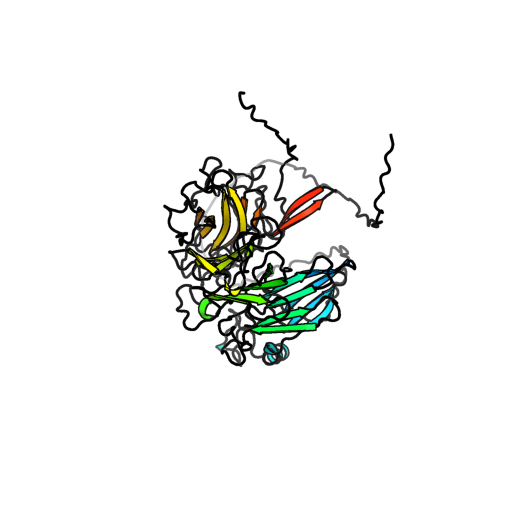7 VAL A N 1
ATOM 2348 C CA . VAL A 1 307 ? -6.302 -0.505 13.074 1.00 94.44 307 VAL A CA 1
ATOM 2349 C C . VAL A 1 307 ? -7.555 -0.568 13.943 1.00 94.44 307 VAL A C 1
ATOM 2351 O O . VAL A 1 307 ? -8.472 0.240 13.810 1.00 94.44 307 VAL A O 1
ATOM 2354 N N . ASP A 1 308 ? -7.569 -1.575 14.804 1.00 91.69 308 ASP A N 1
ATOM 2355 C CA . ASP A 1 308 ? -8.541 -1.805 15.868 1.00 91.69 308 ASP A CA 1
ATOM 2356 C C . ASP A 1 308 ? -7.848 -1.409 17.179 1.00 91.69 308 ASP A C 1
ATOM 2358 O O . ASP A 1 308 ? -6.802 -1.971 17.527 1.00 91.69 308 ASP A O 1
ATOM 2362 N N . LEU A 1 309 ? -8.352 -0.360 17.826 1.00 89.88 309 LEU A N 1
ATOM 2363 C CA . LEU A 1 309 ? -7.759 0.238 19.018 1.00 89.88 309 LEU A CA 1
ATOM 2364 C C . LEU A 1 309 ? -8.253 -0.440 20.298 1.00 89.88 309 LEU A C 1
ATOM 2366 O O . LEU A 1 309 ? -7.495 -0.508 21.270 1.00 89.88 309 LEU A O 1
ATOM 2370 N N . ASP A 1 310 ? -9.498 -0.927 20.314 1.00 84.75 310 ASP A N 1
ATOM 2371 C CA . ASP A 1 310 ? -10.149 -1.480 21.508 1.00 84.75 310 ASP A CA 1
ATOM 2372 C C . ASP A 1 310 ? -10.195 -3.024 21.549 1.00 84.75 310 ASP A C 1
ATOM 2374 O O . ASP A 1 310 ? -10.504 -3.620 22.588 1.00 84.75 310 ASP A O 1
ATOM 2378 N N . GLY A 1 311 ? -9.771 -3.680 20.468 1.00 85.88 311 GLY A N 1
ATOM 2379 C CA . GLY A 1 311 ? -9.593 -5.124 20.364 1.00 85.88 311 GLY A CA 1
ATOM 2380 C C . GLY A 1 311 ? -10.894 -5.900 20.158 1.00 85.88 311 GLY A C 1
ATOM 2381 O O . GLY A 1 311 ? -10.935 -7.104 20.449 1.00 85.88 311 GLY A O 1
ATOM 2382 N N . ASP A 1 312 ? -11.966 -5.253 19.698 1.00 85.94 312 ASP A N 1
ATOM 2383 C CA . ASP A 1 312 ? -13.260 -5.896 19.467 1.00 85.94 312 ASP A CA 1
ATOM 2384 C C . ASP A 1 312 ? -13.402 -6.582 18.091 1.00 85.94 312 ASP A C 1
ATOM 2386 O O . ASP A 1 312 ? -14.417 -7.248 17.842 1.00 85.94 312 ASP A O 1
ATOM 2390 N N . ARG A 1 313 ? -12.346 -6.531 17.263 1.00 88.00 313 ARG A N 1
ATOM 2391 C CA . ARG A 1 313 ? -12.235 -7.037 15.881 1.00 88.00 313 ARG A CA 1
ATOM 2392 C C . ARG A 1 313 ? -12.949 -6.186 14.830 1.00 88.00 313 ARG A C 1
ATOM 2394 O O . ARG A 1 313 ? -13.112 -6.648 13.696 1.00 88.00 313 ARG A O 1
ATOM 2401 N N . ILE A 1 314 ? -13.361 -4.973 15.172 1.00 90.62 314 ILE A N 1
ATOM 2402 C CA . ILE A 1 314 ? -13.904 -3.978 14.253 1.00 90.62 314 ILE A CA 1
ATOM 2403 C C . ILE A 1 314 ? -12.908 -2.818 14.213 1.00 90.62 314 ILE A C 1
ATOM 2405 O O . ILE A 1 314 ? -12.670 -2.185 15.230 1.00 90.62 314 ILE A O 1
ATOM 2409 N N . PRO A 1 315 ? -12.301 -2.514 13.056 1.00 93.12 315 PRO A N 1
ATOM 2410 C CA . PRO A 1 315 ? -11.379 -1.389 12.985 1.00 93.12 315 PRO A CA 1
ATOM 2411 C C . PRO A 1 315 ? -12.047 -0.043 13.277 1.00 93.12 315 PRO A C 1
ATOM 2413 O O . PRO A 1 315 ? -13.074 0.284 12.682 1.00 93.12 315 PRO A O 1
ATOM 2416 N N . ASP A 1 316 ? -11.399 0.767 14.108 1.00 93.06 316 ASP A N 1
ATOM 2417 C CA . ASP A 1 316 ? -11.804 2.143 14.421 1.00 93.06 316 ASP A CA 1
ATOM 2418 C C . ASP A 1 316 ? -11.255 3.139 13.398 1.00 93.06 316 ASP A C 1
ATOM 2420 O O . ASP A 1 316 ? -11.869 4.157 13.072 1.00 93.06 316 ASP A O 1
ATOM 2424 N N . LEU A 1 317 ? -10.061 2.844 12.882 1.00 95.69 317 LEU A N 1
ATOM 2425 C CA . LEU A 1 317 ? -9.321 3.724 11.996 1.00 95.69 317 LEU A CA 1
ATOM 2426 C C . LEU A 1 317 ? -8.769 2.959 10.796 1.00 95.69 317 LEU A C 1
ATOM 2428 O O . LEU A 1 317 ? -8.523 1.751 10.833 1.00 95.69 317 LEU A O 1
ATOM 2432 N N . ALA A 1 318 ? -8.489 3.705 9.735 1.00 98.00 318 ALA A N 1
ATOM 2433 C CA . ALA A 1 318 ? -7.604 3.269 8.671 1.00 98.00 318 ALA A CA 1
ATOM 2434 C C . ALA A 1 318 ? -6.625 4.373 8.279 1.00 98.00 318 ALA A C 1
ATOM 2436 O O . ALA A 1 318 ? -6.880 5.554 8.500 1.00 98.00 318 ALA A O 1
ATOM 2437 N N . TYR A 1 319 ? -5.517 3.987 7.656 1.00 98.62 319 TYR A N 1
ATOM 2438 C CA . TYR A 1 319 ? -4.515 4.911 7.150 1.00 98.62 319 TYR A CA 1
ATOM 2439 C C . TYR A 1 319 ? -4.246 4.682 5.668 1.00 98.62 319 TYR A C 1
ATOM 2441 O O . TYR A 1 319 ? -4.176 3.549 5.182 1.00 98.62 319 TYR A O 1
ATOM 2449 N N . ALA A 1 320 ? -4.067 5.794 4.966 1.00 98.19 320 ALA A N 1
ATOM 2450 C CA . ALA A 1 320 ? -3.635 5.851 3.582 1.00 98.19 320 ALA A CA 1
ATOM 2451 C C . ALA A 1 320 ? -2.509 6.879 3.447 1.00 98.19 320 ALA A C 1
ATOM 2453 O O . ALA A 1 320 ? -2.459 7.853 4.192 1.00 98.19 320 ALA A O 1
ATOM 2454 N N . ALA A 1 321 ? -1.621 6.685 2.485 1.00 97.31 321 ALA A N 1
ATOM 2455 C CA . ALA A 1 321 ? -0.590 7.641 2.122 1.00 97.31 321 ALA A CA 1
ATOM 2456 C C . ALA A 1 321 ? -0.520 7.769 0.602 1.00 97.31 321 ALA A C 1
ATOM 2458 O O . ALA A 1 321 ? -0.977 6.881 -0.125 1.00 97.31 321 ALA A O 1
ATOM 2459 N N . ASP A 1 322 ? 0.007 8.892 0.124 1.00 95.75 322 ASP A N 1
ATOM 2460 C CA . ASP A 1 322 ? -0.042 9.226 -1.295 1.00 95.75 322 ASP A CA 1
ATOM 2461 C C . ASP A 1 322 ? 1.326 9.499 -1.939 1.00 95.75 322 ASP A C 1
ATOM 2463 O O . ASP A 1 322 ? 2.358 9.689 -1.286 1.00 95.75 322 ASP A O 1
ATOM 2467 N N . THR A 1 323 ? 1.327 9.554 -3.274 1.00 93.62 323 THR A N 1
ATOM 2468 C CA . THR A 1 323 ? 2.516 9.875 -4.081 1.00 93.62 323 THR A CA 1
ATOM 2469 C C . THR A 1 323 ? 3.027 11.306 -3.901 1.00 93.62 323 THR A C 1
ATOM 2471 O O . THR A 1 323 ? 4.034 11.666 -4.503 1.00 93.62 323 THR A O 1
ATOM 2474 N N . ARG A 1 324 ? 2.364 12.140 -3.097 1.00 92.31 324 ARG A N 1
ATOM 2475 C CA . ARG A 1 324 ? 2.796 13.505 -2.767 1.00 92.31 324 ARG A CA 1
ATOM 2476 C C . ARG A 1 324 ? 3.306 13.610 -1.330 1.00 92.31 324 ARG A C 1
ATOM 2478 O O . ARG A 1 324 ? 3.512 14.717 -0.843 1.00 92.31 324 ARG A O 1
ATOM 2485 N N . GLY A 1 325 ? 3.538 12.469 -0.680 1.00 94.75 325 GLY A N 1
ATOM 2486 C CA . GLY A 1 325 ? 4.162 12.404 0.631 1.00 94.75 325 GLY A CA 1
ATOM 2487 C C . GLY A 1 325 ? 3.207 12.746 1.768 1.00 94.75 325 GLY A C 1
ATOM 2488 O O . GLY A 1 325 ? 3.667 13.157 2.828 1.00 94.75 325 GLY A O 1
ATOM 2489 N N . ASN A 1 326 ? 1.894 12.609 1.573 1.00 96.62 326 ASN A N 1
ATOM 2490 C CA . ASN A 1 326 ? 0.891 12.869 2.605 1.00 96.62 326 ASN A CA 1
ATOM 2491 C C . ASN A 1 326 ? 0.412 11.579 3.269 1.00 96.62 326 ASN A C 1
ATOM 2493 O O . ASN A 1 326 ? 0.381 10.529 2.630 1.00 96.62 326 ASN A O 1
ATOM 2497 N N . ILE A 1 327 ? -0.015 11.682 4.529 1.00 98.31 327 ILE A N 1
ATOM 2498 C CA . ILE A 1 327 ? -0.624 10.609 5.318 1.00 98.31 327 ILE A CA 1
ATOM 2499 C C . ILE A 1 327 ? -2.015 11.057 5.774 1.00 98.31 327 ILE A C 1
ATOM 2501 O O . ILE A 1 327 ? -2.186 12.128 6.362 1.00 98.31 327 ILE A O 1
ATOM 2505 N N . TYR A 1 328 ? -3.000 10.203 5.530 1.00 98.50 328 TYR A N 1
ATOM 2506 C CA . TYR A 1 328 ? -4.404 10.407 5.840 1.00 98.50 328 TYR A CA 1
ATOM 2507 C C . TYR A 1 328 ? -4.877 9.379 6.863 1.00 98.50 328 TYR A C 1
ATOM 2509 O O . TYR A 1 328 ? -4.603 8.188 6.711 1.00 98.50 328 TYR A O 1
ATOM 2517 N N . ARG A 1 329 ? -5.633 9.837 7.863 1.00 98.31 329 ARG A N 1
ATOM 2518 C CA . ARG A 1 329 ? -6.367 8.991 8.809 1.00 98.31 329 ARG A CA 1
ATOM 2519 C C . ARG A 1 329 ? -7.846 9.007 8.467 1.00 98.31 329 ARG A C 1
ATOM 2521 O O . ARG A 1 329 ? -8.457 10.071 8.441 1.00 98.31 329 ARG A O 1
ATOM 2528 N N . ILE A 1 330 ? -8.416 7.833 8.246 1.00 97.94 330 ILE A N 1
ATOM 2529 C CA . ILE A 1 330 ? -9.847 7.615 8.065 1.00 97.94 330 ILE A CA 1
ATOM 2530 C C . ILE A 1 330 ? -10.422 7.148 9.400 1.00 97.94 330 ILE A C 1
ATOM 2532 O O . ILE A 1 330 ? -9.869 6.241 10.014 1.00 97.94 330 ILE A O 1
ATOM 2536 N N . ASN A 1 331 ? -11.513 7.768 9.841 1.00 95.56 331 ASN A N 1
ATOM 2537 C CA . ASN A 1 331 ? -12.171 7.479 11.112 1.00 95.56 331 ASN A CA 1
ATOM 2538 C C . ASN A 1 331 ? -13.530 6.799 10.894 1.00 95.56 331 ASN A C 1
ATOM 2540 O O . ASN A 1 331 ? -14.405 7.372 10.238 1.00 95.56 331 ASN A O 1
ATOM 2544 N N . PHE A 1 332 ? -13.703 5.617 11.487 1.00 94.62 332 PHE A N 1
ATOM 2545 C CA . PHE A 1 332 ? -14.939 4.826 11.500 1.00 94.62 332 PHE A CA 1
ATOM 2546 C C . PHE A 1 332 ? -15.710 4.928 12.829 1.00 94.62 332 PHE A C 1
ATOM 2548 O O . PHE A 1 332 ? -16.817 4.400 12.952 1.00 94.62 332 PHE A O 1
ATOM 2555 N N . GLY A 1 333 ? -15.161 5.660 13.800 1.00 87.88 333 GLY A N 1
ATOM 2556 C CA . GLY A 1 333 ? -15.633 5.756 15.178 1.00 87.88 333 GLY A CA 1
ATOM 2557 C C . GLY A 1 333 ? -14.627 5.114 16.128 1.00 87.88 333 GLY A C 1
ATOM 2558 O O . GLY A 1 333 ? -14.027 4.112 15.785 1.00 87.88 333 GLY A O 1
ATOM 2559 N N . TYR A 1 334 ? -14.448 5.699 17.314 1.00 80.00 334 TYR A N 1
ATOM 2560 C CA . TYR A 1 334 ? -13.436 5.282 18.304 1.00 80.00 334 TYR A CA 1
ATOM 2561 C C . TYR A 1 334 ? -13.979 4.335 19.380 1.00 80.00 334 TYR A C 1
ATOM 2563 O O . TYR A 1 334 ? -13.404 4.223 20.464 1.00 80.00 334 TYR A O 1
ATOM 2571 N N . SER A 1 335 ? -15.180 3.800 19.180 1.00 72.62 335 SER A N 1
ATOM 2572 C CA . SER A 1 335 ? -15.839 3.021 20.214 1.00 72.62 335 SER A CA 1
ATOM 2573 C C . SER A 1 335 ? -16.834 2.037 19.639 1.00 72.62 335 SER A C 1
ATOM 2575 O O . SER A 1 335 ? -17.788 2.412 18.951 1.00 72.62 335 SER A O 1
ATOM 2577 N N . LYS A 1 336 ? -16.713 0.793 20.097 1.00 73.31 336 LYS A N 1
ATOM 2578 C CA . LYS A 1 336 ? -17.710 -0.262 19.932 1.00 73.31 336 LYS A CA 1
ATOM 2579 C C . LYS A 1 336 ? -19.156 0.152 20.232 1.00 73.31 336 LYS A C 1
ATOM 2581 O O . LYS A 1 336 ? -20.087 -0.374 19.605 1.00 73.31 336 LYS A O 1
ATOM 2586 N N . SER A 1 337 ? -19.368 1.026 21.223 1.00 76.06 337 SER A N 1
ATOM 2587 C CA . SER A 1 337 ? -20.704 1.462 21.660 1.00 76.06 337 SER A CA 1
ATOM 2588 C C . SER A 1 337 ? -21.236 2.670 20.887 1.00 76.06 337 SER A C 1
ATOM 2590 O O . SER A 1 337 ? -22.440 2.921 20.936 1.00 76.06 337 SER A O 1
ATOM 2592 N N . ALA A 1 338 ? -20.378 3.370 20.140 1.00 79.81 338 ALA A N 1
ATOM 2593 C CA . ALA A 1 338 ? -20.731 4.531 19.329 1.00 79.81 338 ALA A CA 1
ATOM 2594 C C . ALA A 1 338 ? -20.029 4.503 17.949 1.00 79.81 338 ALA A C 1
ATOM 2596 O O . ALA A 1 338 ? -19.256 5.414 17.638 1.00 79.81 338 ALA A O 1
ATOM 2597 N N . PRO A 1 339 ? -20.272 3.468 17.116 1.00 88.06 339 PRO A N 1
ATOM 2598 C CA . PRO A 1 339 ? -19.730 3.419 15.759 1.00 88.06 339 PRO A CA 1
ATOM 2599 C C . PRO A 1 339 ? -20.327 4.537 14.894 1.00 88.06 339 PRO A C 1
ATOM 2601 O O . PRO A 1 339 ? -21.487 4.915 15.076 1.00 88.06 339 PRO A O 1
ATOM 2604 N N . LEU A 1 340 ? -19.570 5.041 13.917 1.00 93.38 340 LEU A N 1
ATOM 2605 C CA . LEU A 1 340 ? -20.070 6.054 12.987 1.00 93.38 340 LEU A CA 1
ATOM 2606 C C . LEU A 1 340 ? -20.765 5.400 11.783 1.00 93.38 340 LEU A C 1
ATOM 2608 O O . LEU A 1 340 ? -20.238 4.432 11.227 1.00 93.38 340 LEU A O 1
ATOM 2612 N N . PRO A 1 341 ? -21.909 5.937 11.316 1.00 94.81 341 PRO A N 1
ATOM 2613 C CA . PRO A 1 341 ? -22.474 5.522 10.038 1.00 94.81 341 PRO A CA 1
ATOM 2614 C C . PRO A 1 341 ? -21.550 5.933 8.884 1.00 94.81 341 PRO A C 1
ATOM 2616 O O . PRO A 1 341 ? -20.818 6.917 8.988 1.00 94.81 341 PRO A O 1
ATOM 2619 N N . ALA A 1 342 ? -21.635 5.230 7.752 1.00 95.81 342 ALA A N 1
ATOM 2620 C CA . ALA A 1 342 ? -20.749 5.430 6.602 1.00 95.81 342 ALA A CA 1
ATOM 2621 C C . ALA A 1 342 ? -20.723 6.878 6.085 1.00 95.81 342 ALA A C 1
ATOM 2623 O O . ALA A 1 342 ? -19.672 7.397 5.719 1.00 95.81 342 ALA A O 1
ATOM 2624 N N . ALA A 1 343 ? -21.871 7.559 6.128 1.00 95.75 343 ALA A N 1
ATOM 2625 C CA . ALA A 1 343 ? -22.001 8.962 5.736 1.00 95.75 343 ALA A CA 1
ATOM 2626 C C . ALA A 1 343 ? -21.289 9.952 6.683 1.00 95.75 343 ALA A C 1
ATOM 2628 O O . ALA A 1 343 ? -21.113 11.113 6.325 1.00 95.75 343 ALA A O 1
ATOM 2629 N N . SER A 1 344 ? -20.899 9.515 7.883 1.00 96.25 344 SER A N 1
ATOM 2630 C CA . SER A 1 344 ? -20.201 10.319 8.894 1.00 96.25 344 SER A CA 1
ATOM 2631 C C . SER A 1 344 ? -18.724 9.958 9.038 1.00 96.25 344 SER A C 1
ATOM 2633 O O . SER A 1 344 ? -18.039 10.545 9.873 1.00 96.25 344 SER A O 1
ATOM 2635 N N . TRP A 1 345 ? -18.217 9.009 8.249 1.00 97.19 345 TRP A N 1
ATOM 2636 C CA . TRP A 1 345 ? -16.788 8.730 8.210 1.00 97.19 345 TRP A CA 1
ATOM 2637 C C . TRP A 1 345 ? -16.025 9.928 7.651 1.00 97.19 345 TRP A C 1
ATOM 2639 O O . TRP A 1 345 ? -16.458 10.584 6.702 1.00 97.19 345 TRP A O 1
ATOM 2649 N N . THR A 1 346 ? -14.857 10.198 8.222 1.00 96.69 346 THR A N 1
ATOM 2650 C CA . THR A 1 346 ? -14.019 11.341 7.840 1.00 96.69 346 THR A CA 1
ATOM 2651 C C . THR A 1 346 ? -12.621 10.880 7.482 1.00 96.69 346 THR A C 1
ATOM 2653 O O . THR A 1 346 ? -12.092 9.993 8.145 1.00 96.69 346 THR A O 1
ATOM 2656 N N . SER A 1 347 ? -11.997 11.537 6.506 1.00 97.62 347 SER A N 1
ATOM 2657 C CA . SER A 1 347 ? -10.563 11.418 6.237 1.00 97.62 347 SER A CA 1
ATOM 2658 C C . SER A 1 347 ? -9.866 12.732 6.569 1.00 97.62 347 SER A C 1
ATOM 2660 O O . SER A 1 347 ? -10.277 13.793 6.098 1.00 97.62 347 SER A O 1
ATOM 2662 N N . THR A 1 348 ? -8.821 12.668 7.386 1.00 98.00 348 THR A N 1
ATOM 2663 C CA . THR A 1 348 ? -8.048 13.823 7.847 1.00 98.00 348 THR A CA 1
ATOM 2664 C C . THR A 1 348 ? -6.611 13.701 7.364 1.00 98.00 348 THR A C 1
ATOM 2666 O O . THR A 1 348 ? -5.974 12.671 7.569 1.00 98.00 348 THR A O 1
ATOM 2669 N N . LEU A 1 349 ? -6.082 14.760 6.747 1.00 97.81 349 LEU A N 1
ATOM 2670 C CA . LEU A 1 349 ? -4.657 14.884 6.443 1.00 97.81 349 LEU A CA 1
ATOM 2671 C C . LEU A 1 349 ? -3.889 15.161 7.743 1.00 97.81 349 LEU A C 1
ATOM 2673 O O . LEU A 1 349 ? -3.931 16.278 8.253 1.00 97.81 349 LEU A O 1
ATOM 2677 N N . ILE A 1 350 ? -3.206 14.147 8.269 1.00 97.88 350 ILE A N 1
ATOM 2678 C CA . ILE A 1 350 ? -2.570 14.187 9.596 1.00 97.88 350 ILE A CA 1
ATOM 2679 C C . ILE A 1 350 ? -1.065 14.438 9.539 1.00 97.88 350 ILE A C 1
ATOM 2681 O O . ILE A 1 350 ? -0.493 14.949 10.495 1.00 97.88 350 ILE A O 1
ATOM 2685 N N . ALA A 1 351 ? -0.410 14.127 8.422 1.00 97.56 351 ALA A N 1
ATOM 2686 C CA . ALA A 1 351 ? 1.006 14.411 8.244 1.00 97.56 351 ALA A CA 1
ATOM 2687 C C . ALA A 1 351 ? 1.362 14.560 6.765 1.00 97.56 351 ALA A C 1
ATOM 2689 O O . ALA A 1 351 ? 0.656 14.051 5.892 1.00 97.56 351 ALA A O 1
ATOM 2690 N N . GLY A 1 352 ? 2.470 15.229 6.466 1.00 96.44 352 GLY A N 1
ATOM 2691 C CA . GLY A 1 352 ? 3.057 15.162 5.135 1.00 96.44 352 GLY A CA 1
ATOM 2692 C C . GLY A 1 352 ? 4.503 15.627 5.082 1.00 96.44 352 GLY A C 1
ATOM 2693 O O . GLY A 1 352 ? 4.971 16.323 5.978 1.00 96.44 352 GLY A O 1
ATOM 2694 N N . THR A 1 353 ? 5.206 15.238 4.024 1.00 94.75 353 THR A N 1
ATOM 2695 C CA . THR A 1 353 ? 6.552 15.733 3.716 1.00 94.75 353 THR A CA 1
ATOM 2696 C C . THR A 1 353 ? 6.468 17.126 3.101 1.00 94.75 353 THR A C 1
ATOM 2698 O O . THR A 1 353 ? 5.585 17.381 2.278 1.00 94.75 353 THR A O 1
ATOM 2701 N N . THR A 1 354 ? 7.398 18.013 3.438 1.00 86.38 354 THR A N 1
ATOM 2702 C CA . THR A 1 354 ? 7.490 19.360 2.850 1.00 86.38 354 THR A CA 1
ATOM 2703 C C . THR A 1 354 ? 8.678 19.509 1.895 1.00 86.38 354 THR A C 1
ATOM 2705 O O . THR A 1 354 ? 8.717 20.461 1.116 1.00 86.38 354 THR A O 1
ATOM 2708 N N . GLY A 1 355 ? 9.611 18.545 1.872 1.00 66.12 355 GLY A N 1
ATOM 2709 C CA . GLY A 1 355 ? 10.786 18.555 0.997 1.00 66.12 355 GLY A CA 1
ATOM 2710 C C . GLY A 1 355 ? 10.788 17.512 -0.134 1.00 66.12 355 GLY A C 1
ATOM 2711 O O . GLY A 1 355 ? 10.335 16.381 0.016 1.00 66.12 355 GLY A O 1
ATOM 2712 N N . SER A 1 356 ? 11.434 17.869 -1.253 1.00 66.25 356 SER A N 1
ATOM 2713 C CA . SER A 1 356 ? 12.009 16.938 -2.250 1.00 66.25 356 SER A CA 1
ATOM 2714 C C . SER A 1 356 ? 11.051 15.994 -3.004 1.00 66.25 356 SER A C 1
ATOM 2716 O O . SER A 1 356 ? 11.509 14.984 -3.527 1.00 66.25 356 SER A O 1
ATOM 2718 N N . ASN A 1 357 ? 9.748 16.293 -3.099 1.00 80.88 357 ASN A N 1
ATOM 2719 C CA . ASN A 1 357 ? 8.768 15.490 -3.861 1.00 80.88 357 ASN A CA 1
ATOM 2720 C C . ASN A 1 357 ? 8.851 13.979 -3.569 1.00 80.88 357 ASN A C 1
ATOM 2722 O O . ASN A 1 357 ? 8.871 13.139 -4.473 1.00 80.88 357 ASN A O 1
ATOM 2726 N N . ARG A 1 358 ? 8.952 13.642 -2.280 1.00 91.44 358 ARG A N 1
ATOM 2727 C CA . ARG A 1 358 ? 9.018 12.261 -1.807 1.00 91.44 358 ARG A CA 1
ATOM 2728 C C . ARG A 1 358 ? 7.672 11.565 -1.993 1.00 91.44 358 ARG A C 1
ATOM 2730 O O . ARG A 1 358 ? 6.631 12.124 -1.662 1.00 91.44 358 ARG A O 1
ATOM 2737 N N . LYS A 1 359 ? 7.705 10.327 -2.488 1.00 92.75 359 LYS A N 1
ATOM 2738 C CA . LYS A 1 359 ? 6.505 9.512 -2.714 1.00 92.75 359 LYS A CA 1
ATOM 2739 C C . LYS A 1 359 ? 6.394 8.421 -1.653 1.00 92.75 359 LYS A C 1
ATOM 2741 O O . LYS A 1 359 ? 7.396 7.783 -1.328 1.00 92.75 359 LYS A O 1
ATOM 2746 N N . PHE A 1 360 ? 5.181 8.168 -1.164 1.00 95.94 360 PHE A N 1
ATOM 2747 C CA . PHE A 1 360 ? 4.854 6.935 -0.451 1.00 95.94 360 PHE A CA 1
ATOM 2748 C C . PHE A 1 360 ? 4.166 5.967 -1.419 1.00 95.94 360 PHE A C 1
ATOM 2750 O O . PHE A 1 360 ? 3.071 6.244 -1.901 1.00 95.94 360 PHE A O 1
ATOM 2757 N N . LEU A 1 361 ? 4.809 4.831 -1.715 1.00 95.00 361 LEU A N 1
ATOM 2758 C CA . LEU A 1 361 ? 4.214 3.759 -2.534 1.00 95.00 361 LEU A CA 1
ATOM 2759 C C . LEU A 1 361 ? 3.822 2.516 -1.727 1.00 95.00 361 LEU A C 1
ATOM 2761 O O . LEU A 1 361 ? 3.200 1.603 -2.267 1.00 95.00 361 LEU A O 1
ATOM 2765 N N . TYR A 1 362 ? 4.189 2.470 -0.448 1.00 96.00 362 TYR A N 1
ATOM 2766 C CA . TYR A 1 362 ? 3.976 1.325 0.427 1.00 96.00 362 TYR A CA 1
ATOM 2767 C C . TYR A 1 362 ? 3.204 1.718 1.681 1.00 96.00 362 TYR A C 1
ATOM 2769 O O . TYR A 1 362 ? 3.397 2.829 2.180 1.00 96.00 362 TYR A O 1
ATOM 2777 N N . PRO A 1 363 ? 2.358 0.813 2.204 1.00 95.88 363 PRO A N 1
ATOM 2778 C CA . PRO A 1 363 ? 1.589 1.082 3.405 1.00 95.88 363 PRO A CA 1
ATOM 2779 C C . PRO A 1 363 ? 2.486 1.244 4.635 1.00 95.88 363 PRO A C 1
ATOM 2781 O O . PRO A 1 363 ? 3.521 0.567 4.728 1.00 95.88 363 PRO A O 1
ATOM 2784 N N . PRO A 1 364 ? 2.085 2.085 5.607 1.00 97.19 364 PRO A N 1
ATOM 2785 C CA . PRO A 1 364 ? 2.739 2.109 6.899 1.00 97.19 364 PRO A CA 1
ATOM 2786 C C . PRO A 1 364 ? 2.497 0.802 7.649 1.00 97.19 364 PRO A C 1
ATOM 2788 O O . PRO A 1 364 ? 1.387 0.268 7.667 1.00 97.19 364 PRO A O 1
ATOM 2791 N N . ALA A 1 365 ? 3.534 0.317 8.326 1.00 97.62 365 ALA A N 1
ATOM 2792 C CA . ALA A 1 365 ? 3.347 -0.642 9.401 1.00 97.62 365 ALA A CA 1
ATOM 2793 C C . ALA A 1 365 ? 2.787 0.096 10.619 1.00 97.62 365 ALA A C 1
ATOM 2795 O O . ALA A 1 365 ? 3.320 1.139 11.005 1.00 97.62 365 ALA A O 1
ATOM 2796 N N . LEU A 1 366 ? 1.717 -0.443 11.200 1.00 96.38 366 LEU A N 1
ATOM 2797 C CA . LEU A 1 366 ? 0.994 0.182 12.302 1.00 96.38 366 LEU A CA 1
ATOM 2798 C C . LEU A 1 366 ? 1.299 -0.516 13.626 1.00 96.38 366 LEU A C 1
ATOM 2800 O O . LEU A 1 366 ? 1.357 -1.744 13.688 1.00 96.38 366 LEU A O 1
ATOM 2804 N N . TYR A 1 367 ? 1.439 0.263 14.694 1.00 94.56 367 TYR A N 1
ATOM 2805 C CA . TYR A 1 367 ? 1.449 -0.250 16.061 1.00 94.56 367 TYR A CA 1
ATOM 2806 C C . TYR A 1 367 ? 0.626 0.677 16.969 1.00 94.56 367 TYR A C 1
ATOM 2808 O O . TYR A 1 367 ? 1.098 1.771 17.297 1.00 94.56 367 TYR A O 1
ATOM 2816 N N . PRO A 1 368 ? -0.609 0.288 17.345 1.00 92.56 368 PRO A N 1
ATOM 2817 C CA . PRO A 1 368 ? -1.406 1.053 18.293 1.00 92.56 368 PRO A CA 1
ATOM 2818 C C . PRO A 1 368 ? -0.830 0.930 19.707 1.00 92.56 368 PRO A C 1
ATOM 2820 O O . PRO A 1 368 ? -0.375 -0.133 20.131 1.00 92.56 368 PRO A O 1
ATOM 2823 N N . GLY A 1 369 ? -0.864 2.029 20.449 1.00 87.94 369 GLY A N 1
ATOM 2824 C CA . GLY A 1 369 ? -0.469 2.108 21.846 1.00 87.94 369 GLY A CA 1
ATOM 2825 C C . GLY A 1 369 ? -1.492 2.897 22.653 1.00 87.94 369 GLY A C 1
ATOM 2826 O O . GLY A 1 369 ? -2.157 3.786 22.129 1.00 87.94 369 GLY A O 1
ATOM 2827 N N . TYR A 1 370 ? -1.598 2.574 23.937 1.00 87.06 370 TYR A N 1
ATOM 2828 C CA . TYR A 1 370 ? -2.425 3.303 24.892 1.00 87.06 370 TYR A CA 1
ATOM 2829 C C . TYR A 1 370 ? -1.536 3.855 26.000 1.00 87.06 370 TYR A C 1
ATOM 2831 O O . TYR A 1 370 ? -0.809 3.102 26.653 1.00 87.06 370 TYR A O 1
ATOM 2839 N N . ASP A 1 371 ? -1.587 5.165 26.203 1.00 85.44 371 ASP A N 1
ATOM 2840 C CA . ASP A 1 371 ? -0.922 5.821 27.318 1.00 85.44 371 ASP A CA 1
ATOM 2841 C C . ASP A 1 371 ? -1.897 5.929 28.492 1.00 85.44 371 ASP A C 1
ATOM 2843 O O . ASP A 1 371 ? -2.815 6.749 28.493 1.00 85.44 371 ASP A O 1
ATOM 2847 N N . SER A 1 372 ? -1.684 5.110 29.523 1.00 84.00 372 SER A N 1
ATOM 2848 C CA . SER A 1 372 ? -2.512 5.115 30.731 1.00 84.00 372 SER A CA 1
ATOM 2849 C C . SER A 1 372 ? -2.379 6.389 31.566 1.00 84.00 372 SER A C 1
ATOM 2851 O O . SER A 1 372 ? -3.253 6.652 32.386 1.00 84.00 372 SER A O 1
ATOM 2853 N N . GLY A 1 373 ? -1.292 7.152 31.404 1.00 83.62 373 GLY A N 1
ATOM 2854 C CA . GLY A 1 373 ? -1.085 8.410 32.120 1.00 83.62 373 GLY A CA 1
ATOM 2855 C C . GLY A 1 373 ? -1.947 9.542 31.566 1.00 83.62 373 GLY A C 1
ATOM 2856 O O . GLY A 1 373 ? -2.469 10.346 32.334 1.00 83.62 373 GLY A O 1
ATOM 2857 N N . THR A 1 374 ? -2.129 9.582 30.243 1.00 83.00 374 THR A N 1
ATOM 2858 C CA . THR A 1 374 ? -2.956 10.595 29.563 1.00 83.00 374 THR A CA 1
ATOM 2859 C C . THR A 1 374 ? -4.346 10.094 29.169 1.00 83.00 374 THR A C 1
ATOM 2861 O O . THR A 1 374 ? -5.213 10.903 28.846 1.00 83.00 374 THR A O 1
ATOM 2864 N N . GLY A 1 375 ? -4.577 8.779 29.196 1.00 84.00 375 GLY A N 1
ATOM 2865 C CA . GLY A 1 375 ? -5.816 8.150 28.738 1.00 84.00 375 GLY A CA 1
ATOM 2866 C C . GLY A 1 375 ? -6.001 8.190 27.218 1.00 84.00 375 GLY A C 1
ATOM 2867 O O . GLY A 1 375 ? -7.131 8.108 26.739 1.00 84.00 375 GLY A O 1
ATOM 2868 N N . LYS A 1 376 ? -4.914 8.366 26.454 1.00 86.19 376 LYS A N 1
ATOM 2869 C CA . LYS A 1 376 ? -4.948 8.562 25.000 1.00 86.19 376 LYS A CA 1
ATOM 2870 C C . LYS A 1 376 ? -4.445 7.343 24.239 1.00 86.19 376 LYS A C 1
ATOM 2872 O O . LYS A 1 376 ? -3.484 6.688 24.646 1.00 86.19 376 LYS A O 1
ATOM 2877 N N . PHE A 1 377 ? -5.054 7.099 23.082 1.00 89.62 377 PHE A N 1
ATOM 2878 C CA . PHE A 1 377 ? -4.498 6.195 22.083 1.00 89.62 377 PHE A CA 1
ATOM 2879 C C . PHE A 1 377 ? -3.546 6.937 21.149 1.00 89.62 377 PHE A C 1
ATOM 2881 O O . PHE A 1 377 ? -3.757 8.097 20.792 1.00 89.62 377 PHE A O 1
ATOM 2888 N N . TYR A 1 378 ? -2.516 6.222 20.726 1.00 93.50 378 TYR A N 1
ATOM 2889 C CA . TYR A 1 378 ? -1.567 6.654 19.717 1.00 93.50 378 TYR A CA 1
ATOM 2890 C C . TYR A 1 378 ? -1.364 5.535 18.711 1.00 93.50 378 TYR A C 1
ATOM 2892 O O . TYR A 1 378 ? -1.482 4.360 19.058 1.00 93.50 378 TYR A O 1
ATOM 2900 N N . VAL A 1 379 ? -1.000 5.878 17.481 1.00 95.81 379 VAL A N 1
ATOM 2901 C CA . VAL A 1 379 ? -0.614 4.880 16.480 1.00 95.81 379 VAL A CA 1
ATOM 2902 C C . VAL A 1 379 ? 0.760 5.233 15.936 1.00 95.81 379 VAL A C 1
ATOM 2904 O O . VAL A 1 379 ? 0.975 6.324 15.418 1.00 95.81 379 VAL A O 1
ATOM 2907 N N . TYR A 1 380 ? 1.706 4.306 16.056 1.00 97.56 380 TYR A N 1
ATOM 2908 C CA . TYR A 1 380 ? 2.989 4.405 15.370 1.00 97.56 380 TYR A CA 1
ATOM 2909 C C . TYR A 1 380 ? 2.814 3.968 13.918 1.00 97.56 380 TYR A C 1
ATOM 2911 O O . TYR A 1 380 ? 2.335 2.865 13.666 1.00 97.56 380 TYR A O 1
ATOM 2919 N N . LEU A 1 381 ? 3.226 4.816 12.982 1.00 98.38 381 LEU A N 1
ATOM 2920 C CA . LEU A 1 381 ? 3.222 4.575 11.545 1.00 98.38 381 LEU A CA 1
ATOM 2921 C C . LEU A 1 381 ? 4.668 4.537 11.056 1.00 98.38 381 LEU A C 1
ATOM 2923 O O . LEU A 1 381 ? 5.325 5.575 11.009 1.00 98.38 381 LEU A O 1
ATOM 2927 N N . ALA A 1 382 ? 5.159 3.360 10.675 1.00 98.50 382 ALA A N 1
ATOM 2928 C CA . ALA A 1 382 ? 6.494 3.198 10.107 1.00 98.50 382 ALA A CA 1
ATOM 2929 C C . ALA A 1 382 ? 6.425 3.010 8.586 1.00 98.50 382 ALA A C 1
ATOM 2931 O O . ALA A 1 382 ? 5.862 2.022 8.108 1.00 98.50 382 ALA A O 1
ATOM 2932 N N . LEU A 1 383 ? 6.990 3.946 7.825 1.00 98.31 383 LEU A N 1
ATOM 2933 C CA . LEU A 1 383 ? 6.926 3.969 6.363 1.00 98.31 383 LEU A CA 1
ATOM 2934 C C . LEU A 1 383 ? 8.101 4.728 5.750 1.00 98.31 383 LEU A C 1
ATOM 2936 O O . LEU A 1 383 ? 8.637 5.669 6.332 1.00 98.31 383 LEU A O 1
ATOM 2940 N N . GLY A 1 384 ? 8.488 4.326 4.544 1.00 97.38 384 GLY A N 1
ATOM 2941 C CA . GLY A 1 384 ? 9.611 4.915 3.830 1.00 97.38 384 GLY A CA 1
ATOM 2942 C C . GLY A 1 384 ? 9.215 5.503 2.489 1.00 97.38 384 GLY A C 1
ATOM 2943 O O . GLY A 1 384 ? 8.248 5.079 1.857 1.00 97.38 384 GLY A O 1
ATOM 2944 N N . THR A 1 385 ? 9.995 6.486 2.059 1.00 96.50 385 THR A N 1
ATOM 2945 C CA . THR A 1 385 ? 9.812 7.164 0.775 1.00 96.50 385 THR A CA 1
ATOM 2946 C C . THR A 1 385 ? 10.659 6.526 -0.319 1.00 96.50 385 THR A C 1
ATOM 2948 O O . THR A 1 385 ? 11.737 5.972 -0.061 1.00 96.50 385 THR A O 1
ATOM 2951 N N . GLY A 1 386 ? 10.136 6.563 -1.540 1.00 94.06 386 GLY A N 1
ATOM 2952 C CA . GLY A 1 386 ? 10.753 5.958 -2.712 1.00 94.06 386 GLY A CA 1
ATOM 2953 C C . GLY A 1 386 ? 9.770 5.797 -3.866 1.00 94.06 386 GLY A C 1
ATOM 2954 O O . GLY A 1 386 ? 8.565 5.952 -3.698 1.00 94.06 386 GLY A O 1
ATOM 2955 N N . ASP A 1 387 ? 10.293 5.448 -5.034 1.00 91.44 387 ASP A N 1
ATOM 2956 C CA . ASP A 1 387 ? 9.553 5.165 -6.255 1.00 91.44 387 ASP A CA 1
ATOM 2957 C C . ASP A 1 387 ? 10.146 3.912 -6.909 1.00 91.44 387 ASP A C 1
ATOM 2959 O O . ASP A 1 387 ? 11.048 3.963 -7.745 1.00 91.44 387 ASP A O 1
ATOM 2963 N N . ARG A 1 388 ? 9.635 2.747 -6.498 1.00 90.19 388 ARG A N 1
ATOM 2964 C CA . ARG A 1 388 ? 10.072 1.437 -7.007 1.00 90.19 388 ARG A CA 1
ATOM 2965 C C . ARG A 1 388 ? 9.972 1.319 -8.531 1.00 90.19 388 ARG A C 1
ATOM 2967 O O . ARG A 1 388 ? 10.666 0.488 -9.112 1.00 90.19 388 ARG A O 1
ATOM 2974 N N . GLU A 1 389 ? 9.116 2.109 -9.169 1.00 88.44 389 GLU A N 1
ATOM 2975 C CA . GLU A 1 389 ? 8.894 2.075 -10.618 1.00 88.44 389 GLU A CA 1
ATOM 2976 C C . GLU A 1 389 ? 9.981 2.828 -11.385 1.00 88.44 389 GLU A C 1
ATOM 2978 O O . GLU A 1 389 ? 10.131 2.673 -12.596 1.00 88.44 389 GLU A O 1
ATOM 2983 N N . GLN A 1 390 ? 10.797 3.578 -10.651 1.00 88.44 390 GLN A N 1
ATOM 2984 C CA . GLN A 1 390 ? 11.965 4.292 -11.118 1.00 88.44 390 GLN A CA 1
ATOM 2985 C C . GLN A 1 390 ? 13.184 3.797 -10.304 1.00 88.44 390 GLN A C 1
ATOM 2987 O O . GLN A 1 390 ? 13.604 4.463 -9.366 1.00 88.44 390 GLN A O 1
ATOM 2992 N N . PRO A 1 391 ? 13.738 2.591 -10.554 1.00 87.75 391 PRO A N 1
ATOM 2993 C CA . PRO A 1 391 ? 14.886 2.084 -9.795 1.00 87.75 391 PRO A CA 1
ATOM 2994 C C . PRO A 1 391 ? 16.240 2.311 -10.488 1.00 87.75 391 PRO A C 1
ATOM 2996 O O . PRO A 1 391 ? 17.277 1.952 -9.933 1.00 87.75 391 PRO A O 1
ATOM 2999 N N . LEU A 1 392 ? 16.266 2.836 -11.719 1.00 87.19 392 LEU A N 1
ATOM 3000 C CA . LEU A 1 392 ? 17.480 2.890 -12.543 1.00 87.19 392 LEU A CA 1
ATOM 3001 C C . LEU A 1 392 ? 18.295 4.176 -12.344 1.00 87.19 392 LEU A C 1
ATOM 3003 O O . LEU A 1 392 ? 17.789 5.221 -11.948 1.00 87.19 392 LEU A O 1
ATOM 3007 N N . LEU A 1 393 ? 19.578 4.130 -12.725 1.00 89.12 393 LEU A N 1
ATOM 3008 C CA . LEU A 1 393 ? 20.492 5.285 -12.672 1.00 89.12 393 LEU A CA 1
ATOM 3009 C C . LEU A 1 393 ? 20.012 6.483 -13.496 1.00 89.12 393 LEU A C 1
ATOM 3011 O O . LEU A 1 393 ? 20.324 7.623 -13.166 1.00 89.12 393 LEU A O 1
ATOM 3015 N N . THR A 1 394 ? 19.280 6.221 -14.578 1.00 87.62 394 THR A N 1
ATOM 3016 C CA . THR A 1 394 ? 18.711 7.227 -15.485 1.00 87.62 394 THR A CA 1
ATOM 3017 C C . THR A 1 394 ? 17.386 7.799 -14.988 1.00 87.62 394 THR A C 1
ATOM 3019 O O . THR A 1 394 ? 16.805 8.654 -15.649 1.00 87.62 394 THR A O 1
ATOM 3022 N N . GLN A 1 395 ? 16.900 7.332 -13.842 1.00 87.81 395 GLN A N 1
ATOM 3023 C CA . GLN A 1 395 ? 15.584 7.636 -13.307 1.00 87.81 395 GLN A CA 1
ATOM 3024 C C . GLN A 1 395 ? 15.692 8.265 -11.913 1.00 87.81 395 GLN A C 1
ATOM 3026 O O . GLN A 1 395 ? 16.779 8.402 -11.348 1.00 87.81 395 GLN A O 1
ATOM 3031 N N . TYR A 1 396 ? 14.556 8.668 -11.345 1.00 86.06 396 TYR A N 1
ATOM 3032 C CA . TYR A 1 396 ? 14.453 8.918 -9.906 1.00 86.06 396 TYR A CA 1
ATOM 3033 C C . TYR A 1 396 ? 14.972 7.703 -9.106 1.00 86.06 396 TYR A C 1
ATOM 3035 O O . TYR A 1 396 ? 15.014 6.611 -9.646 1.00 86.06 396 TYR A O 1
ATOM 3043 N N . PRO A 1 397 ? 15.413 7.860 -7.848 1.00 89.56 397 PRO A N 1
ATOM 3044 C CA . PRO A 1 397 ? 15.883 9.094 -7.228 1.00 89.56 397 PRO A CA 1
ATOM 3045 C C . PRO A 1 397 ? 17.344 9.376 -7.610 1.00 89.56 397 PRO A C 1
ATOM 3047 O O . PRO A 1 397 ? 17.969 10.261 -7.033 1.00 89.56 397 PRO A O 1
ATOM 3050 N N . TYR A 1 398 ? 17.937 8.598 -8.524 1.00 90.19 398 TYR A N 1
ATOM 3051 C CA . TYR A 1 398 ? 19.341 8.748 -8.880 1.00 90.19 398 TYR A CA 1
ATOM 3052 C C . TYR A 1 398 ? 19.544 9.944 -9.814 1.00 90.19 398 TYR A C 1
ATOM 3054 O O . TYR A 1 398 ? 20.139 10.924 -9.383 1.00 90.19 398 TYR A O 1
ATOM 3062 N N . ALA A 1 399 ? 19.037 9.925 -11.049 1.00 88.81 399 ALA A N 1
ATOM 3063 C CA . ALA A 1 399 ? 19.206 10.995 -12.039 1.00 88.81 399 ALA A CA 1
ATOM 3064 C C . ALA A 1 399 ? 18.580 12.323 -11.600 1.00 88.81 399 ALA A C 1
ATOM 3066 O O . ALA A 1 399 ? 19.236 13.359 -11.690 1.00 88.81 399 ALA A O 1
ATOM 3067 N N . THR A 1 400 ? 17.348 12.287 -11.083 1.00 86.69 400 THR A N 1
ATOM 3068 C CA . THR A 1 400 ? 16.717 13.414 -10.379 1.00 86.69 400 THR A CA 1
ATOM 3069 C C . THR A 1 400 ? 16.945 13.208 -8.880 1.00 86.69 400 THR A C 1
ATOM 3071 O O . THR A 1 400 ? 16.200 12.431 -8.281 1.00 86.69 400 THR A O 1
ATOM 3074 N N . PRO A 1 401 ? 17.990 13.821 -8.285 1.00 87.81 401 PRO A N 1
ATOM 3075 C CA . PRO A 1 401 ? 18.402 13.512 -6.924 1.00 87.81 401 PRO A CA 1
ATOM 3076 C C . PRO A 1 401 ? 17.330 13.912 -5.922 1.00 87.81 401 PRO A C 1
ATOM 3078 O O . PRO A 1 401 ? 17.133 15.095 -5.661 1.00 87.81 401 PRO A O 1
ATOM 3081 N N . ILE A 1 402 ? 16.690 12.906 -5.336 1.00 90.62 402 ILE A N 1
ATOM 3082 C CA . ILE A 1 402 ? 15.789 13.055 -4.199 1.00 90.62 402 ILE A CA 1
ATOM 3083 C C . ILE A 1 402 ? 16.377 12.279 -3.027 1.00 90.62 402 ILE A C 1
ATOM 3085 O O . ILE A 1 402 ? 16.698 11.096 -3.142 1.00 90.62 402 ILE A O 1
ATOM 3089 N N . LEU A 1 403 ? 16.528 12.957 -1.891 1.00 93.94 403 LEU A N 1
ATOM 3090 C CA . LEU A 1 403 ? 16.962 12.321 -0.657 1.00 93.94 403 LEU A CA 1
ATOM 3091 C C . LEU A 1 403 ? 15.768 11.650 0.014 1.00 93.94 403 LEU A C 1
ATOM 3093 O O . LEU A 1 403 ? 14.991 12.316 0.700 1.00 93.94 403 LEU A O 1
ATOM 3097 N N . ASN A 1 404 ? 15.612 10.346 -0.195 1.00 95.94 404 ASN A N 1
ATOM 3098 C CA . ASN A 1 404 ? 14.574 9.585 0.487 1.00 95.94 404 ASN A CA 1
ATOM 3099 C C . ASN A 1 404 ? 14.885 9.408 1.969 1.00 95.94 404 ASN A C 1
ATOM 3101 O O . ASN A 1 404 ? 16.030 9.459 2.411 1.00 95.94 404 ASN A O 1
ATOM 3105 N N . ARG A 1 405 ? 13.816 9.201 2.722 1.00 97.06 405 ARG A N 1
ATOM 3106 C CA . ARG A 1 405 ? 13.785 9.054 4.170 1.00 97.06 405 ARG A CA 1
ATOM 3107 C C . ARG A 1 405 ? 12.926 7.869 4.570 1.00 97.06 405 ARG A C 1
ATOM 3109 O O . ARG A 1 405 ? 11.936 7.557 3.898 1.00 97.06 405 ARG A O 1
ATOM 3116 N N . PHE A 1 406 ? 13.290 7.260 5.688 1.00 98.44 406 PHE A N 1
ATOM 3117 C CA . PHE A 1 406 ? 12.404 6.386 6.445 1.00 98.44 406 PHE A CA 1
ATOM 3118 C C . PHE A 1 406 ? 11.860 7.147 7.653 1.00 98.44 406 PHE A C 1
ATOM 3120 O O . PHE A 1 406 ? 12.626 7.834 8.330 1.00 98.44 406 PHE A O 1
ATOM 3127 N N . TYR A 1 407 ? 10.562 7.026 7.917 1.00 98.56 407 TYR A N 1
ATOM 3128 C CA . TYR A 1 407 ? 9.860 7.737 8.980 1.00 98.56 407 TYR A CA 1
ATOM 3129 C C . TYR A 1 407 ? 9.203 6.751 9.942 1.00 98.56 407 TYR A C 1
ATOM 3131 O O . TYR A 1 407 ? 8.648 5.731 9.529 1.00 98.56 407 TYR A O 1
ATOM 3139 N N . VAL A 1 408 ? 9.196 7.113 11.221 1.00 98.50 408 VAL A N 1
ATOM 3140 C CA . VAL A 1 408 ? 8.234 6.617 12.203 1.00 98.50 408 VAL A CA 1
ATOM 3141 C C . VAL A 1 408 ? 7.486 7.817 12.754 1.00 98.50 408 VAL A C 1
ATOM 3143 O O . VAL A 1 408 ? 8.064 8.633 13.467 1.00 98.50 408 VAL A O 1
ATOM 3146 N N . PHE A 1 409 ? 6.209 7.929 12.408 1.00 97.94 409 PHE A N 1
ATOM 3147 C CA . PHE A 1 409 ? 5.309 8.979 12.874 1.00 97.94 409 PHE A CA 1
ATOM 3148 C C . PHE A 1 409 ? 4.427 8.452 14.010 1.00 97.94 409 PHE A C 1
ATOM 3150 O O . PHE A 1 409 ? 3.964 7.316 13.951 1.00 97.94 409 PHE A O 1
ATOM 3157 N N . VAL A 1 410 ? 4.204 9.257 15.045 1.00 96.75 410 VAL A N 1
ATOM 3158 C CA . VAL A 1 410 ? 3.331 8.943 16.179 1.00 96.75 410 VAL A CA 1
ATOM 3159 C C . VAL A 1 410 ? 2.078 9.792 16.058 1.00 96.75 410 VAL A C 1
ATOM 3161 O O . VAL A 1 410 ? 2.090 10.989 16.344 1.00 96.75 410 VAL A O 1
ATOM 3164 N N . ASP A 1 411 ? 0.996 9.158 15.633 1.00 96.00 411 ASP A N 1
ATOM 3165 C CA . ASP A 1 411 ? -0.296 9.800 15.480 1.00 96.00 411 ASP A CA 1
ATOM 3166 C C . ASP A 1 411 ? -1.027 9.884 16.828 1.00 96.00 411 ASP A C 1
ATOM 3168 O O . ASP A 1 411 ? -1.332 8.852 17.424 1.00 96.00 411 ASP A O 1
ATOM 3172 N N . ASP A 1 412 ? -1.316 11.100 17.309 1.00 93.38 412 ASP A N 1
ATOM 3173 C CA . ASP A 1 412 ? -2.302 11.329 18.374 1.00 93.38 412 ASP A CA 1
ATOM 3174 C C . ASP A 1 412 ? -3.692 11.306 17.733 1.00 93.38 412 ASP A C 1
ATOM 3176 O O . ASP A 1 412 ? -4.054 12.211 16.971 1.00 93.38 412 ASP A O 1
ATOM 3180 N N . ILE A 1 413 ? -4.493 10.289 18.062 1.00 91.44 413 ILE A N 1
ATOM 3181 C CA . ILE A 1 413 ? -5.802 10.084 17.428 1.00 91.44 413 ILE A CA 1
ATOM 3182 C C . ILE A 1 413 ? -6.790 11.231 17.692 1.00 91.44 413 ILE A C 1
ATOM 3184 O O . ILE A 1 413 ? -7.782 11.378 16.981 1.00 91.44 413 ILE A O 1
ATOM 3188 N N . THR A 1 414 ? -6.522 12.064 18.701 1.00 89.69 414 THR A N 1
ATOM 3189 C CA . THR A 1 414 ? -7.345 13.231 19.042 1.00 89.69 414 THR A CA 1
ATOM 3190 C C . THR A 1 414 ? -6.941 14.483 18.263 1.00 89.69 414 THR A C 1
ATOM 3192 O O . THR A 1 414 ? -7.724 15.427 18.166 1.00 89.69 414 THR A O 1
ATOM 3195 N N . SER A 1 415 ? -5.740 14.498 17.679 1.00 91.19 415 SER A N 1
ATOM 3196 C CA . SER A 1 415 ? -5.234 15.620 16.891 1.00 91.19 415 SER A CA 1
ATOM 3197 C C . SER A 1 415 ? -5.776 15.589 15.466 1.00 91.19 415 SER A C 1
ATOM 3199 O O . SER A 1 415 ? -5.811 14.542 14.822 1.00 91.19 415 SER A O 1
ATOM 3201 N N . THR A 1 416 ? -6.144 16.757 14.946 1.00 90.69 416 THR A N 1
ATOM 3202 C CA . THR A 1 416 ? -6.437 16.978 13.520 1.00 90.69 416 THR A CA 1
ATOM 3203 C C . THR A 1 416 ? -5.388 17.864 12.847 1.00 90.69 416 THR A C 1
ATOM 3205 O O . THR A 1 416 ? -5.570 18.272 11.701 1.00 90.69 416 THR A O 1
ATOM 3208 N N . ALA A 1 417 ? -4.318 18.223 13.562 1.00 93.69 417 ALA A N 1
ATOM 3209 C CA . ALA A 1 417 ? -3.256 19.063 13.030 1.00 93.69 417 ALA A CA 1
ATOM 3210 C C . ALA A 1 417 ? -2.384 18.265 12.055 1.00 93.69 417 ALA A C 1
ATOM 3212 O O . ALA A 1 417 ? -1.967 17.149 12.361 1.00 93.69 417 ALA A O 1
ATOM 3213 N N . LYS A 1 418 ? -2.072 18.865 10.902 1.00 95.00 418 LYS A N 1
ATOM 3214 C CA . LYS A 1 418 ? -1.123 18.297 9.944 1.00 95.00 418 LYS A CA 1
ATOM 3215 C C . LYS A 1 418 ? 0.303 18.472 10.472 1.00 95.00 418 LYS A C 1
ATOM 3217 O O . LYS A 1 418 ? 0.791 19.598 10.537 1.00 95.00 418 LYS A O 1
ATOM 3222 N N . ALA A 1 419 ? 0.974 17.369 10.784 1.00 95.81 419 ALA A N 1
ATOM 3223 C CA . ALA A 1 419 ? 2.396 17.360 11.106 1.00 95.81 419 ALA A CA 1
ATOM 3224 C C . ALA A 1 419 ? 3.266 17.517 9.846 1.00 95.81 419 ALA A C 1
ATOM 3226 O O . ALA A 1 419 ? 2.960 16.959 8.788 1.00 95.81 419 ALA A O 1
ATOM 3227 N N . ASP A 1 420 ? 4.374 18.245 9.974 1.00 96.25 420 ASP A N 1
ATOM 3228 C CA . ASP A 1 420 ? 5.453 18.228 8.987 1.00 96.25 420 ASP A CA 1
ATOM 3229 C C . ASP A 1 420 ? 6.435 17.104 9.341 1.00 96.25 420 ASP A C 1
ATOM 3231 O O . ASP A 1 420 ? 7.079 17.128 10.390 1.00 96.25 420 ASP A O 1
ATOM 3235 N N . LEU A 1 421 ? 6.533 16.098 8.470 1.00 97.00 421 LEU A N 1
ATOM 3236 C CA . LEU A 1 421 ? 7.424 14.953 8.670 1.00 97.00 421 LEU A CA 1
ATOM 3237 C C . LEU A 1 421 ? 8.908 15.321 8.524 1.00 97.00 421 LEU A C 1
ATOM 3239 O O . LEU A 1 421 ? 9.765 14.571 8.989 1.00 97.00 421 LEU A O 1
ATOM 3243 N N . ASP A 1 422 ? 9.218 16.442 7.872 1.00 95.31 422 ASP A N 1
ATOM 3244 C CA . ASP A 1 422 ? 10.582 16.889 7.599 1.00 95.31 422 ASP A CA 1
ATOM 3245 C C . ASP A 1 422 ? 11.095 17.949 8.588 1.00 95.31 422 ASP A C 1
ATOM 3247 O O . ASP A 1 422 ? 12.284 18.283 8.548 1.00 95.31 422 ASP A O 1
ATOM 3251 N N . ASP A 1 423 ? 10.239 18.438 9.488 1.00 95.06 423 ASP A N 1
ATOM 3252 C CA . ASP A 1 423 ? 10.591 19.404 10.528 1.00 95.06 423 ASP A CA 1
ATOM 3253 C C . ASP A 1 423 ? 11.369 18.731 11.670 1.00 95.06 423 ASP A C 1
ATOM 3255 O O . ASP A 1 423 ? 10.808 18.015 12.501 1.00 95.06 423 ASP A O 1
ATOM 3259 N N . SER A 1 424 ? 12.676 18.994 11.755 1.00 93.50 424 SER A N 1
ATOM 3260 C CA . SER A 1 424 ? 13.560 18.456 12.800 1.00 93.50 424 SER A CA 1
ATOM 3261 C C . SER A 1 424 ? 13.315 19.040 14.203 1.00 93.50 424 SER A C 1
ATOM 3263 O O . SER A 1 424 ? 13.891 18.574 15.194 1.00 93.50 424 SER A O 1
ATOM 3265 N N . THR A 1 425 ? 12.444 20.045 14.332 1.00 94.06 425 THR A N 1
ATOM 3266 C CA . THR A 1 425 ? 11.989 20.541 15.635 1.00 94.06 425 THR A CA 1
ATOM 3267 C C . THR A 1 425 ? 10.846 19.685 16.187 1.00 94.06 425 THR A C 1
ATOM 3269 O O . THR A 1 425 ? 10.876 19.341 17.372 1.00 94.06 425 THR A O 1
ATOM 3272 N N . ALA A 1 426 ? 9.919 19.240 15.334 1.00 93.75 426 ALA A N 1
ATOM 3273 C CA . ALA A 1 426 ? 8.800 18.363 15.690 1.00 93.75 426 ALA A CA 1
ATOM 3274 C C . ALA A 1 426 ? 9.152 16.864 15.624 1.00 93.75 426 ALA A C 1
ATOM 3276 O O . ALA A 1 426 ? 8.663 16.065 16.426 1.00 93.75 426 ALA A O 1
ATOM 3277 N N . MET A 1 427 ? 10.041 16.476 14.712 1.00 96.88 427 MET A N 1
ATOM 3278 C CA . MET A 1 427 ? 10.535 15.112 14.515 1.00 96.88 427 MET A CA 1
ATOM 3279 C C . MET A 1 427 ? 11.980 14.993 15.007 1.00 96.88 427 MET A C 1
ATOM 3281 O O . MET A 1 427 ? 12.754 15.944 14.932 1.00 96.88 427 MET A O 1
ATOM 3285 N N . SER A 1 428 ? 12.381 13.832 15.523 1.00 97.94 428 SER A N 1
ATOM 3286 C CA . SER A 1 428 ? 13.799 13.572 15.814 1.00 97.94 428 SER A CA 1
ATOM 3287 C C . SER A 1 428 ? 14.540 13.147 14.544 1.00 97.94 428 SER A C 1
ATOM 3289 O O . SER A 1 428 ? 14.160 12.168 13.904 1.00 97.94 428 SER A O 1
ATOM 3291 N N . ASP A 1 429 ? 15.619 13.847 14.199 1.00 97.50 429 ASP A N 1
ATOM 3292 C CA . ASP A 1 429 ? 16.522 13.433 13.122 1.00 97.50 429 ASP A CA 1
ATOM 3293 C C . ASP A 1 429 ? 17.500 12.367 13.639 1.00 97.50 429 ASP A C 1
ATOM 3295 O O . ASP A 1 429 ? 18.409 12.647 14.424 1.00 97.50 429 ASP A O 1
ATOM 3299 N N . PHE A 1 430 ? 17.298 11.124 13.205 1.00 97.81 430 PHE A N 1
ATOM 3300 C CA . PHE A 1 430 ? 18.159 9.982 13.501 1.00 97.81 430 PHE A CA 1
ATOM 3301 C C . PHE A 1 430 ? 18.943 9.510 12.274 1.00 97.81 430 PHE A C 1
ATOM 3303 O O . PHE A 1 430 ? 19.305 8.333 12.180 1.00 97.81 430 PHE A O 1
ATOM 3310 N N . THR A 1 431 ? 19.253 10.418 11.348 1.00 97.12 431 THR A N 1
ATOM 3311 C CA . THR A 1 431 ? 20.137 10.148 10.206 1.00 97.12 431 THR A CA 1
ATOM 3312 C C . THR A 1 431 ? 21.494 9.617 10.667 1.00 97.12 431 THR A C 1
ATOM 3314 O O . THR A 1 431 ? 21.951 8.573 10.197 1.00 97.12 431 THR A O 1
ATOM 3317 N N . ALA A 1 432 ? 22.107 10.262 11.663 1.00 95.50 432 ALA A N 1
ATOM 3318 C CA . ALA A 1 432 ? 23.286 9.719 12.330 1.00 95.50 432 ALA A CA 1
ATOM 3319 C C . ALA A 1 432 ? 22.937 8.455 13.136 1.00 95.50 432 ALA A C 1
ATOM 3321 O O . ALA A 1 432 ? 21.837 8.326 13.681 1.00 95.50 432 ALA A O 1
ATOM 3322 N N . ALA A 1 433 ? 23.885 7.518 13.227 1.00 92.06 433 ALA A N 1
ATOM 3323 C CA . ALA A 1 433 ? 23.714 6.290 13.999 1.00 92.06 433 ALA A CA 1
ATOM 3324 C C . ALA A 1 433 ? 23.385 6.589 15.475 1.00 92.06 433 ALA A C 1
ATOM 3326 O O . ALA A 1 433 ? 24.069 7.373 16.129 1.00 92.06 433 ALA A O 1
ATOM 3327 N N . THR A 1 434 ? 22.345 5.943 16.004 1.00 97.00 434 THR A N 1
ATOM 3328 C CA . THR A 1 434 ? 21.883 6.080 17.393 1.00 97.00 434 THR A CA 1
ATOM 3329 C C . THR A 1 434 ? 22.211 4.833 18.206 1.00 97.00 434 THR A C 1
ATOM 3331 O O . THR A 1 434 ? 22.390 3.735 17.671 1.00 97.00 434 THR A O 1
ATOM 3334 N N . SER A 1 435 ? 22.268 4.983 19.527 1.00 95.56 435 SER A N 1
ATOM 3335 C CA . SER A 1 435 ? 22.632 3.913 20.460 1.00 95.56 435 SER A CA 1
ATOM 3336 C C . SER A 1 435 ? 21.498 3.604 21.437 1.00 95.56 435 SER A C 1
ATOM 3338 O O . SER A 1 435 ? 20.455 4.259 21.444 1.00 95.56 435 SER A O 1
ATOM 3340 N N . CYS A 1 436 ? 21.721 2.635 22.326 1.00 95.44 436 CYS A N 1
ATOM 3341 C CA . CYS A 1 436 ? 20.812 2.357 23.436 1.00 95.44 436 CYS A CA 1
ATOM 3342 C C . CYS A 1 436 ? 20.574 3.566 24.361 1.00 95.44 436 CYS A C 1
ATOM 3344 O O . CYS A 1 436 ? 19.528 3.629 25.002 1.00 95.44 436 CYS A O 1
ATOM 3346 N N . ASN A 1 437 ? 21.511 4.522 24.409 1.00 95.88 437 ASN A N 1
ATOM 3347 C CA . ASN A 1 437 ? 21.421 5.717 25.254 1.00 95.88 437 ASN A CA 1
ATOM 3348 C C . ASN A 1 437 ? 20.695 6.882 24.570 1.00 95.88 437 ASN A C 1
ATOM 3350 O O . ASN A 1 437 ? 20.413 7.890 25.213 1.00 95.88 437 ASN A O 1
ATOM 3354 N N . THR A 1 438 ? 20.405 6.775 23.271 1.00 96.62 438 THR A N 1
ATOM 3355 C CA . THR A 1 438 ? 19.642 7.802 22.563 1.00 96.62 438 THR A CA 1
ATOM 3356 C C . THR A 1 438 ? 18.215 7.843 23.101 1.00 96.62 438 THR A C 1
ATOM 3358 O O . THR A 1 438 ? 17.539 6.808 23.154 1.00 96.62 438 THR A O 1
ATOM 3361 N N . SER A 1 439 ? 17.759 9.045 23.464 1.00 95.38 439 SER A N 1
ATOM 3362 C CA . SER A 1 439 ? 16.403 9.298 23.951 1.00 95.38 439 SER A CA 1
ATOM 3363 C C . SER A 1 439 ? 15.348 8.709 23.020 1.00 95.38 439 SER A C 1
ATOM 3365 O O . SER A 1 439 ? 15.420 8.834 21.797 1.00 95.38 439 SER A O 1
ATOM 3367 N N . ARG A 1 440 ? 14.360 8.054 23.625 1.00 95.06 440 ARG A N 1
ATOM 3368 C CA . ARG A 1 440 ? 13.254 7.405 22.921 1.00 95.06 440 ARG A CA 1
ATOM 3369 C C . ARG A 1 440 ? 12.167 8.420 22.589 1.00 95.06 440 ARG A C 1
ATOM 3371 O O . ARG A 1 440 ? 11.836 9.260 23.420 1.00 95.06 440 ARG A O 1
ATOM 3378 N N . VAL A 1 441 ? 11.580 8.284 21.406 1.00 94.44 441 VAL A N 1
ATOM 3379 C CA . VAL A 1 441 ? 10.371 8.992 20.992 1.00 94.44 441 VAL A CA 1
ATOM 3380 C C . VAL A 1 441 ? 9.162 8.213 21.499 1.00 94.44 441 VAL A C 1
ATOM 3382 O O . VAL A 1 441 ? 8.778 7.172 20.959 1.00 94.44 441 VAL A O 1
ATOM 3385 N N . LEU A 1 442 ? 8.606 8.706 22.598 1.00 91.19 442 LEU A N 1
ATOM 3386 C CA . LEU A 1 442 ? 7.421 8.169 23.257 1.00 91.19 442 LEU A CA 1
ATOM 3387 C C . LEU A 1 442 ? 6.266 9.158 23.085 1.00 91.19 442 LEU A C 1
ATOM 3389 O O . LEU A 1 442 ? 6.519 10.356 22.922 1.00 91.19 442 LEU A O 1
ATOM 3393 N N . PRO A 1 443 ? 5.004 8.713 23.178 1.00 86.50 443 PRO A N 1
ATOM 3394 C CA . PRO A 1 443 ? 3.895 9.645 23.244 1.00 86.50 443 PRO A CA 1
ATOM 3395 C C . PRO A 1 443 ? 4.099 10.614 24.415 1.00 86.50 443 PRO A C 1
ATOM 3397 O O . PRO A 1 443 ? 4.550 10.221 25.490 1.00 86.50 443 PRO A O 1
ATOM 3400 N N . GLY A 1 444 ? 3.856 11.902 24.175 1.00 82.31 444 GLY A N 1
ATOM 3401 C CA . GLY A 1 444 ? 4.097 12.955 25.164 1.00 82.31 444 GLY A CA 1
ATOM 3402 C C . GLY A 1 444 ? 5.552 13.432 25.288 1.00 82.31 444 GLY A C 1
ATOM 3403 O O . GLY A 1 444 ? 5.795 14.391 26.013 1.00 82.31 444 GLY A O 1
ATOM 3404 N N . SER A 1 445 ? 6.522 12.876 24.546 1.00 87.50 445 SER A N 1
ATOM 3405 C CA . SER A 1 445 ? 7.926 13.336 24.591 1.00 87.50 445 SER A CA 1
ATOM 3406 C C . SER A 1 445 ? 8.176 14.688 23.897 1.00 87.50 445 SER A C 1
ATOM 3408 O O . SER A 1 445 ? 9.327 15.051 23.659 1.00 87.50 445 SER A O 1
ATOM 3410 N N . GLY A 1 446 ? 7.119 15.394 23.482 1.00 88.50 446 GLY A N 1
ATOM 3411 C CA . GLY A 1 446 ? 7.199 16.616 22.673 1.00 88.50 446 GLY A CA 1
ATOM 3412 C C . GLY A 1 446 ? 7.663 16.392 21.228 1.00 88.50 446 GLY A C 1
ATOM 3413 O O . GLY A 1 446 ? 7.925 17.359 20.522 1.00 88.50 446 GLY A O 1
ATOM 3414 N N . LYS A 1 447 ? 7.780 15.132 20.790 1.00 93.94 447 LYS A N 1
ATOM 3415 C CA . LYS A 1 447 ? 8.147 14.752 19.422 1.00 93.94 447 LYS A CA 1
ATOM 3416 C C . LYS A 1 447 ? 7.014 13.958 18.788 1.00 93.94 447 LYS A C 1
ATOM 3418 O O . LYS A 1 447 ? 6.447 13.079 19.431 1.00 93.94 447 LYS A O 1
ATOM 3423 N N . SER A 1 448 ? 6.735 14.229 17.520 1.00 94.44 448 SER A N 1
ATOM 3424 C CA . SER A 1 448 ? 5.714 13.529 16.730 1.00 94.44 448 SER A CA 1
ATOM 3425 C C . SER A 1 448 ? 6.258 12.293 16.012 1.00 94.44 448 SER A C 1
ATOM 3427 O O . SER A 1 448 ? 5.552 11.681 15.219 1.00 94.44 448 SER A O 1
ATOM 3429 N N . GLY A 1 449 ? 7.513 11.917 16.261 1.00 97.25 449 GLY A N 1
ATOM 3430 C CA . GLY A 1 449 ? 8.160 10.811 15.571 1.00 97.25 449 GLY A CA 1
ATOM 3431 C C . GLY A 1 449 ? 9.655 11.017 15.372 1.00 97.25 449 GLY A C 1
ATOM 3432 O O . GLY A 1 449 ? 10.287 11.861 16.014 1.00 97.25 449 GLY A O 1
ATOM 3433 N N . TRP A 1 450 ? 10.219 10.230 14.464 1.00 98.38 450 TRP A N 1
ATOM 3434 C CA . TRP A 1 450 ? 11.587 10.372 13.986 1.00 98.38 450 TRP A CA 1
ATOM 3435 C C . TRP A 1 450 ? 11.706 10.034 12.502 1.00 98.38 450 TRP A C 1
ATOM 3437 O O . TRP A 1 450 ? 10.858 9.342 11.936 1.00 98.38 450 TRP A O 1
ATOM 3447 N N . PHE A 1 451 ? 12.779 10.509 11.879 1.00 98.12 451 PHE A N 1
ATOM 3448 C CA . PHE A 1 451 ? 13.159 10.119 10.526 1.00 98.12 451 PHE A CA 1
ATOM 3449 C C . PHE A 1 451 ? 14.648 9.785 10.440 1.00 98.12 451 PHE A C 1
ATOM 3451 O O . PHE A 1 451 ? 15.435 10.141 11.315 1.00 98.12 451 PHE A O 1
ATOM 3458 N N . MET A 1 452 ? 15.034 9.097 9.371 1.00 97.56 452 MET A N 1
ATOM 3459 C CA . MET A 1 452 ? 16.428 8.932 8.967 1.00 97.56 452 MET A CA 1
ATOM 3460 C C . MET A 1 452 ? 16.561 9.118 7.458 1.00 97.56 452 MET A C 1
ATOM 3462 O O . MET A 1 452 ? 15.766 8.567 6.691 1.00 97.56 452 MET A O 1
ATOM 3466 N N . ASP A 1 453 ? 17.573 9.870 7.033 1.00 97.25 453 ASP A N 1
ATOM 3467 C CA . ASP A 1 453 ? 17.940 9.978 5.624 1.00 97.25 453 ASP A CA 1
ATOM 3468 C C . ASP A 1 453 ? 18.531 8.658 5.097 1.00 97.25 453 ASP A C 1
ATOM 3470 O O . ASP A 1 453 ? 19.347 7.997 5.744 1.00 97.25 453 ASP A O 1
ATOM 3474 N N . LEU A 1 454 ? 18.141 8.284 3.878 1.00 96.69 454 LEU A N 1
ATOM 3475 C CA . LEU A 1 454 ? 18.675 7.142 3.137 1.00 96.69 454 LEU A CA 1
ATOM 3476 C C . LEU A 1 454 ? 19.825 7.609 2.230 1.00 96.69 454 LEU A C 1
ATOM 3478 O O . LEU A 1 454 ? 19.699 7.692 1.010 1.00 96.69 454 LEU A O 1
ATOM 3482 N N . ASN A 1 455 ? 20.943 7.995 2.845 1.00 94.94 455 ASN A N 1
ATOM 3483 C CA . ASN A 1 455 ? 22.161 8.441 2.151 1.00 94.94 455 ASN A CA 1
ATOM 3484 C C . ASN A 1 455 ? 23.452 7.802 2.677 1.00 94.94 455 ASN A C 1
ATOM 3486 O O . ASN A 1 455 ? 24.508 8.002 2.074 1.00 94.94 455 ASN A O 1
ATOM 3490 N N . ALA A 1 456 ? 23.380 7.025 3.762 1.00 94.88 456 ALA A N 1
ATOM 3491 C CA . ALA A 1 456 ? 24.545 6.432 4.418 1.00 94.88 456 ALA A CA 1
ATOM 3492 C C . ALA A 1 456 ? 25.408 5.583 3.468 1.00 94.88 456 ALA A C 1
ATOM 3494 O O . ALA A 1 456 ? 26.624 5.515 3.636 1.00 94.88 456 ALA A O 1
ATOM 3495 N N . TYR A 1 457 ? 24.795 4.970 2.450 1.00 92.94 457 TYR A N 1
ATOM 3496 C CA . TYR A 1 457 ? 25.479 4.113 1.478 1.00 92.94 457 TYR A CA 1
ATOM 3497 C C . TYR A 1 457 ? 25.591 4.738 0.084 1.00 92.94 457 TYR A C 1
ATOM 3499 O O . TYR A 1 457 ? 26.001 4.071 -0.862 1.00 92.94 457 TYR A O 1
ATOM 3507 N N . GLY A 1 458 ? 25.287 6.029 -0.055 1.00 92.38 458 GLY A N 1
ATOM 3508 C CA . GLY A 1 458 ? 25.440 6.793 -1.289 1.00 92.38 458 GLY A CA 1
ATOM 3509 C C . GLY A 1 458 ? 24.121 7.281 -1.884 1.00 92.38 458 GLY A C 1
ATOM 3510 O O . GLY A 1 458 ? 23.043 7.125 -1.319 1.00 92.38 458 GLY A O 1
ATOM 3511 N N . ARG A 1 459 ? 24.221 7.911 -3.057 1.00 92.19 459 ARG A N 1
ATOM 3512 C CA . ARG A 1 459 ? 23.092 8.562 -3.731 1.00 92.19 459 ARG A CA 1
ATOM 3513 C C . ARG A 1 459 ? 22.049 7.558 -4.217 1.00 92.19 459 ARG A C 1
ATOM 3515 O O . ARG A 1 459 ? 22.394 6.516 -4.771 1.00 92.19 459 ARG A O 1
ATOM 3522 N N . GLY A 1 460 ? 20.789 7.972 -4.119 1.00 92.75 460 GLY A N 1
ATOM 3523 C CA . GLY A 1 460 ? 19.667 7.340 -4.802 1.00 92.75 460 GLY A CA 1
ATOM 3524 C C . GLY A 1 460 ? 19.127 6.088 -4.113 1.00 92.75 460 GLY A C 1
ATOM 3525 O O . GLY A 1 460 ? 18.509 5.256 -4.772 1.00 92.75 460 GLY A O 1
ATOM 3526 N N . GLU A 1 461 ? 19.382 5.927 -2.816 1.00 96.06 461 GLU A N 1
ATOM 3527 C CA . GLU A 1 461 ? 18.725 4.888 -2.032 1.00 96.06 461 GLU A CA 1
ATOM 3528 C C . GLU A 1 461 ? 17.252 5.252 -1.801 1.00 96.06 461 GLU A C 1
ATOM 3530 O O . GLU A 1 461 ? 16.893 6.418 -1.624 1.00 96.06 461 GLU A O 1
ATOM 3535 N N . GLN A 1 462 ? 16.380 4.251 -1.860 1.00 95.00 462 GLN A N 1
ATOM 3536 C CA . GLN A 1 462 ? 14.938 4.416 -1.724 1.00 95.00 462 GLN A CA 1
ATOM 3537 C C . GLN A 1 462 ? 14.291 3.192 -1.102 1.00 95.00 462 GLN A C 1
ATOM 3539 O O . GLN A 1 462 ? 14.731 2.064 -1.323 1.00 95.00 462 GLN A O 1
ATOM 3544 N N . THR A 1 463 ? 13.207 3.412 -0.364 1.00 96.56 463 THR A N 1
ATOM 3545 C CA . THR A 1 463 ? 12.388 2.316 0.155 1.00 96.56 463 THR A CA 1
ATOM 3546 C C . THR A 1 463 ? 11.613 1.674 -0.990 1.00 96.56 463 THR A C 1
ATOM 3548 O O . THR A 1 463 ? 10.985 2.368 -1.787 1.00 96.56 463 THR A O 1
ATOM 3551 N N . VAL A 1 464 ? 11.650 0.343 -1.075 1.00 94.44 464 VAL A N 1
ATOM 3552 C CA . VAL A 1 464 ? 10.962 -0.429 -2.131 1.00 94.44 464 VAL A CA 1
ATOM 3553 C C . VAL A 1 464 ? 10.056 -1.523 -1.567 1.00 94.44 464 VAL A C 1
ATOM 3555 O O . VAL A 1 464 ? 9.644 -2.432 -2.288 1.00 94.44 464 VAL A O 1
ATOM 3558 N N . THR A 1 465 ? 9.755 -1.456 -0.271 1.00 93.88 465 THR A N 1
ATOM 3559 C CA . THR A 1 465 ? 8.908 -2.411 0.442 1.00 93.88 465 THR A CA 1
ATOM 3560 C C . THR A 1 465 ? 8.061 -1.729 1.514 1.00 93.88 465 THR A C 1
ATOM 3562 O O . THR A 1 465 ? 8.377 -0.628 1.962 1.00 93.88 465 THR A O 1
ATOM 3565 N N . SER A 1 466 ? 6.990 -2.394 1.959 1.00 95.00 466 SER A N 1
ATOM 3566 C CA . SER A 1 466 ? 6.357 -2.058 3.238 1.00 95.00 466 SER A CA 1
ATOM 3567 C C . SER A 1 466 ? 7.294 -2.401 4.394 1.00 95.00 466 SER A C 1
ATOM 3569 O O . SER A 1 466 ? 8.148 -3.277 4.268 1.00 95.00 466 SER A O 1
ATOM 3571 N N . ALA A 1 467 ? 7.121 -1.736 5.531 1.00 97.31 467 ALA A N 1
ATOM 3572 C CA . ALA A 1 467 ? 7.813 -2.111 6.757 1.00 97.31 467 ALA A CA 1
ATOM 3573 C C . ALA A 1 467 ? 7.042 -3.202 7.521 1.00 97.31 467 ALA A C 1
ATOM 3575 O O . ALA A 1 467 ? 5.883 -3.495 7.222 1.00 97.31 467 ALA A O 1
ATOM 3576 N N . VAL A 1 468 ? 7.668 -3.760 8.555 1.00 96.00 468 VAL A N 1
ATOM 3577 C CA . VAL A 1 468 ? 6.991 -4.505 9.622 1.00 96.00 468 VAL A CA 1
ATOM 3578 C C . VAL A 1 468 ? 7.483 -4.008 10.975 1.00 96.00 468 VAL A C 1
ATOM 3580 O O . VAL A 1 468 ? 8.678 -3.768 11.148 1.00 96.00 468 VAL A O 1
ATOM 3583 N N . ILE A 1 469 ? 6.568 -3.861 11.933 1.00 95.19 469 ILE A N 1
ATOM 3584 C CA . ILE A 1 469 ? 6.895 -3.597 13.336 1.00 95.19 469 ILE A CA 1
ATOM 3585 C C . ILE A 1 469 ? 6.787 -4.923 14.081 1.00 95.19 469 ILE A C 1
ATOM 3587 O O . ILE A 1 469 ? 5.730 -5.551 14.095 1.00 95.19 469 ILE A O 1
ATOM 3591 N N . VAL A 1 470 ? 7.882 -5.367 14.690 1.00 90.25 470 VAL A N 1
ATOM 3592 C CA . VAL A 1 470 ? 7.930 -6.632 15.423 1.00 90.25 470 VAL A CA 1
ATOM 3593 C C . VAL A 1 470 ? 8.936 -6.536 16.561 1.00 90.25 470 VAL A C 1
ATOM 3595 O O . VAL A 1 470 ? 10.024 -5.997 16.399 1.00 90.25 470 VAL A O 1
ATOM 3598 N N . ASN A 1 471 ? 8.567 -7.041 17.739 1.00 84.25 471 ASN A N 1
ATOM 3599 C CA . ASN A 1 471 ? 9.455 -7.135 18.903 1.00 84.25 471 ASN A CA 1
ATOM 3600 C C . ASN A 1 471 ? 10.197 -5.820 19.263 1.00 84.25 471 ASN A C 1
ATOM 3602 O O . ASN A 1 471 ? 11.358 -5.838 19.664 1.00 84.25 471 ASN A O 1
ATOM 3606 N N . GLY A 1 472 ? 9.537 -4.667 19.101 1.00 89.44 472 GLY A N 1
ATOM 3607 C CA . GLY A 1 472 ? 10.102 -3.353 19.434 1.00 89.44 472 GLY A CA 1
ATOM 3608 C C . GLY A 1 472 ? 11.068 -2.765 18.398 1.00 89.44 472 GLY A C 1
ATOM 3609 O O . GLY A 1 472 ? 11.630 -1.696 18.645 1.00 89.44 472 GLY A O 1
ATOM 3610 N N . PHE A 1 473 ? 11.243 -3.407 17.241 1.00 94.06 473 PHE A N 1
ATOM 3611 C CA . PHE A 1 473 ? 11.996 -2.866 16.112 1.00 94.06 473 PHE A CA 1
ATOM 3612 C C . PHE A 1 473 ? 11.145 -2.819 14.839 1.00 94.06 473 PHE A C 1
ATOM 3614 O O . PHE A 1 473 ? 10.080 -3.430 14.739 1.00 94.06 473 PHE A O 1
ATOM 3621 N N . VAL A 1 474 ? 11.627 -2.054 13.870 1.00 97.00 474 VAL A N 1
ATOM 3622 C CA . VAL A 1 474 ? 11.070 -1.928 12.530 1.00 97.00 474 VAL A CA 1
ATOM 3623 C C . VAL A 1 474 ? 12.035 -2.566 11.549 1.00 97.00 474 VAL A C 1
ATOM 3625 O O . VAL A 1 474 ? 13.226 -2.245 11.575 1.00 97.00 474 VAL A O 1
ATOM 3628 N N . ALA A 1 475 ? 11.529 -3.436 10.677 1.00 96.62 475 ALA A N 1
ATOM 3629 C CA . ALA A 1 475 ? 12.279 -3.949 9.538 1.00 96.62 475 ALA A CA 1
ATOM 3630 C C . ALA A 1 475 ? 11.693 -3.435 8.226 1.00 96.62 475 ALA A C 1
ATOM 3632 O O . ALA A 1 475 ? 10.476 -3.425 8.050 1.00 96.62 475 ALA A O 1
ATOM 3633 N N . PHE A 1 476 ? 12.555 -3.036 7.298 1.00 97.38 476 PHE A N 1
ATOM 3634 C CA . PHE A 1 476 ? 12.175 -2.596 5.954 1.00 97.38 476 PHE A CA 1
ATOM 3635 C C . PHE A 1 476 ? 13.332 -2.835 4.985 1.00 97.38 476 PHE A C 1
ATOM 3637 O O . PHE A 1 476 ? 14.414 -3.280 5.382 1.00 97.38 476 PHE A O 1
ATOM 3644 N N . SER A 1 477 ? 13.115 -2.586 3.697 1.00 96.38 477 SER A N 1
ATOM 3645 C CA . SER A 1 477 ? 14.154 -2.794 2.694 1.00 96.38 477 SER A CA 1
ATOM 3646 C C . SER A 1 477 ? 14.206 -1.685 1.659 1.00 96.38 477 SER A C 1
ATOM 3648 O O . SER A 1 477 ? 13.197 -1.078 1.291 1.00 96.38 477 SER A O 1
ATOM 3650 N N . THR A 1 478 ? 15.414 -1.453 1.170 1.00 96.75 478 THR A N 1
ATOM 3651 C CA . THR A 1 478 ? 15.729 -0.421 0.196 1.00 96.75 478 THR A CA 1
ATOM 3652 C C . THR A 1 478 ? 16.378 -1.027 -1.041 1.00 96.75 478 THR A C 1
ATOM 3654 O O . THR A 1 478 ? 16.930 -2.134 -1.022 1.00 96.75 478 THR A O 1
ATOM 3657 N N . ASN A 1 479 ? 16.293 -0.279 -2.135 1.00 95.38 479 ASN A N 1
ATOM 3658 C CA . ASN A 1 479 ? 17.115 -0.466 -3.318 1.00 95.38 479 ASN A CA 1
ATOM 3659 C C . ASN A 1 479 ? 17.888 0.824 -3.580 1.00 95.38 479 ASN A C 1
ATOM 3661 O O . ASN A 1 479 ? 17.382 1.925 -3.356 1.00 95.38 479 ASN A O 1
ATOM 3665 N N . ARG A 1 480 ? 19.108 0.675 -4.084 1.00 94.00 480 ARG A N 1
ATOM 3666 C CA . ARG A 1 480 ? 19.927 1.782 -4.560 1.00 94.00 480 ARG A CA 1
ATOM 3667 C C . ARG A 1 480 ? 20.543 1.417 -5.896 1.00 94.00 480 ARG A C 1
ATOM 3669 O O . ARG A 1 480 ? 21.249 0.415 -6.000 1.00 94.00 480 ARG A O 1
ATOM 3676 N N . ALA A 1 481 ? 20.339 2.251 -6.906 1.00 91.25 481 ALA A N 1
ATOM 3677 C CA . ALA A 1 481 ? 21.018 2.086 -8.181 1.00 91.25 481 ALA A CA 1
ATOM 3678 C C . ALA A 1 481 ? 22.541 2.242 -7.996 1.00 91.25 481 ALA A C 1
ATOM 3680 O O . ALA A 1 481 ? 23.012 3.238 -7.444 1.00 91.25 481 ALA A O 1
ATOM 3681 N N . VAL A 1 482 ? 23.318 1.263 -8.467 1.00 88.81 482 VAL A N 1
ATOM 3682 C CA . VAL A 1 482 ? 24.786 1.290 -8.406 1.00 88.81 482 VAL A CA 1
ATOM 3683 C C . VAL A 1 482 ? 25.334 1.355 -9.832 1.00 88.81 482 VAL A C 1
ATOM 3685 O O . VAL A 1 482 ? 24.997 0.479 -10.631 1.00 88.81 482 VAL A O 1
ATOM 3688 N N . PRO A 1 483 ? 26.159 2.366 -10.176 1.00 85.75 483 PRO A N 1
ATOM 3689 C CA . PRO A 1 483 ? 26.859 2.414 -11.455 1.00 85.75 483 PRO A CA 1
ATOM 3690 C C . PRO A 1 483 ? 27.613 1.106 -11.727 1.00 85.75 483 PRO A 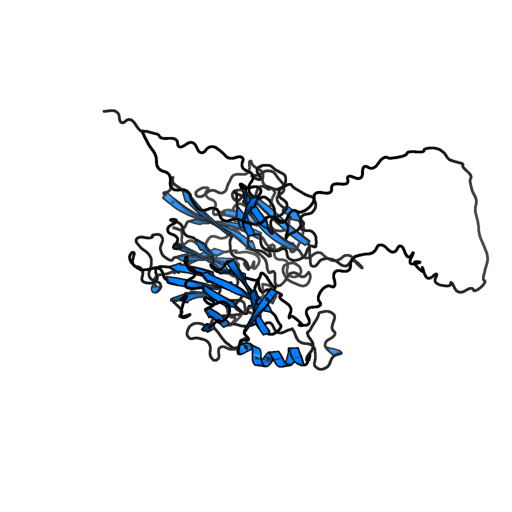C 1
ATOM 3692 O O . PRO A 1 483 ? 28.435 0.707 -10.898 1.00 85.75 483 PRO A O 1
ATOM 3695 N N . PRO A 1 484 ? 27.334 0.410 -12.844 1.00 80.88 484 PRO A N 1
ATOM 3696 C CA . PRO A 1 484 ? 28.018 -0.835 -13.145 1.00 80.88 484 PRO A CA 1
ATOM 3697 C C . PRO A 1 484 ? 29.489 -0.561 -13.468 1.00 80.88 484 PRO A C 1
ATOM 3699 O O . PRO A 1 484 ? 29.817 0.385 -14.186 1.00 80.88 484 PRO A O 1
ATOM 3702 N N . ASN A 1 485 ? 30.376 -1.432 -12.990 1.00 80.94 485 ASN A N 1
ATOM 3703 C CA . ASN A 1 485 ? 31.747 -1.472 -13.487 1.00 80.94 485 ASN A CA 1
ATOM 3704 C C . ASN A 1 485 ? 31.747 -1.968 -14.938 1.00 80.94 485 ASN A C 1
ATOM 3706 O O . ASN A 1 485 ? 30.969 -2.857 -15.299 1.00 80.94 485 ASN A O 1
ATOM 3710 N N . ALA A 1 486 ? 32.640 -1.419 -15.764 1.00 77.38 486 ALA A N 1
ATOM 3711 C CA . ALA A 1 486 ? 32.784 -1.855 -17.148 1.00 77.38 486 ALA A CA 1
ATOM 3712 C C . ALA A 1 486 ? 32.998 -3.380 -17.219 1.00 77.38 486 ALA A C 1
ATOM 3714 O O . ALA A 1 486 ? 33.788 -3.939 -16.460 1.00 77.38 486 ALA A O 1
ATOM 3715 N N . ASN A 1 487 ? 32.302 -4.041 -18.149 1.00 77.38 487 ASN A N 1
ATOM 3716 C CA . ASN A 1 487 ? 32.389 -5.484 -18.410 1.00 77.38 487 ASN A CA 1
ATOM 3717 C C . ASN A 1 487 ? 31.933 -6.412 -17.264 1.00 77.38 487 ASN A C 1
ATOM 3719 O O . ASN A 1 487 ? 32.233 -7.606 -17.298 1.00 77.38 487 ASN A O 1
ATOM 3723 N N . VAL A 1 488 ? 31.186 -5.913 -16.272 1.00 75.50 488 VAL A N 1
ATOM 3724 C CA . VAL A 1 488 ? 30.596 -6.742 -15.208 1.00 75.50 488 VAL A CA 1
ATOM 3725 C C . VAL A 1 488 ? 29.080 -6.821 -15.380 1.00 75.50 488 VAL A C 1
ATOM 3727 O O . VAL A 1 488 ? 28.408 -5.803 -15.532 1.00 75.50 488 VAL A O 1
ATOM 3730 N N . CYS A 1 489 ? 28.521 -8.033 -15.311 1.00 68.56 489 CYS A N 1
ATOM 3731 C CA . CYS A 1 489 ? 27.080 -8.209 -15.130 1.00 68.56 489 CYS A CA 1
ATOM 3732 C C . CYS A 1 489 ? 26.724 -7.777 -13.701 1.00 68.56 489 CYS A C 1
ATOM 3734 O O . CYS A 1 489 ? 26.979 -8.518 -12.753 1.00 68.56 489 CYS A O 1
ATOM 3736 N N . ALA A 1 490 ? 26.199 -6.564 -13.540 1.00 65.12 490 ALA A N 1
ATOM 3737 C CA . ALA A 1 490 ? 25.795 -6.045 -12.240 1.00 65.12 490 ALA A CA 1
ATOM 3738 C C . ALA A 1 490 ? 24.324 -6.390 -11.942 1.00 65.12 490 ALA A C 1
ATOM 3740 O O . ALA A 1 490 ? 23.501 -6.403 -12.864 1.00 65.12 490 ALA A O 1
ATOM 3741 N N . PRO A 1 491 ? 23.966 -6.646 -10.672 1.00 68.56 491 PRO A N 1
ATOM 3742 C CA . PRO A 1 491 ? 22.567 -6.691 -10.267 1.00 68.56 491 PRO A CA 1
ATOM 3743 C C . PRO A 1 491 ? 21.901 -5.326 -10.503 1.00 68.56 491 PRO A C 1
ATOM 3745 O O . PRO A 1 491 ? 22.582 -4.305 -10.610 1.00 68.56 491 PRO A O 1
ATOM 3748 N N . ALA A 1 492 ? 20.567 -5.297 -10.565 1.00 76.25 492 ALA A N 1
ATOM 3749 C CA . ALA A 1 492 ? 19.763 -4.090 -10.799 1.00 76.25 492 ALA A CA 1
ATOM 3750 C C . ALA A 1 492 ? 19.733 -3.136 -9.577 1.00 76.25 492 ALA A C 1
ATOM 3752 O O . ALA A 1 492 ? 18.673 -2.733 -9.103 1.00 76.25 492 ALA A O 1
ATOM 3753 N N . GLY A 1 493 ? 20.908 -2.818 -9.032 1.00 88.06 493 GLY A N 1
ATOM 3754 C CA . GLY A 1 493 ? 21.109 -2.064 -7.800 1.00 88.06 493 GLY A CA 1
ATOM 3755 C C . GLY A 1 493 ? 21.473 -2.930 -6.593 1.00 88.06 493 GLY A C 1
ATOM 3756 O O . GLY A 1 493 ? 21.383 -4.159 -6.614 1.00 88.06 493 GLY A O 1
ATOM 3757 N N . GLU A 1 494 ? 21.904 -2.263 -5.530 1.00 92.12 494 GLU A N 1
ATOM 3758 C CA . GLU A 1 494 ? 22.147 -2.838 -4.210 1.00 92.12 494 GLU A CA 1
ATOM 3759 C C . GLU A 1 494 ? 20.817 -2.955 -3.458 1.00 92.12 494 GLU A C 1
ATOM 3761 O O . GLU A 1 494 ? 20.066 -1.984 -3.380 1.00 92.12 494 GLU A O 1
ATOM 3766 N N . ALA A 1 495 ? 20.537 -4.137 -2.908 1.00 94.31 495 ALA A N 1
ATOM 3767 C CA . ALA A 1 495 ? 19.394 -4.381 -2.035 1.00 94.31 495 ALA A CA 1
ATOM 3768 C C . ALA A 1 495 ? 19.871 -4.416 -0.585 1.00 94.31 495 ALA A C 1
ATOM 3770 O O . ALA A 1 495 ? 20.802 -5.160 -0.257 1.00 94.31 495 ALA A O 1
ATOM 3771 N N . ARG A 1 496 ? 19.220 -3.654 0.290 1.00 94.50 496 ARG A N 1
ATOM 3772 C CA . ARG A 1 496 ? 19.613 -3.541 1.695 1.00 94.50 496 ARG A CA 1
ATOM 3773 C C . ARG A 1 496 ? 18.406 -3.712 2.600 1.00 94.50 496 ARG A C 1
ATOM 3775 O O . ARG A 1 496 ? 17.319 -3.219 2.314 1.00 94.50 496 ARG A O 1
ATOM 3782 N N . GLY A 1 497 ? 18.589 -4.470 3.672 1.00 95.81 497 GLY A N 1
ATOM 3783 C CA . GLY A 1 497 ? 17.592 -4.658 4.713 1.00 95.81 497 GLY A CA 1
ATOM 3784 C C . GLY A 1 497 ? 17.993 -3.871 5.949 1.00 95.81 497 GLY A C 1
ATOM 3785 O O . GLY A 1 497 ? 19.143 -3.942 6.381 1.00 95.81 497 GLY A O 1
ATOM 3786 N N . TYR A 1 498 ? 17.045 -3.129 6.505 1.00 96.94 498 TYR A N 1
ATOM 3787 C CA . TYR A 1 498 ? 17.204 -2.376 7.740 1.00 96.94 498 TYR A CA 1
ATOM 3788 C C . TYR A 1 498 ? 16.458 -3.073 8.869 1.00 96.94 498 TYR A C 1
ATOM 3790 O O . TYR A 1 498 ? 15.380 -3.629 8.653 1.00 96.94 498 TYR A O 1
ATOM 3798 N N . ALA A 1 499 ? 17.026 -3.018 10.069 1.00 96.19 499 ALA A N 1
ATOM 3799 C CA . ALA A 1 499 ? 16.367 -3.401 11.307 1.00 96.19 499 ALA A CA 1
ATOM 3800 C C . ALA A 1 499 ? 16.802 -2.424 12.405 1.00 96.19 499 ALA A C 1
ATOM 3802 O O . ALA A 1 499 ? 17.972 -2.386 12.798 1.00 96.19 499 ALA A O 1
ATOM 3803 N N . VAL A 1 500 ? 15.865 -1.598 12.869 1.00 97.56 500 VAL A N 1
ATOM 3804 C CA . VAL A 1 500 ? 16.140 -0.505 13.812 1.00 97.56 500 VAL A CA 1
ATOM 3805 C C . VAL A 1 500 ? 15.072 -0.425 14.891 1.00 97.56 500 VAL A C 1
ATOM 3807 O O . VAL A 1 500 ? 13.899 -0.670 14.630 1.00 97.56 500 VAL A O 1
ATOM 3810 N N . ASN A 1 501 ? 15.457 -0.070 16.113 1.00 97.44 501 ASN A N 1
ATOM 3811 C CA . ASN A 1 501 ? 14.539 0.098 17.232 1.00 97.44 501 ASN A CA 1
ATOM 3812 C C . ASN A 1 501 ? 13.424 1.101 16.885 1.00 97.44 501 ASN A C 1
ATOM 3814 O O . ASN A 1 501 ? 13.701 2.198 16.397 1.00 97.44 501 ASN A O 1
ATOM 3818 N N . LEU A 1 502 ? 12.174 0.746 17.189 1.00 96.94 502 LEU A N 1
ATOM 3819 C CA . LEU A 1 502 ? 10.988 1.543 16.859 1.00 96.94 502 LEU A CA 1
ATOM 3820 C C . LEU A 1 502 ? 11.013 2.943 17.478 1.00 96.94 502 LEU A C 1
ATOM 3822 O O . LEU A 1 502 ? 10.449 3.872 16.912 1.00 96.94 502 LEU A O 1
ATOM 3826 N N . LEU A 1 503 ? 11.646 3.107 18.637 1.00 96.38 503 LEU A N 1
ATOM 3827 C CA . LEU A 1 503 ? 11.535 4.319 19.443 1.00 96.38 503 LEU A CA 1
ATOM 3828 C C . LEU A 1 503 ? 12.727 5.263 19.285 1.00 96.38 503 LEU A C 1
ATOM 3830 O O . LEU A 1 503 ? 12.594 6.445 19.578 1.00 96.38 503 LEU A O 1
ATOM 3834 N N . ASN A 1 504 ? 13.898 4.772 18.878 1.00 96.62 504 ASN A N 1
ATOM 3835 C CA . ASN A 1 504 ? 15.098 5.611 18.772 1.00 96.62 504 ASN A CA 1
ATOM 3836 C C . ASN A 1 504 ? 15.998 5.299 17.567 1.00 96.62 504 ASN A C 1
ATOM 3838 O O . ASN A 1 504 ? 17.130 5.779 17.514 1.00 96.62 504 ASN A O 1
ATOM 3842 N N . ALA A 1 505 ? 15.534 4.465 16.633 1.00 97.69 505 ALA A N 1
ATOM 3843 C CA . ALA A 1 505 ? 16.262 4.035 15.441 1.00 97.69 505 ALA A CA 1
ATOM 3844 C C . ALA A 1 505 ? 17.631 3.366 15.702 1.00 97.69 505 ALA A C 1
ATOM 3846 O O . ALA A 1 505 ? 18.450 3.265 14.786 1.00 97.69 505 ALA A O 1
ATOM 3847 N N . SER A 1 506 ? 17.932 2.918 16.927 1.00 97.81 506 SER A N 1
ATOM 3848 C CA . SER A 1 506 ? 19.201 2.230 17.199 1.00 97.81 506 SER A CA 1
ATOM 3849 C C . SER A 1 506 ? 19.232 0.886 16.479 1.00 97.81 506 SER A C 1
ATOM 3851 O O . SER A 1 506 ? 18.212 0.200 16.416 1.00 97.81 506 SER A O 1
ATOM 3853 N N . GLY A 1 507 ? 20.377 0.509 15.910 1.00 96.75 507 GLY A N 1
ATOM 3854 C CA . GLY A 1 507 ? 20.492 -0.752 15.183 1.00 96.75 507 GLY A CA 1
ATOM 3855 C C . GLY A 1 507 ? 20.276 -1.961 16.090 1.00 96.75 507 GLY A C 1
ATOM 3856 O O . GLY A 1 507 ? 20.615 -1.927 17.275 1.00 96.75 507 GLY A O 1
ATOM 3857 N N . VAL A 1 508 ? 19.677 -3.020 15.545 1.00 94.88 508 VAL A N 1
ATOM 3858 C CA . VAL A 1 508 ? 19.380 -4.254 16.297 1.00 94.88 508 VAL A CA 1
ATOM 3859 C C . VAL A 1 508 ? 20.085 -5.491 15.744 1.00 94.88 508 VAL A C 1
ATOM 3861 O O . VAL A 1 508 ? 19.917 -6.579 16.286 1.00 94.88 508 VAL A O 1
ATOM 3864 N N . ILE A 1 509 ? 20.871 -5.343 14.678 1.00 94.25 509 ILE A N 1
ATOM 3865 C CA . ILE A 1 509 ? 21.571 -6.448 14.022 1.00 94.25 509 ILE A CA 1
ATOM 3866 C C . ILE A 1 509 ? 22.858 -6.771 14.791 1.00 94.25 509 ILE A C 1
ATOM 3868 O O . ILE A 1 509 ? 23.626 -5.875 15.132 1.00 94.25 509 ILE A O 1
ATOM 3872 N N . GLY A 1 510 ? 23.109 -8.054 15.048 1.00 92.81 510 GLY A N 1
ATOM 3873 C CA . GLY A 1 510 ? 24.328 -8.536 15.706 1.00 92.81 510 GLY A CA 1
ATOM 3874 C C . GLY A 1 510 ? 24.322 -8.414 17.235 1.00 92.81 510 GLY A C 1
ATOM 3875 O O . GLY A 1 510 ? 25.341 -8.676 17.870 1.00 92.81 510 GLY A O 1
ATOM 3876 N N . VAL A 1 511 ? 23.191 -8.048 17.848 1.00 89.88 511 VAL A N 1
ATOM 3877 C CA . VAL A 1 511 ? 23.055 -7.855 19.304 1.00 89.88 511 VAL A CA 1
ATOM 3878 C C . VAL A 1 511 ? 21.878 -8.651 19.846 1.00 89.88 511 VAL A C 1
ATOM 3880 O O . VAL A 1 511 ? 20.805 -8.613 19.274 1.00 89.88 511 VAL A O 1
ATOM 3883 N N . GLN A 1 512 ? 22.016 -9.344 20.978 1.00 83.56 512 GLN A N 1
ATOM 3884 C CA . GLN A 1 512 ? 20.893 -10.048 21.619 1.00 83.56 512 GLN A CA 1
ATOM 3885 C C . GLN A 1 512 ? 20.333 -9.217 22.787 1.00 83.56 512 GLN A C 1
ATOM 3887 O O . GLN A 1 512 ? 21.127 -8.668 23.550 1.00 83.56 512 GLN A O 1
ATOM 3892 N N . PRO A 1 513 ? 19.000 -9.120 22.980 1.00 81.50 513 PRO A N 1
ATOM 3893 C CA . PRO A 1 513 ? 17.907 -9.808 22.277 1.00 81.50 513 PRO A CA 1
ATOM 3894 C C . PRO A 1 513 ? 17.329 -9.004 21.086 1.00 81.50 513 PRO A C 1
ATOM 3896 O O . PRO A 1 513 ? 16.113 -8.876 20.961 1.00 81.50 513 PRO A O 1
ATOM 3899 N N . ASN A 1 514 ? 18.182 -8.436 20.225 1.00 81.06 514 ASN A N 1
ATOM 3900 C CA . ASN A 1 514 ? 17.823 -7.574 19.091 1.00 81.06 514 ASN A CA 1
ATOM 3901 C C . ASN A 1 514 ? 17.047 -6.306 19.511 1.00 81.06 514 ASN A C 1
ATOM 3903 O O . ASN A 1 514 ? 16.018 -5.976 18.924 1.00 81.06 514 ASN A O 1
ATOM 3907 N N . SER A 1 515 ? 17.514 -5.596 20.546 1.00 85.69 515 SER A N 1
ATOM 3908 C CA . SER A 1 515 ? 16.818 -4.417 21.088 1.00 85.69 515 SER A CA 1
ATOM 3909 C C . SER A 1 515 ? 17.442 -3.070 20.703 1.00 85.69 515 SER A C 1
ATOM 3911 O O . SER A 1 515 ? 16.699 -2.149 20.368 1.00 85.69 515 SER A O 1
ATOM 3913 N N . CYS A 1 516 ? 18.769 -2.918 20.770 1.00 92.75 516 CYS A N 1
ATOM 3914 C CA . CYS A 1 516 ? 19.510 -1.704 20.391 1.00 92.75 516 CYS A CA 1
ATOM 3915 C C . CYS A 1 516 ? 21.031 -1.949 20.416 1.00 92.75 516 CYS A C 1
ATOM 3917 O O . CYS A 1 516 ? 21.493 -2.926 21.005 1.00 92.75 516 CYS A O 1
ATOM 3919 N N . GLY A 1 517 ? 21.809 -1.017 19.854 1.00 93.06 517 GLY A N 1
ATOM 3920 C CA . GLY A 1 517 ? 23.276 -0.984 19.948 1.00 93.06 517 GLY A CA 1
ATOM 3921 C C . GLY A 1 517 ? 24.033 -1.815 18.908 1.00 93.06 517 GLY A C 1
ATOM 3922 O O . GLY A 1 517 ? 25.258 -1.859 18.966 1.00 93.06 517 GLY A O 1
ATOM 3923 N N . GLY A 1 518 ? 23.324 -2.459 17.983 1.00 95.06 518 GLY A N 1
ATOM 3924 C CA . GLY A 1 518 ? 23.897 -3.199 16.862 1.00 95.06 518 GLY A CA 1
ATOM 3925 C C . GLY A 1 518 ? 23.936 -2.393 15.564 1.00 95.06 518 GLY A C 1
ATOM 3926 O O . GLY A 1 518 ? 23.725 -1.177 15.554 1.00 95.06 518 GLY A O 1
ATOM 3927 N N . ASP A 1 519 ? 24.141 -3.094 14.451 1.00 95.50 519 ASP A N 1
ATOM 3928 C CA . ASP A 1 519 ? 24.078 -2.497 13.119 1.00 95.50 519 ASP A CA 1
ATOM 3929 C C . ASP A 1 519 ? 22.629 -2.177 12.727 1.00 95.50 519 ASP A C 1
ATOM 3931 O O . ASP A 1 519 ? 21.674 -2.856 13.118 1.00 95.50 519 ASP A O 1
ATOM 3935 N N . ARG A 1 520 ? 22.447 -1.108 11.942 1.00 95.69 520 ARG A N 1
ATOM 3936 C CA . ARG A 1 520 ? 21.124 -0.687 11.445 1.00 95.69 520 ARG A CA 1
ATOM 3937 C C . ARG A 1 520 ? 20.701 -1.402 10.168 1.00 95.69 520 ARG A C 1
ATOM 3939 O O . ARG A 1 520 ? 19.508 -1.451 9.877 1.00 95.69 520 ARG A O 1
ATOM 3946 N N . SER A 1 521 ? 21.659 -1.886 9.375 1.00 95.44 521 SER A N 1
ATOM 3947 C CA . SER A 1 521 ? 21.379 -2.475 8.066 1.00 95.44 521 SER A CA 1
ATOM 3948 C C . SER A 1 521 ? 22.416 -3.506 7.625 1.00 95.44 521 SER A C 1
ATOM 3950 O O . SER A 1 521 ? 23.554 -3.489 8.088 1.00 95.44 521 SER A O 1
ATOM 3952 N N . GLY A 1 522 ? 22.034 -4.343 6.662 1.00 94.12 522 GLY A N 1
ATOM 3953 C CA . GLY A 1 522 ? 22.912 -5.274 5.954 1.00 94.12 522 GLY A CA 1
ATOM 3954 C C . GLY A 1 522 ? 22.469 -5.467 4.502 1.00 94.12 522 GLY A C 1
ATOM 3955 O O . GLY A 1 522 ? 21.352 -5.107 4.132 1.00 94.12 522 GLY A O 1
ATOM 3956 N N . THR A 1 523 ? 23.336 -6.028 3.658 1.00 93.44 523 THR A N 1
ATOM 3957 C CA . THR A 1 523 ? 23.015 -6.250 2.234 1.00 93.44 523 THR A CA 1
ATOM 3958 C C . THR A 1 523 ? 22.353 -7.602 1.995 1.00 93.44 523 THR A C 1
ATOM 3960 O O . THR A 1 523 ? 22.697 -8.605 2.628 1.00 93.44 523 THR A O 1
ATOM 3963 N N . PHE A 1 524 ? 21.420 -7.636 1.044 1.00 92.00 524 PHE A N 1
ATOM 3964 C CA . PHE A 1 524 ? 20.887 -8.879 0.506 1.00 92.00 524 PHE A CA 1
ATOM 3965 C C . PHE A 1 524 ? 21.719 -9.345 -0.693 1.00 92.00 524 PHE A C 1
ATOM 3967 O O . PHE A 1 524 ? 21.967 -8.589 -1.637 1.00 92.00 524 PHE A O 1
ATOM 3974 N N . ALA A 1 525 ? 22.107 -10.620 -0.689 1.00 88.56 525 ALA A N 1
ATOM 3975 C CA . ALA A 1 525 ? 22.708 -11.275 -1.841 1.00 88.56 525 ALA A CA 1
ATOM 3976 C C . ALA A 1 525 ? 21.795 -11.178 -3.067 1.00 88.56 525 ALA A C 1
ATOM 3978 O O . ALA A 1 525 ? 20.581 -11.354 -2.972 1.00 88.56 525 ALA A O 1
ATOM 3979 N N . GLY A 1 526 ? 22.401 -10.946 -4.230 1.00 83.50 526 GLY A N 1
ATOM 3980 C CA . GLY A 1 526 ? 21.693 -10.827 -5.507 1.00 83.50 526 GLY A CA 1
ATOM 3981 C C . GLY A 1 526 ? 21.236 -9.407 -5.851 1.00 83.50 526 GLY A C 1
ATOM 3982 O O . GLY A 1 5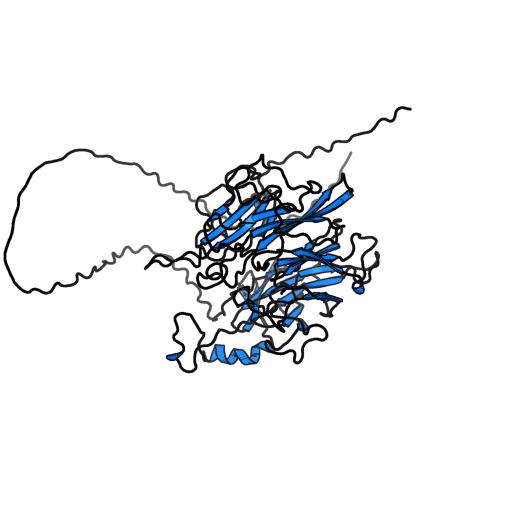26 ? 20.966 -9.152 -7.021 1.00 83.50 526 GLY A O 1
ATOM 3983 N N . GLY A 1 527 ? 21.224 -8.475 -4.890 1.00 87.06 527 GLY A N 1
ATOM 3984 C CA . GLY A 1 527 ? 20.826 -7.085 -5.129 1.00 87.06 527 GLY A CA 1
ATOM 3985 C C . GLY A 1 527 ? 19.375 -6.944 -5.611 1.00 87.06 527 GLY A C 1
ATOM 3986 O O . GLY A 1 527 ? 18.516 -7.766 -5.295 1.00 87.06 527 GLY A O 1
ATOM 3987 N N . GLY A 1 528 ? 19.094 -5.892 -6.381 1.00 87.62 528 GLY A N 1
ATOM 3988 C CA . GLY A 1 528 ? 17.784 -5.663 -6.994 1.00 87.62 528 GLY A CA 1
ATOM 3989 C C . GLY A 1 528 ? 16.697 -5.237 -6.003 1.00 87.62 528 GLY A C 1
ATOM 3990 O O . GLY A 1 528 ? 16.938 -4.415 -5.120 1.00 87.62 528 GLY A O 1
ATOM 3991 N N . LEU A 1 529 ? 15.481 -5.755 -6.188 1.00 89.25 529 LEU A N 1
ATOM 3992 C CA . LEU A 1 529 ? 14.303 -5.398 -5.394 1.00 89.25 529 LEU A CA 1
ATOM 3993 C C . LEU A 1 529 ? 13.975 -6.531 -4.404 1.00 89.25 529 LEU A C 1
ATOM 3995 O O . LEU A 1 529 ? 13.440 -7.558 -4.830 1.00 89.25 529 LEU A O 1
ATOM 3999 N N . PRO A 1 530 ? 14.287 -6.380 -3.105 1.00 90.00 530 PRO A N 1
ATOM 4000 C CA . PRO A 1 530 ? 13.978 -7.393 -2.101 1.00 90.00 530 PRO A CA 1
ATOM 4001 C C . PRO A 1 530 ? 12.460 -7.509 -1.853 1.00 90.00 530 PRO A C 1
ATOM 4003 O O . PRO A 1 530 ? 11.713 -6.556 -2.101 1.00 90.00 530 PRO A O 1
ATOM 4006 N N . PRO A 1 531 ? 11.975 -8.667 -1.364 1.00 88.81 531 PRO A N 1
ATOM 4007 C CA . PRO A 1 531 ? 10.575 -8.825 -0.988 1.00 88.81 531 PRO A CA 1
ATOM 4008 C C . PRO A 1 531 ? 10.245 -7.982 0.247 1.00 88.81 531 PRO A C 1
ATOM 4010 O O . PRO A 1 531 ? 11.109 -7.712 1.080 1.00 88.81 531 PRO A O 1
ATOM 4013 N N . SER A 1 532 ? 8.976 -7.597 0.391 1.00 92.00 532 SER A N 1
ATOM 4014 C CA . SER A 1 532 ? 8.533 -6.921 1.610 1.00 92.00 532 SER A CA 1
ATOM 4015 C C . SER A 1 532 ? 8.634 -7.852 2.819 1.00 92.00 532 SER A C 1
ATOM 4017 O O . SER A 1 532 ? 8.243 -9.016 2.697 1.00 92.00 532 SER A O 1
ATOM 4019 N N . PRO A 1 533 ? 9.147 -7.370 3.967 1.00 93.44 533 PRO A N 1
ATOM 4020 C CA . PRO A 1 533 ? 9.219 -8.168 5.169 1.00 93.44 533 PRO A CA 1
ATOM 4021 C C . PRO A 1 533 ? 7.826 -8.592 5.637 1.00 93.44 533 PRO A C 1
ATOM 4023 O O . PRO A 1 533 ? 6.904 -7.783 5.721 1.00 93.44 533 PRO A O 1
ATOM 4026 N N . VAL A 1 534 ? 7.693 -9.870 5.971 1.00 91.44 534 VAL A N 1
ATOM 4027 C CA . VAL A 1 534 ? 6.488 -10.470 6.546 1.00 91.44 534 VAL A CA 1
ATOM 4028 C C . VAL A 1 534 ? 6.873 -11.270 7.775 1.00 91.44 534 VAL A C 1
ATOM 4030 O O . VAL A 1 534 ? 7.913 -11.925 7.786 1.00 91.44 534 VAL A O 1
ATOM 4033 N N . VAL A 1 535 ? 6.032 -11.237 8.804 1.00 90.19 535 VAL A N 1
ATOM 4034 C CA . VAL A 1 535 ? 6.230 -12.018 10.028 1.00 90.19 535 VAL A CA 1
ATOM 4035 C C . VAL A 1 535 ? 5.138 -13.059 10.174 1.00 90.19 535 VAL A C 1
ATOM 4037 O O . VAL A 1 535 ? 3.986 -12.828 9.814 1.00 90.19 535 VAL A O 1
ATOM 4040 N N . SER A 1 536 ? 5.505 -14.225 10.689 1.00 86.75 536 SER A N 1
ATOM 4041 C CA . SER A 1 536 ? 4.568 -15.312 10.934 1.00 86.75 536 SER A CA 1
ATOM 4042 C C . SER A 1 536 ? 5.025 -16.179 12.098 1.00 86.75 536 SER A C 1
ATOM 4044 O O . SER A 1 536 ? 6.216 -16.287 12.386 1.00 86.75 536 SER A O 1
ATOM 4046 N N . ASN A 1 537 ? 4.066 -16.817 12.758 1.00 86.44 537 ASN A N 1
ATOM 4047 C CA . ASN A 1 537 ? 4.327 -17.806 13.790 1.00 86.44 537 ASN A CA 1
ATOM 4048 C C . ASN A 1 537 ? 4.393 -19.195 13.152 1.00 86.44 537 ASN A C 1
ATOM 4050 O O . ASN A 1 537 ? 3.437 -19.647 12.526 1.00 86.44 537 ASN A O 1
ATOM 4054 N N . VAL A 1 538 ? 5.503 -19.895 13.356 1.00 85.06 538 VAL A N 1
ATOM 4055 C CA . VAL A 1 538 ? 5.711 -21.272 12.899 1.00 85.06 538 VAL A CA 1
ATOM 4056 C C . VAL A 1 538 ? 5.959 -22.186 14.088 1.00 85.06 538 VAL A C 1
ATOM 4058 O O . VAL A 1 538 ? 6.524 -21.779 15.097 1.00 85.06 538 VAL A O 1
ATOM 4061 N N . THR A 1 539 ? 5.535 -23.443 13.988 1.00 84.06 539 THR A N 1
ATOM 4062 C CA . THR A 1 539 ? 5.823 -24.435 15.031 1.00 84.06 539 THR A CA 1
ATOM 4063 C C . THR A 1 539 ? 7.088 -25.202 14.668 1.00 84.06 539 THR A C 1
ATOM 4065 O O . THR A 1 539 ? 7.090 -25.969 13.709 1.00 84.06 539 THR A O 1
ATOM 4068 N N . VAL A 1 540 ? 8.152 -25.029 15.452 1.00 81.25 540 VAL A N 1
ATOM 4069 C CA . VAL A 1 540 ? 9.427 -25.743 15.310 1.00 81.25 540 VAL A CA 1
ATOM 4070 C C . VAL A 1 540 ? 9.627 -26.610 16.548 1.00 81.25 540 VAL A C 1
ATOM 4072 O O . VAL A 1 540 ? 9.657 -26.107 17.669 1.00 81.25 540 VAL A O 1
ATOM 4075 N N . ASN A 1 541 ? 9.726 -27.931 16.373 1.00 85.25 541 ASN A N 1
ATOM 4076 C CA . ASN A 1 541 ? 9.900 -28.894 17.474 1.00 85.25 541 ASN A CA 1
ATOM 4077 C C . ASN A 1 541 ? 8.871 -28.731 18.616 1.00 85.25 541 ASN A C 1
ATOM 4079 O O . ASN A 1 541 ? 9.205 -28.833 19.795 1.00 85.25 541 ASN A O 1
ATOM 4083 N N . GLY A 1 542 ? 7.614 -28.433 18.267 1.00 84.50 542 GLY A N 1
ATOM 4084 C CA . GLY A 1 542 ? 6.525 -28.229 19.230 1.00 84.50 542 GLY A CA 1
ATOM 4085 C C . GLY A 1 542 ? 6.536 -26.875 19.952 1.00 84.50 542 GLY A C 1
ATOM 4086 O O . GLY A 1 542 ? 5.707 -26.663 20.833 1.00 84.50 542 GLY A O 1
ATOM 4087 N N . LYS A 1 543 ? 7.438 -25.954 19.590 1.00 82.50 543 LYS A N 1
ATOM 4088 C CA . LYS A 1 543 ? 7.477 -24.578 20.102 1.00 82.50 543 LYS A CA 1
ATOM 4089 C C . LYS A 1 543 ? 7.039 -23.605 19.017 1.00 82.50 543 LYS A C 1
ATOM 4091 O O . LYS A 1 543 ? 7.484 -23.710 17.878 1.00 82.50 543 LYS A O 1
ATOM 4096 N N . VAL A 1 544 ? 6.176 -22.662 19.380 1.00 82.75 544 VAL A N 1
ATOM 4097 C CA . VAL A 1 544 ? 5.801 -21.561 18.490 1.00 82.75 544 VAL A CA 1
ATOM 4098 C C . VAL A 1 544 ? 6.954 -20.564 18.462 1.00 82.75 544 VAL A C 1
ATOM 4100 O O . VAL A 1 544 ? 7.322 -20.007 19.495 1.00 82.75 544 VAL A O 1
ATOM 4103 N N . GLU A 1 545 ? 7.529 -20.363 17.285 1.00 85.25 545 GLU A N 1
ATOM 4104 C CA . GLU A 1 545 ? 8.573 -19.382 17.023 1.00 85.25 545 GLU A CA 1
ATOM 4105 C C . GLU A 1 545 ? 8.066 -18.353 16.019 1.00 85.25 545 GLU A C 1
ATOM 4107 O O . GLU A 1 545 ? 7.443 -18.703 15.017 1.00 85.25 545 GLU A O 1
ATOM 4112 N N . MET A 1 546 ? 8.349 -17.077 16.274 1.00 86.56 546 MET A N 1
ATOM 4113 C CA . MET A 1 546 ? 8.057 -16.024 15.312 1.00 86.56 546 MET A CA 1
ATOM 4114 C C . MET A 1 546 ? 9.232 -15.882 14.348 1.00 86.56 546 MET A C 1
ATOM 4116 O O . MET A 1 546 ? 10.370 -15.631 14.764 1.00 86.56 546 MET A O 1
ATOM 4120 N N . ILE A 1 547 ? 8.944 -16.031 13.061 1.00 89.56 547 ILE A N 1
ATOM 4121 C CA . ILE A 1 547 ? 9.899 -15.848 11.975 1.00 89.56 547 ILE A CA 1
ATOM 4122 C C . ILE A 1 547 ? 9.533 -14.631 11.130 1.00 89.56 547 ILE A C 1
ATOM 4124 O O . ILE A 1 547 ? 8.362 -14.284 11.003 1.00 89.56 547 ILE A O 1
ATOM 4128 N N . GLY A 1 548 ? 10.542 -14.004 10.539 1.00 89.56 548 GLY A N 1
ATOM 4129 C CA . GLY A 1 548 ? 10.418 -12.983 9.511 1.00 89.56 548 GLY A CA 1
ATOM 4130 C C . GLY A 1 548 ? 11.014 -13.476 8.195 1.00 89.56 548 GLY A C 1
ATOM 4131 O O . GLY A 1 548 ? 12.094 -14.055 8.196 1.00 89.56 548 GLY A O 1
ATOM 4132 N N . ILE A 1 549 ? 10.336 -13.251 7.077 1.00 89.44 549 ILE A N 1
ATOM 4133 C CA . ILE A 1 549 ? 10.872 -13.422 5.714 1.00 89.44 549 ILE A CA 1
ATOM 4134 C C . ILE A 1 549 ? 10.998 -12.020 5.121 1.00 89.44 549 ILE A C 1
ATOM 4136 O O . ILE A 1 549 ? 10.144 -11.193 5.409 1.00 89.44 549 ILE A O 1
ATOM 4140 N N . GLY A 1 550 ? 12.042 -11.716 4.345 1.00 89.88 550 GLY A N 1
ATOM 4141 C CA . GLY A 1 550 ? 12.326 -10.340 3.897 1.00 89.88 550 GLY A CA 1
ATOM 4142 C C . GLY A 1 550 ? 12.968 -9.456 4.972 1.00 89.88 550 GLY A C 1
ATOM 4143 O O . GLY A 1 550 ? 13.176 -8.267 4.755 1.00 89.88 550 GLY A O 1
ATOM 4144 N N . VAL A 1 551 ? 13.299 -10.032 6.131 1.00 92.25 551 VAL A N 1
ATOM 4145 C CA . VAL A 1 551 ? 14.045 -9.372 7.208 1.00 92.25 551 VAL A CA 1
ATOM 4146 C C . VAL A 1 551 ? 15.525 -9.710 7.047 1.00 92.25 551 VAL A C 1
ATOM 4148 O O . VAL A 1 551 ? 15.873 -10.853 6.745 1.00 92.25 551 VAL A O 1
ATOM 4151 N N . ILE A 1 552 ? 16.396 -8.718 7.234 1.00 92.62 552 ILE A N 1
ATOM 4152 C CA . ILE A 1 552 ? 17.847 -8.925 7.212 1.00 92.62 552 ILE A CA 1
ATOM 4153 C C . ILE A 1 552 ? 18.273 -9.913 8.305 1.00 92.62 552 ILE A C 1
ATOM 4155 O O . ILE A 1 552 ? 17.602 -10.040 9.329 1.00 92.62 552 ILE A O 1
ATOM 4159 N N . ASP A 1 553 ? 19.382 -10.621 8.097 1.00 91.62 553 ASP A N 1
ATOM 4160 C CA . ASP A 1 553 ? 19.908 -11.533 9.112 1.00 91.62 553 ASP A CA 1
ATOM 4161 C C . ASP A 1 553 ? 20.247 -10.774 10.400 1.00 91.62 553 ASP A C 1
ATOM 4163 O O . ASP A 1 553 ? 21.182 -9.973 10.445 1.00 91.62 553 ASP A O 1
ATOM 4167 N N . LEU A 1 554 ? 19.467 -11.029 11.452 1.00 90.94 554 LEU A N 1
ATOM 4168 C CA . LEU A 1 554 ? 19.576 -10.308 12.718 1.00 90.94 554 LEU A CA 1
ATOM 4169 C C . LEU A 1 554 ? 20.800 -10.728 13.537 1.00 90.94 554 LEU A C 1
ATOM 4171 O O . LEU A 1 554 ? 21.171 -10.015 14.463 1.00 90.94 554 LEU A O 1
ATOM 4175 N N . ASN A 1 555 ? 21.466 -11.836 13.201 1.00 89.44 555 ASN A N 1
ATOM 4176 C CA . ASN A 1 555 ? 22.701 -12.250 13.869 1.00 89.44 555 ASN A CA 1
ATOM 4177 C C . ASN A 1 555 ? 23.943 -11.550 13.296 1.00 89.44 555 ASN A C 1
ATOM 4179 O O . ASN A 1 555 ? 25.043 -11.778 13.794 1.00 89.44 555 ASN A O 1
ATOM 4183 N N . GLY A 1 556 ? 23.788 -10.708 12.267 1.00 83.19 556 GLY A N 1
ATOM 4184 C CA . GLY A 1 556 ? 24.901 -9.978 11.655 1.00 83.19 556 GLY A CA 1
ATOM 4185 C C . GLY A 1 556 ? 25.722 -10.818 10.678 1.00 83.19 556 GLY A C 1
ATOM 4186 O O . GLY A 1 556 ? 26.915 -10.573 10.502 1.00 83.19 556 GLY A O 1
ATOM 4187 N N . ALA A 1 557 ? 25.111 -11.823 10.040 1.00 82.44 557 ALA A N 1
ATOM 4188 C CA . ALA A 1 557 ? 25.784 -12.562 8.978 1.00 82.44 557 ALA A CA 1
ATOM 4189 C C . ALA A 1 557 ? 26.210 -11.608 7.837 1.00 82.44 557 ALA A C 1
ATOM 4191 O O . ALA A 1 557 ? 25.431 -10.738 7.441 1.00 82.44 557 ALA A O 1
ATOM 4192 N N . PRO A 1 558 ? 27.413 -11.781 7.253 1.00 70.81 558 PRO A N 1
ATOM 4193 C CA . PRO A 1 558 ? 27.943 -10.865 6.238 1.00 70.81 558 PRO A CA 1
ATOM 4194 C C . PRO A 1 558 ? 27.140 -10.879 4.930 1.00 70.81 558 PRO A C 1
ATOM 4196 O O . PRO A 1 558 ? 27.228 -9.943 4.138 1.00 70.81 558 PRO A O 1
ATOM 4199 N N . ILE A 1 559 ? 26.373 -11.945 4.689 1.00 71.12 559 ILE A N 1
ATOM 4200 C CA . ILE A 1 559 ? 25.507 -12.101 3.526 1.00 71.12 559 ILE A CA 1
ATOM 4201 C C . ILE A 1 559 ? 24.151 -12.606 4.010 1.00 71.12 559 ILE A C 1
ATOM 4203 O O . ILE A 1 559 ? 24.069 -13.667 4.626 1.00 71.12 559 ILE A O 1
ATOM 4207 N N . SER A 1 560 ? 23.090 -11.869 3.685 1.00 85.19 560 SER A N 1
ATOM 4208 C CA . SER A 1 560 ? 21.709 -12.267 3.949 1.00 85.19 560 SER A CA 1
ATOM 4209 C C . SER A 1 560 ? 20.974 -12.548 2.641 1.00 85.19 560 SER A C 1
ATOM 4211 O O . SER A 1 560 ? 21.272 -11.948 1.611 1.00 85.19 560 SER A O 1
ATOM 4213 N N . VAL A 1 561 ? 19.996 -13.450 2.654 1.00 84.12 561 VAL A N 1
ATOM 4214 C CA . VAL A 1 561 ? 19.146 -13.736 1.491 1.00 84.12 561 VAL A CA 1
ATOM 4215 C C . VAL A 1 561 ? 17.733 -13.256 1.798 1.00 84.12 561 VAL A C 1
ATOM 4217 O O . VAL A 1 561 ? 17.149 -13.668 2.794 1.00 84.12 561 VAL A O 1
ATOM 4220 N N . GLY A 1 562 ? 17.151 -12.427 0.926 1.00 76.94 562 GLY A N 1
ATOM 4221 C CA . GLY A 1 562 ? 15.848 -11.792 1.180 1.00 76.94 562 GLY A CA 1
ATOM 4222 C C . GLY A 1 562 ? 14.668 -12.759 1.359 1.00 76.94 562 GLY A C 1
ATOM 4223 O O . GLY A 1 562 ? 13.642 -12.376 1.903 1.00 76.94 562 GLY A O 1
ATOM 4224 N N . VAL A 1 563 ? 14.798 -14.021 0.941 1.00 79.38 563 VAL A N 1
ATOM 4225 C CA . VAL A 1 563 ? 13.764 -15.063 1.111 1.00 79.38 563 VAL A CA 1
ATOM 4226 C C . VAL A 1 563 ? 14.063 -16.049 2.245 1.00 79.38 563 VAL A C 1
ATOM 4228 O O . VAL A 1 563 ? 13.308 -16.995 2.456 1.00 79.38 563 VAL A O 1
ATOM 4231 N N . GLN A 1 564 ? 15.159 -15.856 2.979 1.00 81.75 564 GLN A N 1
ATOM 4232 C CA . GLN A 1 564 ? 15.478 -16.674 4.143 1.00 81.75 564 GLN A CA 1
ATOM 4233 C C . GLN A 1 564 ? 14.580 -16.290 5.324 1.00 81.75 564 GLN A C 1
ATOM 4235 O O . GLN A 1 564 ? 14.324 -15.112 5.570 1.00 81.75 564 GLN A O 1
ATOM 4240 N N . SER A 1 565 ? 14.132 -17.291 6.083 1.00 82.00 565 SER A N 1
ATOM 4241 C CA . SER A 1 565 ? 13.453 -17.065 7.357 1.00 82.00 565 SER A CA 1
ATOM 4242 C C . SER A 1 565 ? 14.456 -16.685 8.445 1.00 82.00 565 SER A C 1
ATOM 4244 O O . SER A 1 565 ? 15.433 -17.401 8.669 1.00 82.00 565 SER A O 1
ATOM 4246 N N . GLN A 1 566 ? 14.167 -15.610 9.164 1.00 83.25 566 GLN A N 1
ATOM 4247 C CA . GLN A 1 566 ? 14.930 -15.113 10.302 1.00 83.25 566 GLN A CA 1
ATOM 4248 C C . GLN A 1 566 ? 14.107 -15.243 11.572 1.00 83.25 566 GLN A C 1
ATOM 4250 O O . GLN A 1 566 ? 12.917 -14.944 11.572 1.00 83.25 566 GLN A O 1
ATOM 4255 N N . LYS A 1 567 ? 14.720 -15.655 12.680 1.00 81.81 567 LYS A N 1
ATOM 4256 C CA . LYS A 1 567 ? 14.037 -15.644 13.974 1.00 81.81 567 LYS A CA 1
ATOM 4257 C C . LYS A 1 567 ? 13.963 -14.204 14.478 1.00 81.81 567 LYS A C 1
ATOM 4259 O O . LYS A 1 567 ? 14.978 -13.633 14.860 1.00 81.81 567 LYS A O 1
ATOM 4264 N N . VAL A 1 568 ? 12.768 -13.617 14.467 1.00 78.00 568 VAL A N 1
ATOM 4265 C CA . VAL A 1 568 ? 12.552 -12.201 14.834 1.00 78.00 568 VAL A CA 1
ATOM 4266 C C . VAL A 1 568 ? 12.199 -12.013 16.311 1.00 78.00 568 VAL A C 1
ATOM 4268 O O . VAL A 1 568 ? 12.155 -10.888 16.802 1.00 78.00 568 VAL A O 1
ATOM 4271 N N . PHE A 1 569 ? 11.993 -13.117 17.036 1.00 70.56 569 PHE A N 1
ATOM 4272 C CA . PHE A 1 569 ? 11.747 -13.124 18.473 1.00 70.56 569 PHE A CA 1
ATOM 4273 C C . PHE A 1 569 ? 12.621 -14.160 19.189 1.00 70.56 569 PHE A C 1
ATOM 4275 O O . PHE A 1 569 ? 12.554 -15.359 18.902 1.00 70.56 569 PHE A O 1
ATOM 4282 N N . SER A 1 570 ? 13.410 -13.705 20.162 1.00 57.69 570 SER A N 1
ATOM 4283 C CA . SER A 1 570 ? 14.283 -14.549 20.986 1.00 57.69 570 SER A CA 1
ATOM 4284 C C . SER A 1 570 ? 14.245 -14.165 22.471 1.00 57.69 570 SER A C 1
ATOM 4286 O O . SER A 1 570 ? 15.276 -14.173 23.136 1.00 57.69 570 SER A O 1
ATOM 4288 N N . LEU A 1 571 ? 13.078 -13.849 23.049 1.00 51.75 571 LEU A N 1
ATOM 4289 C CA . LEU A 1 571 ? 13.025 -13.735 24.512 1.00 51.75 571 LEU A CA 1
ATOM 4290 C C . LEU A 1 571 ? 12.941 -15.134 25.148 1.00 51.75 571 LEU A C 1
ATOM 4292 O O . LEU A 1 571 ? 12.055 -15.916 24.786 1.00 51.75 571 LEU A O 1
ATOM 4296 N N . PRO A 1 572 ? 13.812 -15.465 26.125 1.00 51.47 572 PRO A N 1
ATOM 4297 C CA . PRO A 1 572 ? 13.556 -16.592 27.008 1.00 51.47 572 PRO A CA 1
ATOM 4298 C C . PRO A 1 572 ? 12.208 -16.353 27.704 1.00 51.47 572 PRO A C 1
ATOM 4300 O O . PRO A 1 572 ? 11.927 -15.199 28.046 1.00 51.47 572 PRO A O 1
ATOM 4303 N N . PRO A 1 573 ? 11.381 -17.393 27.928 1.00 47.16 573 PRO A N 1
ATOM 4304 C CA . PRO A 1 573 ? 10.084 -17.240 28.578 1.00 47.16 573 PRO A CA 1
ATOM 4305 C C . PRO A 1 573 ? 10.251 -16.485 29.899 1.00 47.16 573 PRO A C 1
ATOM 4307 O O . PRO A 1 573 ? 10.832 -16.999 30.852 1.00 47.16 573 PRO A O 1
ATOM 4310 N N . GLN A 1 574 ? 9.768 -15.244 29.935 1.00 43.25 574 GLN A N 1
ATOM 4311 C CA . GLN A 1 574 ? 9.732 -14.454 31.156 1.00 43.25 574 GLN A CA 1
ATOM 4312 C C . GLN A 1 574 ? 8.489 -14.895 31.934 1.00 43.25 574 GLN A C 1
ATOM 4314 O O . GLN A 1 574 ? 7.384 -14.824 31.387 1.00 43.25 574 GLN A O 1
ATOM 4319 N N . PRO A 1 575 ? 8.610 -15.369 33.185 1.00 46.81 575 PRO A N 1
ATOM 4320 C CA . PRO A 1 575 ? 7.438 -15.630 34.001 1.00 46.81 575 PRO A CA 1
ATOM 4321 C C . PRO A 1 575 ? 6.729 -14.298 34.276 1.00 46.81 575 PRO A C 1
ATOM 4323 O O . PRO A 1 575 ? 7.201 -13.483 35.067 1.00 46.81 575 PRO A O 1
ATOM 4326 N N . LEU A 1 576 ? 5.587 -14.072 33.622 1.00 43.78 576 LEU A N 1
ATOM 4327 C CA . LEU A 1 576 ? 4.692 -12.964 33.946 1.00 43.78 576 LEU A CA 1
ATOM 4328 C C . LEU A 1 576 ? 4.173 -13.173 35.374 1.00 43.78 576 LEU A C 1
ATOM 4330 O O . LEU A 1 576 ? 3.366 -14.068 35.629 1.00 43.78 576 LEU A O 1
ATOM 4334 N N . LYS A 1 577 ? 4.648 -12.364 36.324 1.00 46.41 577 LYS A N 1
ATOM 4335 C CA . LYS A 1 577 ? 4.101 -12.329 37.684 1.00 46.41 577 LYS A CA 1
ATOM 4336 C C . LYS A 1 577 ? 3.003 -11.276 37.737 1.00 46.41 577 LYS A C 1
ATOM 4338 O O . LYS A 1 577 ? 3.262 -10.094 37.535 1.00 46.41 577 LYS A O 1
ATOM 4343 N N . ARG A 1 578 ? 1.773 -11.704 38.020 1.00 49.44 578 ARG A N 1
ATOM 4344 C CA . ARG A 1 578 ? 0.679 -10.787 38.344 1.00 49.44 578 ARG A CA 1
ATOM 4345 C C . ARG A 1 578 ? 0.967 -10.175 39.717 1.00 49.44 578 ARG A C 1
ATOM 4347 O O . ARG A 1 578 ? 1.032 -10.904 40.704 1.00 49.44 578 ARG A O 1
ATOM 4354 N N . VAL A 1 579 ? 1.159 -8.861 39.766 1.00 44.28 579 VAL A N 1
ATOM 4355 C CA . VAL A 1 579 ? 1.296 -8.108 41.017 1.00 44.28 579 VAL A CA 1
ATOM 4356 C C . VAL A 1 579 ? -0.080 -7.564 41.376 1.00 44.28 579 VAL A C 1
ATOM 4358 O O . VAL A 1 579 ? -0.686 -6.845 40.585 1.00 44.28 579 VAL A O 1
ATOM 4361 N N . TYR A 1 580 ? -0.588 -7.940 42.546 1.00 63.88 580 TYR A N 1
ATOM 4362 C CA . TYR A 1 580 ? -1.762 -7.310 43.138 1.00 63.88 580 TYR A CA 1
ATOM 4363 C C . TYR A 1 580 ? -1.278 -6.251 44.122 1.00 63.88 580 TYR A C 1
ATOM 4365 O O . TYR A 1 580 ? -0.378 -6.520 44.916 1.00 63.88 580 TYR A O 1
ATOM 4373 N N . TRP A 1 581 ? -1.884 -5.072 44.085 1.00 63.50 581 TRP A N 1
ATOM 4374 C CA . TRP A 1 581 ? -1.736 -4.065 45.126 1.00 63.50 581 TRP A CA 1
ATOM 4375 C C . TRP A 1 581 ? -3.125 -3.705 45.654 1.00 63.50 581 TRP A C 1
ATOM 4377 O O . TRP A 1 581 ? -4.113 -3.746 44.920 1.00 63.50 581 TRP A O 1
ATOM 4387 N N . ARG A 1 582 ? -3.198 -3.412 46.951 1.00 54.50 582 ARG A N 1
ATOM 4388 C CA . ARG A 1 582 ? -4.385 -2.913 47.645 1.00 54.50 582 ARG A CA 1
ATOM 4389 C C . ARG A 1 582 ? -3.959 -1.633 48.345 1.00 54.50 582 ARG A C 1
ATOM 4391 O O . ARG A 1 582 ? -2.955 -1.641 49.048 1.00 54.50 582 ARG A O 1
ATOM 4398 N N . GLN A 1 583 ? -4.705 -0.559 48.138 1.00 50.47 583 GLN A N 1
ATOM 4399 C CA . GLN A 1 583 ? -4.558 0.656 48.926 1.00 50.47 583 GLN A CA 1
ATOM 4400 C C . GLN A 1 583 ? -5.365 0.464 50.213 1.00 50.47 583 GLN A C 1
ATOM 4402 O O . GLN A 1 583 ? -6.579 0.264 50.150 1.00 50.47 583 GLN A O 1
ATOM 4407 N N . GLU A 1 584 ? -4.699 0.430 51.366 1.00 55.88 584 GLU A N 1
ATOM 4408 C CA . GLU A 1 584 ? -5.384 0.601 52.648 1.00 55.88 584 GLU A CA 1
ATOM 4409 C C . GLU A 1 584 ? -5.728 2.084 52.790 1.00 55.88 584 GLU A C 1
ATOM 4411 O O . GLU A 1 584 ? -4.862 2.944 52.647 1.00 55.88 584 GLU A O 1
ATOM 4416 N N . GLY A 1 585 ? -7.017 2.376 52.960 1.00 56.75 585 GLY A N 1
ATOM 4417 C CA . GLY A 1 585 ? -7.466 3.686 53.408 1.00 56.75 585 GLY A CA 1
ATOM 4418 C C . GLY A 1 585 ? -7.397 3.718 54.928 1.00 56.75 585 GLY A C 1
ATOM 4419 O O . GLY A 1 585 ? -7.884 2.785 55.571 1.00 56.75 585 GLY A O 1
ATOM 4420 N N . ASP A 1 586 ? -6.786 4.764 55.473 1.00 54.50 586 ASP A N 1
ATOM 4421 C CA . ASP A 1 586 ? -6.864 5.076 56.896 1.00 54.50 586 ASP A CA 1
ATOM 4422 C C . ASP A 1 586 ? -8.332 5.379 57.249 1.00 54.50 586 ASP A C 1
ATOM 4424 O O . ASP A 1 586 ? -8.967 6.215 56.599 1.00 54.50 586 ASP A O 1
ATOM 4428 N N . ASN A 1 587 ? -8.875 4.641 58.224 1.00 46.56 587 ASN A N 1
ATOM 4429 C CA . ASN A 1 587 ? -10.200 4.878 58.812 1.00 46.56 587 ASN A CA 1
ATOM 4430 C C . ASN A 1 587 ? -10.184 6.074 59.761 1.00 46.56 587 ASN A C 1
ATOM 4432 O O . ASN A 1 587 ? -9.230 6.149 60.572 1.00 46.56 587 ASN A O 1
#

Mean predicted aligned error: 11.85 Å